Protein AF-A0A958FZ72-F1 (afdb_monomer)

Secondary structure (DSSP, 8-state):
-HHHHHHHHHHHHHHHHHHHHHHHHHHHHHHHHHHHHHHHHHHHHTT-B-TTSPBPPHHHHHHHHHHHHHHHHHHTT--GGGEEEEEEEEEE---S-TTSPPPEEEEEEEEE----SSGGG-TTTGGG--EEEEEEEE---EEEEEEEE-SGGGG-EEEETTEEEEEEHHHHHHHHHHHHHHTTTT-TT-EEEEEEESSSEEEEEEEEES---STTSHHHHHHHTTTSS-SS----HHHHHHHHHHHHHSGGGTT--TTSEEEEEEEESS-----SS--S-SPPPPP--HHHHHHHHHHS---S--SHHHHHHHHHHHHHHHHHHHHHHHHHHHHTT-EEEEEEES------TTSSSS----S------TT-TTSSSS-HHHHHHHHHHHHHT--GGGG--TTSSSPPPP-----TTTS--TTT--S----EEEESSGGGHHHHHHHHHHHHHHHH--

Structure (mmCIF, N/CA/C/O backbone):
data_AF-A0A958FZ72-F1
#
_entry.id   AF-A0A958FZ72-F1
#
loop_
_atom_site.group_PDB
_atom_site.id
_atom_site.type_symbol
_atom_site.label_atom_id
_atom_site.label_alt_id
_atom_site.label_comp_id
_atom_site.label_asym_id
_atom_site.label_entity_id
_atom_site.label_seq_id
_atom_site.pdbx_PDB_ins_code
_atom_site.Cartn_x
_atom_site.Cartn_y
_atom_site.Cartn_z
_atom_site.occupancy
_atom_site.B_iso_or_equiv
_atom_site.auth_seq_id
_atom_site.auth_comp_id
_atom_site.auth_asym_id
_atom_site.auth_atom_id
_atom_site.pdbx_PDB_model_num
ATOM 1 N N . ILE A 1 1 ? -59.248 5.460 35.371 1.00 89.31 1 ILE A N 1
ATOM 2 C CA . ILE A 1 1 ? -58.103 6.367 35.644 1.00 89.31 1 ILE A CA 1
ATOM 3 C C . ILE A 1 1 ? -56.872 5.575 36.084 1.00 89.31 1 ILE A C 1
ATOM 5 O O . ILE A 1 1 ? -55.907 5.580 35.339 1.00 89.31 1 ILE A O 1
ATOM 9 N N . VAL A 1 2 ? -56.911 4.820 37.192 1.00 94.31 2 VAL A N 1
ATOM 10 C CA . VAL A 1 2 ? -55.750 4.036 37.682 1.00 94.31 2 VAL A CA 1
ATOM 11 C C . VAL A 1 2 ? -55.180 3.069 36.633 1.00 94.31 2 VAL A C 1
ATOM 13 O O . VAL A 1 2 ? -53.989 3.116 36.361 1.00 94.31 2 VAL A O 1
ATOM 16 N N . ILE A 1 3 ? -56.026 2.265 35.976 1.00 93.19 3 ILE A N 1
ATOM 17 C CA . ILE A 1 3 ? -55.587 1.314 34.931 1.00 93.19 3 ILE A CA 1
ATOM 18 C C . ILE A 1 3 ? -54.878 2.033 33.771 1.00 93.19 3 ILE A C 1
ATOM 20 O O . ILE A 1 3 ? -53.845 1.575 33.299 1.00 93.19 3 ILE A O 1
ATOM 24 N N . VAL A 1 4 ? -55.399 3.191 33.350 1.00 93.56 4 VAL A N 1
ATOM 25 C CA . VAL A 1 4 ? -54.804 4.004 32.276 1.00 93.56 4 VAL A CA 1
ATOM 26 C C . VAL A 1 4 ? -53.460 4.590 32.715 1.00 93.56 4 VAL A C 1
ATOM 28 O O . VAL A 1 4 ? -52.513 4.576 31.938 1.00 93.56 4 VAL A O 1
ATOM 31 N N . GLY A 1 5 ? -53.351 5.045 33.967 1.00 95.69 5 GLY A N 1
ATOM 32 C CA . GLY A 1 5 ? -52.092 5.537 34.532 1.00 95.69 5 GLY A CA 1
ATOM 33 C C . GLY A 1 5 ? -51.010 4.456 34.594 1.00 95.69 5 GLY A C 1
ATOM 34 O O . GLY A 1 5 ? -49.879 4.702 34.188 1.00 95.69 5 GLY A O 1
ATOM 35 N N . VAL A 1 6 ? -51.367 3.241 35.023 1.00 93.38 6 VAL A N 1
ATOM 36 C CA . VAL A 1 6 ? -50.442 2.094 35.056 1.00 93.38 6 VAL A CA 1
ATOM 37 C C . VAL A 1 6 ? -50.021 1.680 33.645 1.00 93.38 6 VAL A C 1
ATOM 39 O O . VAL A 1 6 ? -48.839 1.445 33.410 1.00 93.38 6 VAL A O 1
ATOM 42 N N . ALA A 1 7 ? -50.956 1.638 32.691 1.00 93.31 7 ALA A N 1
ATOM 43 C CA . ALA A 1 7 ? -50.647 1.304 31.302 1.00 93.31 7 ALA A CA 1
ATOM 44 C C . ALA A 1 7 ? -49.704 2.334 30.655 1.00 93.31 7 ALA A C 1
ATOM 46 O O . ALA A 1 7 ? -48.728 1.950 30.015 1.00 93.31 7 ALA A O 1
ATOM 47 N N . LEU A 1 8 ? -49.944 3.634 30.866 1.00 94.62 8 LEU A N 1
ATOM 48 C CA . LEU A 1 8 ? -49.058 4.700 30.384 1.00 94.62 8 LEU A CA 1
ATOM 49 C C . LEU A 1 8 ? -47.663 4.610 31.006 1.00 94.62 8 LEU A C 1
ATOM 51 O O . LEU A 1 8 ? -46.671 4.725 30.291 1.00 94.62 8 LEU A O 1
ATOM 55 N N . PHE A 1 9 ? -47.580 4.361 32.314 1.00 93.12 9 PHE A N 1
ATOM 56 C CA . PHE A 1 9 ? -46.303 4.164 32.993 1.00 93.12 9 PHE A CA 1
ATOM 57 C C . PHE A 1 9 ? -45.538 2.958 32.432 1.00 93.12 9 PHE A C 1
ATOM 59 O O . PHE A 1 9 ? -44.346 3.068 32.160 1.00 93.12 9 PHE A O 1
ATOM 66 N N . ALA A 1 10 ? -46.218 1.832 32.193 1.00 92.19 10 ALA A N 1
ATOM 67 C CA . ALA A 1 10 ? -45.604 0.644 31.605 1.00 92.19 10 ALA A CA 1
ATOM 68 C C . ALA A 1 10 ? -45.082 0.902 30.181 1.00 92.19 10 ALA A C 1
ATOM 70 O O . ALA A 1 10 ? -43.965 0.505 29.862 1.00 92.19 10 ALA A O 1
ATOM 71 N N . ILE A 1 11 ? -45.847 1.609 29.341 1.00 93.50 11 ILE A N 1
ATOM 72 C CA . ILE A 1 11 ? -45.415 1.981 27.984 1.00 93.50 11 ILE A CA 1
ATOM 73 C C . ILE A 1 11 ? -44.185 2.894 28.037 1.00 93.50 11 ILE A C 1
ATOM 75 O O . ILE A 1 11 ? -43.225 2.659 27.305 1.00 93.50 11 ILE A O 1
ATOM 79 N N . LEU A 1 12 ? -44.180 3.898 28.920 1.00 91.69 12 LEU A N 1
ATOM 80 C CA . LEU A 1 12 ? -43.021 4.774 29.113 1.00 91.69 12 LEU A CA 1
ATOM 81 C C . LEU A 1 12 ? -41.800 3.987 29.596 1.00 91.69 12 LEU A C 1
ATOM 83 O O . LEU A 1 12 ? -40.717 4.161 29.046 1.00 91.69 12 LEU A O 1
ATOM 87 N N . ALA A 1 13 ? -41.969 3.083 30.562 1.00 87.31 13 ALA A N 1
ATOM 88 C CA . ALA A 1 13 ? -40.888 2.235 31.056 1.00 87.31 13 ALA A CA 1
ATOM 89 C C . ALA A 1 13 ? -40.298 1.347 29.946 1.00 87.31 13 ALA A C 1
ATOM 91 O O . ALA A 1 13 ? -39.079 1.262 29.820 1.00 87.31 13 ALA A O 1
ATOM 92 N N . ILE A 1 14 ? -41.142 0.743 29.099 1.00 89.75 14 ILE A N 1
ATOM 93 C CA . ILE A 1 14 ? -40.699 -0.044 27.935 1.00 89.75 14 ILE A CA 1
ATOM 94 C C . ILE A 1 14 ? -39.951 0.840 26.931 1.00 89.75 14 ILE A C 1
ATOM 96 O O . ILE A 1 14 ? -38.905 0.438 26.426 1.00 89.75 14 ILE A O 1
ATOM 100 N N . PHE A 1 15 ? -40.458 2.043 26.651 1.00 90.81 15 PHE A N 1
ATOM 101 C CA . PHE A 1 15 ? -39.816 2.977 25.728 1.00 90.81 15 PHE A CA 1
ATOM 102 C C . PHE A 1 15 ? -38.427 3.396 26.221 1.00 90.81 15 PHE A C 1
ATOM 104 O O . PHE A 1 15 ? -37.454 3.296 25.477 1.00 90.81 15 PHE A O 1
ATOM 111 N N . PHE A 1 16 ? -38.308 3.799 27.487 1.00 86.44 16 PHE A N 1
ATOM 112 C CA . PHE A 1 16 ? -37.022 4.147 28.088 1.00 86.44 16 PHE A CA 1
ATOM 113 C C . PHE A 1 16 ? -36.061 2.955 28.130 1.00 86.44 16 PHE A C 1
ATOM 115 O O . PHE A 1 16 ? -34.887 3.117 27.815 1.00 86.44 16 PHE A O 1
ATOM 122 N N . PHE A 1 17 ? -36.551 1.749 28.434 1.00 85.62 17 PHE A N 1
ATOM 123 C CA . PHE A 1 17 ? -35.738 0.536 28.368 1.00 85.62 17 PHE A CA 1
ATOM 124 C C . PHE A 1 17 ? -35.210 0.276 26.949 1.00 85.62 17 PHE A C 1
ATOM 126 O O . PHE A 1 17 ? -34.031 -0.022 26.774 1.00 85.62 17 PHE A O 1
ATOM 133 N N . ALA A 1 18 ? -36.046 0.442 25.919 1.00 86.19 18 ALA A N 1
ATOM 134 C CA . ALA A 1 18 ? -35.627 0.294 24.526 1.00 86.19 18 ALA A CA 1
ATOM 135 C C . ALA A 1 18 ? -34.566 1.335 24.121 1.00 86.19 18 ALA A C 1
ATOM 137 O O . ALA A 1 18 ? -33.599 0.994 23.435 1.00 86.19 18 ALA A O 1
ATOM 138 N N . VAL A 1 19 ? -34.712 2.586 24.574 1.00 87.69 19 VAL A N 1
ATOM 139 C CA . VAL A 1 19 ? -33.715 3.650 24.369 1.00 87.69 19 VAL A CA 1
ATOM 140 C C . VAL A 1 19 ? -32.395 3.308 25.062 1.00 87.69 19 VAL A C 1
ATOM 142 O O . VAL A 1 19 ? -31.335 3.451 24.448 1.00 87.69 19 VAL A O 1
ATOM 145 N N . ASP A 1 20 ? -32.439 2.804 26.294 1.00 84.00 20 ASP A N 1
ATOM 146 C CA . ASP A 1 20 ? -31.242 2.412 27.038 1.00 84.00 20 ASP A CA 1
ATOM 147 C C . ASP A 1 20 ? -30.523 1.233 26.366 1.00 84.00 20 ASP A C 1
ATOM 149 O O . ASP A 1 20 ? -29.315 1.304 26.147 1.00 84.00 20 ASP A O 1
ATOM 153 N N . VAL A 1 21 ? -31.246 0.192 25.931 1.00 84.56 21 VAL A N 1
ATOM 154 C CA . VAL A 1 21 ? -30.666 -0.946 25.190 1.00 84.56 21 VAL A CA 1
ATOM 155 C C . VAL A 1 21 ? -30.012 -0.488 23.884 1.00 84.56 21 VAL A C 1
ATOM 157 O O . VAL A 1 21 ? -28.890 -0.895 23.577 1.00 84.56 21 VAL A O 1
ATOM 160 N N . ALA A 1 22 ? -30.672 0.389 23.121 1.00 83.69 22 ALA A N 1
ATOM 161 C CA . ALA A 1 22 ? -30.102 0.940 21.893 1.00 83.69 22 ALA A CA 1
ATOM 162 C C . ALA A 1 22 ? -28.842 1.778 22.170 1.00 83.69 22 ALA A C 1
ATOM 164 O O . ALA A 1 22 ? -27.877 1.728 21.402 1.00 83.69 22 ALA A O 1
ATOM 165 N N . THR A 1 23 ? -28.828 2.524 23.276 1.00 84.88 23 THR A N 1
ATOM 166 C CA . THR A 1 23 ? -27.684 3.344 23.693 1.00 84.88 23 THR A CA 1
ATOM 167 C C . THR A 1 23 ? -26.508 2.475 24.136 1.00 84.88 23 THR A C 1
ATOM 169 O O . THR A 1 23 ? -25.391 2.699 23.674 1.00 84.88 23 THR A O 1
ATOM 172 N N . ILE A 1 24 ? -26.758 1.423 24.923 1.00 83.25 24 ILE A N 1
ATOM 173 C CA . ILE A 1 24 ? -25.757 0.421 25.322 1.00 83.25 24 ILE A CA 1
ATOM 174 C C . ILE A 1 24 ? -25.176 -0.282 24.093 1.00 83.25 24 ILE A C 1
ATOM 176 O O . ILE A 1 24 ? -23.960 -0.412 23.970 1.00 83.25 24 ILE A O 1
ATOM 180 N N . HIS A 1 25 ? -26.019 -0.692 23.142 1.00 85.06 25 HIS A N 1
ATOM 181 C CA . HIS A 1 25 ? -25.553 -1.345 21.920 1.00 85.06 25 HIS A CA 1
ATOM 182 C C . HIS A 1 25 ? -24.643 -0.429 21.085 1.00 85.06 25 HIS A C 1
ATOM 184 O O . HIS A 1 25 ? -23.575 -0.847 20.638 1.00 85.06 25 HIS A O 1
ATOM 190 N N . ARG A 1 26 ? -25.019 0.847 20.925 1.00 84.75 26 ARG A N 1
ATOM 191 C CA . ARG A 1 26 ? -24.173 1.849 20.254 1.00 84.75 26 ARG A CA 1
ATOM 192 C C . ARG A 1 26 ? -22.868 2.096 21.006 1.00 84.75 26 ARG A C 1
ATOM 194 O O . ARG A 1 26 ? -21.829 2.210 20.363 1.00 84.75 26 ARG A O 1
ATOM 201 N N . ALA A 1 27 ? -22.912 2.163 22.335 1.00 82.19 27 ALA A N 1
ATOM 202 C CA . ALA A 1 27 ? -21.725 2.322 23.166 1.00 82.19 27 ALA A CA 1
ATOM 203 C C . ALA A 1 27 ? -20.768 1.131 23.006 1.00 82.19 27 ALA A C 1
ATOM 205 O O . ALA A 1 27 ? -19.579 1.348 22.803 1.00 82.19 27 ALA A O 1
ATOM 206 N N . LYS A 1 28 ? -21.282 -0.107 22.960 1.00 83.88 28 LYS A N 1
ATOM 207 C CA . LYS A 1 28 ? -20.478 -1.309 22.687 1.00 83.88 28 LYS A CA 1
ATOM 208 C C . LYS A 1 28 ? -19.803 -1.273 21.315 1.00 83.88 28 LYS A C 1
ATOM 210 O O . LYS A 1 28 ? -18.622 -1.580 21.212 1.00 83.88 28 LYS A O 1
ATOM 215 N N . LEU A 1 29 ? -20.523 -0.867 20.266 1.00 83.38 29 LEU A N 1
ATOM 216 C CA . LEU A 1 29 ? -19.938 -0.733 18.925 1.00 83.38 29 LEU A CA 1
ATOM 217 C C . LEU A 1 29 ? -18.851 0.348 18.868 1.00 83.38 29 LEU A C 1
ATOM 219 O O . LEU A 1 29 ? -17.846 0.164 18.188 1.00 83.38 29 LEU A O 1
ATOM 223 N N . ARG A 1 30 ? -19.042 1.473 19.567 1.00 83.44 30 ARG A N 1
ATOM 224 C CA . ARG A 1 30 ? -18.034 2.542 19.659 1.00 83.44 30 ARG A CA 1
ATOM 225 C C . ARG A 1 30 ? -16.804 2.090 20.434 1.00 83.44 30 ARG A C 1
ATOM 227 O O . ARG A 1 30 ? -15.703 2.302 19.947 1.00 83.44 30 ARG A O 1
ATOM 234 N N . LEU A 1 31 ? -17.008 1.431 21.574 1.00 84.81 31 LEU A N 1
ATOM 235 C CA . LEU A 1 31 ? -15.944 0.848 22.386 1.00 84.81 31 LEU A CA 1
ATOM 236 C C . LEU A 1 31 ? -15.105 -0.128 21.563 1.00 84.81 31 LEU A C 1
ATOM 238 O O . LEU A 1 31 ? -13.891 0.016 21.528 1.00 84.81 31 LEU A O 1
ATOM 242 N N . GLN A 1 32 ? -15.742 -1.064 20.850 1.00 84.00 32 GLN A N 1
ATOM 243 C CA . GLN A 1 32 ? -15.013 -2.024 20.020 1.00 84.00 32 GLN A CA 1
ATOM 244 C C . GLN A 1 32 ? -14.211 -1.322 18.921 1.00 84.00 32 GLN A C 1
ATOM 246 O O . GLN A 1 32 ? -13.031 -1.592 18.776 1.00 84.00 32 GLN A O 1
ATOM 251 N N . ARG A 1 33 ? -14.805 -0.360 18.202 1.00 81.06 33 ARG A N 1
ATOM 252 C CA . ARG A 1 33 ? -14.087 0.398 17.160 1.00 81.06 33 ARG A CA 1
ATOM 253 C C . ARG A 1 33 ? -12.918 1.206 17.714 1.00 81.06 33 ARG A C 1
ATOM 255 O O . ARG A 1 33 ? -11.884 1.288 17.061 1.00 81.06 33 ARG A O 1
ATOM 262 N N . ALA A 1 34 ? -13.093 1.820 18.885 1.00 82.38 34 ALA A N 1
ATOM 263 C CA . ALA A 1 34 ? -12.030 2.552 19.560 1.00 82.38 34 ALA A CA 1
ATOM 264 C C . ALA A 1 34 ? -10.896 1.604 19.963 1.00 82.38 34 ALA A C 1
ATOM 266 O O . ALA A 1 34 ? -9.744 1.913 19.696 1.00 82.38 34 ALA A O 1
ATOM 267 N N . LEU A 1 35 ? -11.222 0.435 20.525 1.00 82.94 35 LEU A N 1
ATOM 268 C CA . LEU A 1 35 ? -10.239 -0.588 20.881 1.00 82.94 35 LEU A CA 1
ATOM 269 C C . LEU A 1 35 ? -9.518 -1.149 19.654 1.00 82.94 35 LEU A C 1
ATOM 271 O O . LEU A 1 35 ? -8.299 -1.211 19.679 1.00 82.94 35 LEU A O 1
ATOM 275 N N . ASP A 1 36 ? -10.226 -1.473 18.571 1.00 77.75 36 ASP A N 1
ATOM 276 C CA . ASP A 1 36 ? -9.615 -1.959 17.327 1.00 77.75 36 ASP A CA 1
ATOM 277 C C . ASP A 1 36 ? -8.645 -0.911 16.746 1.00 77.75 36 ASP A C 1
ATOM 279 O O . ASP A 1 36 ? -7.504 -1.227 16.404 1.00 77.75 36 ASP A O 1
ATOM 283 N N . ALA A 1 37 ? -9.063 0.360 16.687 1.00 77.44 37 ALA A N 1
ATOM 284 C CA . ALA A 1 37 ? -8.215 1.460 16.227 1.00 77.44 37 ALA A CA 1
ATOM 285 C C . ALA A 1 37 ? -6.999 1.671 17.143 1.00 77.44 37 ALA A C 1
ATOM 287 O O . ALA A 1 37 ? -5.886 1.882 16.659 1.00 77.44 37 ALA A O 1
ATOM 288 N N . SER A 1 38 ? -7.196 1.578 18.459 1.00 81.12 38 SER A N 1
ATOM 289 C CA . SER A 1 38 ? -6.118 1.667 19.440 1.00 81.12 38 SER A CA 1
ATOM 290 C C . SER A 1 38 ? -5.169 0.485 19.372 1.00 81.12 38 SER A C 1
ATOM 292 O O . SER A 1 38 ? -3.981 0.685 19.568 1.00 81.12 38 SER A O 1
ATOM 294 N N . THR A 1 39 ? -5.643 -0.720 19.062 1.00 81.31 39 THR A N 1
ATOM 295 C CA . THR A 1 39 ? -4.791 -1.897 18.875 1.00 81.31 39 THR A CA 1
ATOM 296 C C . THR A 1 39 ? -3.900 -1.703 17.664 1.00 81.31 39 THR A C 1
ATOM 298 O O . THR A 1 39 ? -2.693 -1.882 17.774 1.00 81.31 39 THR A O 1
ATOM 301 N N . VAL A 1 40 ? -4.456 -1.241 16.541 1.00 76.88 40 VAL A N 1
ATOM 302 C CA . VAL A 1 40 ? -3.658 -0.892 15.360 1.00 76.88 40 VAL A CA 1
ATOM 303 C C . VAL A 1 40 ? -2.629 0.185 15.716 1.00 76.88 40 VAL A C 1
ATOM 305 O O . VAL A 1 40 ? -1.439 -0.011 15.497 1.00 76.88 40 VAL A O 1
ATOM 308 N N . ALA A 1 41 ? -3.038 1.283 16.350 1.00 77.94 41 ALA A N 1
ATOM 309 C CA . ALA A 1 41 ? -2.117 2.336 16.776 1.00 77.94 41 ALA A CA 1
ATOM 310 C C . ALA A 1 41 ? -1.039 1.835 17.763 1.00 77.94 41 ALA A C 1
ATOM 312 O O . ALA A 1 41 ? 0.128 2.179 17.619 1.00 77.94 41 ALA A O 1
ATOM 313 N N . ALA A 1 42 ? -1.396 0.972 18.713 1.00 78.19 42 ALA A N 1
ATOM 314 C CA . ALA A 1 42 ? -0.471 0.387 19.677 1.00 78.19 42 ALA A CA 1
ATOM 315 C C . ALA A 1 42 ? 0.513 -0.589 19.019 1.00 78.19 42 ALA A C 1
ATOM 317 O O . ALA A 1 42 ? 1.675 -0.629 19.411 1.00 78.19 42 ALA A O 1
ATOM 318 N N . THR A 1 43 ? 0.100 -1.333 17.986 1.00 75.62 43 THR A N 1
ATOM 319 C CA . THR A 1 43 ? 1.043 -2.165 17.222 1.00 75.62 43 THR A CA 1
ATOM 320 C C . THR A 1 43 ? 2.091 -1.329 16.487 1.00 75.62 43 THR A C 1
ATOM 322 O O . THR A 1 43 ? 3.232 -1.764 16.400 1.00 75.62 43 THR A O 1
ATOM 325 N N . TYR A 1 44 ? 1.769 -0.108 16.040 1.00 72.38 44 TYR A N 1
ATOM 326 C CA . TYR A 1 44 ? 2.779 0.802 15.481 1.00 72.38 44 TYR A CA 1
ATOM 327 C C . TYR A 1 44 ? 3.811 1.254 16.512 1.00 72.38 44 TYR A C 1
ATOM 329 O O . TYR A 1 44 ? 4.952 1.550 16.160 1.00 72.38 44 TYR A O 1
ATOM 337 N N . LEU A 1 45 ? 3.437 1.299 17.792 1.00 76.19 45 LEU A N 1
ATOM 338 C CA . LEU A 1 45 ? 4.374 1.661 18.849 1.00 76.19 45 LEU A CA 1
ATOM 339 C C . LEU A 1 45 ? 5.436 0.584 19.077 1.00 76.19 45 LEU A C 1
ATOM 341 O O . LEU A 1 45 ? 6.489 0.910 19.618 1.00 76.19 45 LEU A O 1
ATOM 345 N N . PHE A 1 46 ? 5.228 -0.661 18.630 1.00 70.38 46 PHE A N 1
ATOM 346 C CA . PHE A 1 46 ? 6.236 -1.721 18.747 1.00 70.38 46 PHE A CA 1
ATOM 347 C C . PHE A 1 46 ? 7.590 -1.360 18.150 1.00 70.38 46 PHE A C 1
ATOM 349 O O . PHE A 1 46 ? 8.618 -1.859 18.605 1.00 70.38 46 PHE A O 1
ATOM 356 N N . GLU A 1 47 ? 7.577 -0.505 17.138 1.00 66.19 47 GLU A N 1
ATOM 357 C CA . GLU A 1 47 ? 8.761 -0.094 16.392 1.00 66.19 47 GLU A CA 1
ATOM 358 C C . GLU A 1 47 ? 9.228 1.308 16.784 1.00 66.19 47 GLU A C 1
ATOM 360 O O . GLU A 1 47 ? 10.253 1.783 16.293 1.00 66.19 47 GLU A O 1
ATOM 365 N N . SER A 1 48 ? 8.499 1.973 17.686 1.00 69.62 48 SER A N 1
ATOM 366 C CA . SER A 1 48 ? 8.878 3.293 18.161 1.00 69.62 48 SER A CA 1
ATOM 367 C C . SER A 1 48 ? 10.155 3.214 18.996 1.00 69.62 48 SER A C 1
ATOM 369 O O . SER A 1 48 ? 10.329 2.354 19.869 1.00 69.62 48 SER A O 1
ATOM 371 N N . LYS A 1 49 ? 11.076 4.118 18.671 1.00 72.12 49 LYS A N 1
ATOM 372 C CA . LYS A 1 49 ? 12.321 4.322 19.396 1.00 72.12 49 LYS A CA 1
ATOM 373 C C . LYS A 1 49 ? 12.244 5.642 20.147 1.00 72.12 49 LYS A C 1
ATOM 375 O O . LYS A 1 49 ? 11.638 6.595 19.656 1.00 72.12 49 LYS A O 1
ATOM 380 N N . ASP A 1 50 ? 12.854 5.685 21.321 1.00 75.75 50 ASP A N 1
ATOM 381 C CA . ASP A 1 50 ? 13.075 6.916 22.064 1.00 75.75 50 ASP A CA 1
ATOM 382 C C . ASP A 1 50 ? 14.026 7.857 21.295 1.00 75.75 50 ASP A C 1
ATOM 384 O O . ASP A 1 50 ? 14.605 7.512 20.259 1.00 75.75 50 ASP A O 1
ATOM 388 N N . GLU A 1 51 ? 14.224 9.062 21.827 1.00 77.69 51 GLU A N 1
ATOM 389 C CA . GLU A 1 51 ? 15.147 10.058 21.262 1.00 77.69 51 GLU A CA 1
ATOM 390 C C . GLU A 1 51 ? 16.601 9.554 21.169 1.00 77.69 51 GLU A C 1
ATOM 392 O O . GLU A 1 51 ? 17.407 10.102 20.418 1.00 77.69 51 GLU A O 1
ATOM 397 N N . ASN A 1 52 ? 16.937 8.491 21.906 1.00 78.12 52 ASN A N 1
ATOM 398 C CA . ASN A 1 52 ? 18.254 7.866 21.929 1.00 78.12 52 ASN A CA 1
ATOM 399 C C . ASN A 1 52 ? 18.358 6.658 20.977 1.00 78.12 52 ASN A C 1
ATOM 401 O O . ASN A 1 52 ? 19.415 6.029 20.907 1.00 78.12 52 ASN A O 1
ATOM 405 N N . GLY A 1 53 ? 17.292 6.320 20.243 1.00 72.06 53 GLY A N 1
ATOM 406 C CA . GLY A 1 53 ? 17.250 5.184 19.323 1.00 72.06 53 GLY A CA 1
ATOM 407 C C . GLY A 1 53 ? 16.999 3.819 19.982 1.00 72.06 53 GLY A C 1
ATOM 408 O O . GLY A 1 53 ? 17.120 2.795 19.302 1.00 72.06 53 GLY A O 1
ATOM 409 N N . ASN A 1 54 ? 16.652 3.778 21.269 1.00 73.69 54 ASN A N 1
ATOM 410 C CA . ASN A 1 54 ? 16.279 2.563 21.991 1.00 73.69 54 ASN A CA 1
ATOM 411 C C . ASN A 1 54 ? 14.789 2.275 21.818 1.00 73.69 54 ASN A C 1
ATOM 413 O O . ASN A 1 54 ? 13.979 3.192 21.809 1.00 73.69 54 ASN A O 1
ATOM 417 N N . PHE A 1 55 ? 14.405 1.004 21.729 1.00 73.31 55 PHE A N 1
ATOM 418 C CA . PHE A 1 55 ? 12.989 0.631 21.757 1.00 73.31 55 PHE A CA 1
ATOM 419 C C . PHE A 1 55 ? 12.353 1.010 23.098 1.00 73.31 55 PHE A C 1
ATOM 421 O O . PHE A 1 55 ? 12.984 0.828 24.142 1.00 73.31 55 PHE A O 1
ATOM 428 N N . LEU A 1 56 ? 11.106 1.489 23.056 1.00 76.00 56 LEU A N 1
ATOM 429 C CA . LEU A 1 56 ? 10.341 1.787 24.266 1.00 76.00 56 LEU A CA 1
ATOM 430 C C . LEU A 1 56 ? 10.212 0.548 25.161 1.00 76.00 56 LEU A C 1
ATOM 432 O O . LEU A 1 56 ? 10.044 -0.583 24.685 1.00 76.00 56 LEU A O 1
ATOM 436 N N . LEU A 1 57 ? 10.279 0.772 26.473 1.00 81.12 57 LEU A N 1
ATOM 437 C CA . LEU A 1 57 ? 10.045 -0.275 27.465 1.00 81.12 57 LEU A CA 1
ATOM 438 C C . LEU A 1 57 ? 8.559 -0.659 27.488 1.00 81.12 57 LEU A C 1
ATOM 440 O O . LEU A 1 57 ? 7.690 0.151 27.173 1.00 81.12 57 LEU A O 1
ATOM 444 N N . ASP A 1 58 ? 8.248 -1.889 27.903 1.00 78.88 58 ASP A N 1
ATOM 445 C CA . ASP A 1 58 ? 6.863 -2.388 27.909 1.00 78.88 58 ASP A CA 1
ATOM 446 C 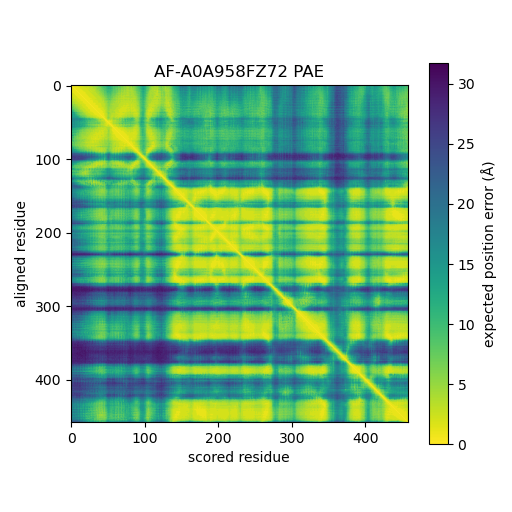C . ASP A 1 58 ? 5.927 -1.525 28.778 1.00 78.88 58 ASP A C 1
ATOM 448 O O . ASP A 1 58 ? 4.769 -1.323 28.419 1.00 78.88 58 ASP A O 1
ATOM 452 N N . ASP A 1 59 ? 6.434 -0.946 29.872 1.00 82.38 59 ASP A N 1
ATOM 453 C CA . ASP A 1 59 ? 5.676 -0.014 30.719 1.00 82.38 59 ASP A CA 1
ATOM 454 C C . ASP A 1 59 ? 5.357 1.308 30.002 1.00 82.38 59 ASP A C 1
ATOM 456 O O . ASP A 1 59 ? 4.252 1.834 30.139 1.00 82.38 59 ASP A O 1
ATOM 460 N N . GLU A 1 60 ? 6.292 1.833 29.207 1.00 83.62 60 GLU A N 1
ATOM 461 C CA . GLU A 1 60 ? 6.081 3.045 28.406 1.00 83.62 60 GLU A CA 1
ATOM 462 C C . GLU A 1 60 ? 5.086 2.769 27.278 1.00 83.62 60 GLU A C 1
ATOM 464 O O . GLU A 1 60 ? 4.156 3.544 27.064 1.00 83.62 60 GLU A O 1
ATOM 469 N N . LEU A 1 61 ? 5.220 1.620 26.611 1.00 79.88 61 LEU A N 1
ATOM 470 C CA . LEU A 1 61 ? 4.266 1.171 25.603 1.00 79.88 61 LEU A CA 1
ATOM 471 C C . LEU A 1 61 ? 2.859 1.032 26.190 1.00 79.88 61 LEU A C 1
ATOM 473 O O . LEU A 1 61 ? 1.902 1.475 25.555 1.00 79.88 61 LEU A O 1
ATOM 477 N N . ASN A 1 62 ? 2.719 0.452 27.389 1.00 82.94 62 ASN A N 1
ATOM 478 C CA . ASN A 1 62 ? 1.426 0.320 28.071 1.00 82.94 62 ASN A CA 1
ATOM 479 C C . ASN A 1 62 ? 0.804 1.694 28.335 1.00 82.94 62 ASN A C 1
ATOM 481 O O . ASN A 1 62 ? -0.359 1.900 27.998 1.00 82.94 62 ASN A O 1
ATOM 485 N N . GLN A 1 63 ? 1.580 2.654 28.848 1.00 86.00 63 GLN A N 1
ATOM 486 C CA . GLN A 1 63 ? 1.091 4.012 29.103 1.00 86.00 63 GLN A CA 1
ATOM 487 C C . GLN A 1 63 ? 0.651 4.725 27.820 1.00 86.00 63 GLN A C 1
ATOM 489 O O . GLN A 1 63 ? -0.417 5.336 27.784 1.00 86.00 63 GLN A O 1
ATOM 494 N N . VAL A 1 64 ? 1.441 4.634 26.746 1.00 84.12 64 VAL A N 1
ATOM 495 C CA . VAL A 1 64 ? 1.082 5.262 25.467 1.00 84.12 64 VAL A CA 1
ATOM 496 C C . VAL A 1 64 ? -0.144 4.573 24.854 1.00 84.12 64 VAL A C 1
ATOM 498 O O . VAL A 1 64 ? -1.038 5.253 24.353 1.00 84.12 64 VAL A O 1
ATOM 501 N N . ALA A 1 65 ? -0.250 3.245 24.937 1.00 82.75 65 ALA A N 1
ATOM 502 C CA . ALA A 1 65 ? -1.426 2.513 24.472 1.00 82.75 65 ALA A CA 1
ATOM 503 C C . ALA A 1 65 ? -2.692 2.891 25.261 1.00 82.75 65 ALA A C 1
ATOM 505 O O . ALA A 1 65 ? -3.736 3.138 24.657 1.00 82.75 65 ALA A O 1
ATOM 506 N N . GLU A 1 66 ? -2.604 3.001 26.588 1.00 86.75 66 GLU A N 1
ATOM 507 C CA . GLU A 1 66 ? -3.700 3.472 27.445 1.00 86.75 66 GLU A CA 1
ATOM 508 C C . GLU A 1 66 ? -4.136 4.896 27.087 1.00 86.75 66 GLU A C 1
ATOM 510 O O . GLU A 1 66 ? -5.338 5.173 26.991 1.00 86.75 66 GLU A O 1
ATOM 515 N N . GLN A 1 67 ? -3.176 5.783 26.812 1.00 88.81 67 GLN A N 1
ATOM 516 C CA . GLN A 1 67 ? -3.455 7.143 26.362 1.00 88.81 67 GLN A CA 1
ATOM 517 C C . GLN A 1 67 ? -4.192 7.145 25.015 1.00 88.81 67 GLN A C 1
ATOM 519 O O . GLN A 1 67 ? -5.224 7.799 24.882 1.00 88.81 67 GLN A O 1
ATOM 524 N N . ILE A 1 68 ? -3.744 6.344 24.043 1.00 84.88 68 ILE A N 1
ATOM 525 C CA . ILE A 1 68 ? -4.398 6.231 22.730 1.00 84.88 68 ILE A CA 1
ATOM 526 C C . ILE A 1 68 ? -5.826 5.683 22.857 1.00 84.88 68 ILE A C 1
ATOM 528 O O . ILE A 1 68 ? -6.736 6.168 22.184 1.00 84.88 68 ILE A O 1
ATOM 532 N N . ILE A 1 69 ? -6.058 4.671 23.703 1.00 85.62 69 ILE A N 1
ATOM 533 C CA . ILE A 1 69 ? -7.415 4.171 23.998 1.00 85.62 69 ILE A CA 1
ATOM 534 C C . ILE A 1 69 ? -8.277 5.281 24.578 1.00 85.62 69 ILE A C 1
ATOM 536 O O . ILE A 1 69 ? -9.401 5.476 24.117 1.00 85.62 69 ILE A O 1
ATOM 540 N N . THR A 1 70 ? -7.753 6.018 25.554 1.00 87.94 70 THR A N 1
ATOM 541 C CA . THR A 1 70 ? -8.473 7.125 26.186 1.00 87.94 70 THR A CA 1
ATOM 542 C C . THR A 1 70 ? -8.865 8.177 25.152 1.00 87.94 70 THR A C 1
ATOM 544 O O . THR A 1 70 ? -10.038 8.542 25.065 1.00 87.94 70 THR A O 1
ATOM 547 N N . ASP A 1 71 ? -7.925 8.596 24.308 1.00 88.56 71 ASP A N 1
ATOM 548 C CA . ASP A 1 71 ? -8.158 9.616 23.286 1.00 88.56 71 ASP A CA 1
ATOM 549 C C . ASP A 1 71 ? -9.163 9.144 22.222 1.00 88.56 71 ASP A C 1
ATOM 551 O O . ASP A 1 71 ? -10.082 9.887 21.866 1.00 88.56 71 ASP A O 1
ATOM 555 N N . ASN A 1 72 ? -9.081 7.884 21.776 1.00 85.12 72 ASN A N 1
ATOM 556 C CA . ASN A 1 72 ? -10.049 7.300 20.840 1.00 85.12 72 ASN A CA 1
ATOM 557 C C . ASN A 1 72 ? -11.451 7.160 21.458 1.00 85.12 72 ASN A C 1
ATOM 559 O O . ASN A 1 72 ? -12.463 7.421 20.798 1.00 85.12 72 ASN A O 1
ATOM 563 N N . LEU A 1 73 ? -11.549 6.779 22.733 1.00 84.75 73 LEU A N 1
ATOM 564 C CA . LEU A 1 73 ? -12.826 6.720 23.445 1.00 84.75 73 LEU A CA 1
ATOM 565 C C . LEU A 1 73 ? -13.452 8.113 23.565 1.00 84.75 73 LEU A C 1
ATOM 567 O O . LEU A 1 73 ? -14.631 8.285 23.240 1.00 84.75 73 LEU A O 1
ATOM 571 N N . VAL A 1 74 ? -12.660 9.123 23.926 1.00 88.31 74 VAL A N 1
ATOM 572 C CA . VAL A 1 74 ? -13.117 10.517 23.990 1.00 88.31 74 VAL A CA 1
ATOM 573 C C . VAL A 1 74 ? -13.561 11.020 22.617 1.00 88.31 74 VAL A C 1
ATOM 575 O O . VAL A 1 74 ? -14.655 11.576 22.493 1.00 88.31 74 VAL A O 1
ATOM 578 N N . ALA A 1 75 ? -12.791 10.746 21.561 1.00 83.56 75 ALA A N 1
ATOM 579 C CA . ALA A 1 75 ? -13.134 11.122 20.190 1.00 83.56 75 ALA A CA 1
ATOM 580 C C . ALA A 1 75 ? -14.429 10.452 19.685 1.00 83.56 75 ALA A C 1
ATOM 582 O O . ALA A 1 75 ? -15.180 11.046 18.911 1.00 83.56 75 ALA A O 1
ATOM 583 N N . THR A 1 76 ? -14.745 9.240 20.156 1.00 81.56 76 THR A N 1
ATOM 584 C CA . THR A 1 76 ? -16.013 8.549 19.841 1.00 81.56 76 THR A CA 1
ATOM 585 C C . THR A 1 76 ? -17.194 8.990 20.722 1.00 81.56 76 THR A C 1
ATOM 587 O O . THR A 1 76 ? -18.321 8.497 20.562 1.00 81.56 76 THR A O 1
ATOM 590 N N . GLY A 1 77 ? -16.972 9.960 21.614 1.00 83.81 77 GLY A N 1
ATOM 591 C CA . GLY A 1 77 ? -17.986 10.574 22.468 1.00 83.81 77 GLY A CA 1
ATOM 592 C C . GLY A 1 77 ? -18.221 9.852 23.796 1.00 83.81 77 GLY A C 1
ATOM 593 O O . GLY A 1 77 ? -19.268 10.064 24.410 1.00 83.81 77 GLY A O 1
ATOM 594 N N . VAL A 1 78 ? -17.300 8.988 24.233 1.00 84.62 78 VAL A N 1
ATOM 595 C CA . VAL A 1 78 ? -17.282 8.450 25.602 1.00 84.62 78 VAL A CA 1
ATOM 596 C C . VAL A 1 78 ? -16.649 9.497 26.513 1.00 84.62 78 VAL A C 1
ATOM 598 O O . VAL A 1 78 ? -15.561 9.988 26.237 1.00 84.62 78 VAL A O 1
ATOM 601 N N . ARG A 1 79 ? -17.320 9.874 27.602 1.00 87.38 79 ARG A N 1
ATOM 602 C CA . ARG A 1 79 ? -16.762 10.872 28.524 1.00 87.38 79 ARG A CA 1
ATOM 603 C C . ARG A 1 79 ? -15.708 10.233 29.440 1.00 87.38 79 ARG A C 1
ATOM 605 O O . ARG A 1 79 ? -15.902 9.073 29.810 1.00 87.38 79 ARG A O 1
ATOM 612 N N . PRO A 1 80 ? -14.652 10.956 29.856 1.00 86.81 80 PRO A N 1
ATOM 613 C CA . PRO A 1 80 ? -13.602 10.403 30.717 1.00 86.81 80 PRO A CA 1
ATOM 614 C C . PRO A 1 80 ? -14.136 9.761 32.002 1.00 86.81 80 PRO A C 1
ATOM 616 O O . PRO A 1 80 ? -13.685 8.692 32.390 1.00 86.81 80 PRO A O 1
ATOM 619 N N . GLU A 1 81 ? -15.166 10.344 32.623 1.00 86.44 81 GLU A N 1
ATOM 620 C CA . GLU A 1 81 ? -15.795 9.801 33.833 1.00 86.44 81 GLU A CA 1
ATOM 621 C C . GLU A 1 81 ? -16.549 8.478 33.625 1.00 86.44 81 GLU A C 1
ATOM 623 O O . GLU A 1 81 ? -16.928 7.824 34.595 1.00 86.44 81 GLU A O 1
ATOM 628 N N . GLN A 1 82 ? -16.815 8.094 32.374 1.00 83.44 82 GLN A N 1
ATOM 629 C CA . GLN A 1 82 ? -17.444 6.816 32.046 1.00 83.44 82 GLN A CA 1
ATOM 630 C C . GLN A 1 82 ? -16.420 5.699 31.875 1.00 83.44 82 GLN A C 1
ATOM 632 O O . GLN A 1 82 ? -16.825 4.545 31.802 1.00 83.44 82 GLN A O 1
ATOM 637 N N . ILE A 1 83 ? -15.131 6.014 31.782 1.00 85.69 83 ILE A N 1
ATOM 638 C CA . ILE A 1 83 ? -14.067 5.029 31.628 1.00 85.69 83 ILE A CA 1
ATOM 639 C C . ILE A 1 83 ? -13.740 4.488 33.021 1.00 85.69 83 ILE A C 1
ATOM 641 O O . ILE A 1 83 ? -13.227 5.210 33.871 1.00 85.69 83 ILE A O 1
ATOM 645 N N . LEU A 1 84 ? -14.089 3.228 33.273 1.00 85.88 84 LEU A N 1
ATOM 646 C CA . LEU A 1 84 ? -13.886 2.588 34.574 1.00 85.88 84 LEU A CA 1
ATOM 647 C C . LEU A 1 84 ? -12.492 1.979 34.676 1.00 85.88 84 LEU A C 1
ATOM 649 O O . LEU A 1 84 ? -11.841 2.056 35.714 1.00 85.88 84 LEU A O 1
ATOM 653 N N . GLU A 1 85 ? -12.060 1.348 33.592 1.00 87.81 85 GLU A N 1
ATOM 654 C CA . GLU A 1 85 ? -10.801 0.632 33.524 1.00 87.81 85 GLU A CA 1
ATOM 655 C C . GLU A 1 85 ? -10.335 0.583 32.073 1.00 87.81 85 GLU A C 1
ATOM 657 O O . GLU A 1 85 ? -11.136 0.337 31.168 1.00 87.81 85 GLU A O 1
ATOM 662 N N . ILE A 1 86 ? -9.038 0.791 31.870 1.00 85.44 86 ILE A N 1
ATOM 663 C CA . ILE A 1 86 ? -8.327 0.476 30.637 1.00 85.44 86 ILE A CA 1
ATOM 664 C C . ILE A 1 86 ? -7.170 -0.425 31.047 1.00 85.44 86 ILE A C 1
ATOM 666 O O . ILE A 1 86 ? -6.500 -0.163 32.042 1.00 85.44 86 ILE A O 1
ATOM 670 N N . LYS A 1 87 ? -6.965 -1.501 30.299 1.00 85.69 87 LYS A N 1
ATOM 671 C CA . LYS A 1 87 ? -5.796 -2.363 30.427 1.00 85.69 87 LYS A CA 1
ATOM 672 C C . LYS A 1 87 ? -5.187 -2.535 29.051 1.00 85.69 87 LYS A C 1
ATOM 674 O O . LYS A 1 87 ? -5.851 -3.054 28.151 1.00 85.69 87 LYS A O 1
ATOM 679 N N . ALA A 1 88 ? -3.933 -2.134 28.918 1.00 82.69 88 ALA A N 1
ATOM 680 C CA . ALA A 1 88 ? -3.071 -2.563 27.834 1.00 82.69 88 ALA A CA 1
ATOM 681 C C . ALA A 1 88 ? -2.120 -3.635 28.370 1.00 82.69 88 ALA A C 1
ATOM 683 O O . ALA A 1 88 ? -1.617 -3.533 29.489 1.00 82.69 88 ALA A O 1
ATOM 684 N N . SER A 1 89 ? -1.902 -4.691 27.595 1.00 79.44 89 SER A N 1
ATOM 685 C CA . SER A 1 89 ? -0.832 -5.634 27.884 1.00 79.44 89 SER A CA 1
ATOM 686 C C . SER A 1 89 ? -0.102 -6.012 26.610 1.00 79.44 89 SER A C 1
ATOM 688 O O . SER A 1 89 ? -0.711 -6.379 25.603 1.00 79.44 89 SER A O 1
ATOM 690 N N . PHE A 1 90 ? 1.221 -5.914 26.672 1.00 74.56 90 PHE A N 1
ATOM 691 C CA . PHE A 1 90 ? 2.116 -6.395 25.637 1.00 74.56 90 PHE A CA 1
ATOM 692 C C . PHE A 1 90 ? 2.675 -7.742 26.064 1.00 74.56 90 PHE A C 1
ATOM 694 O O . PHE A 1 90 ? 3.479 -7.845 26.989 1.00 74.56 90 PHE A O 1
ATOM 701 N N . LEU A 1 91 ? 2.209 -8.796 25.405 1.00 72.56 91 LEU A N 1
ATOM 702 C CA . LEU A 1 91 ? 2.630 -10.154 25.696 1.00 72.56 91 LEU A CA 1
ATOM 703 C C . LEU A 1 91 ? 3.714 -10.573 24.696 1.00 72.56 91 LEU A C 1
ATOM 705 O O . LEU A 1 91 ? 3.489 -10.498 23.480 1.00 72.56 91 LEU A O 1
ATOM 709 N N . PRO A 1 92 ? 4.881 -11.053 25.161 1.00 64.69 92 PRO A N 1
ATOM 710 C CA . PRO A 1 92 ? 5.824 -11.707 24.272 1.00 64.69 92 PRO A CA 1
ATOM 711 C C . PRO A 1 92 ? 5.198 -13.018 23.785 1.00 64.69 92 PRO A C 1
ATOM 713 O O . PRO A 1 92 ? 4.843 -13.889 24.584 1.00 64.69 92 PRO A O 1
ATOM 716 N N . VAL A 1 93 ? 5.081 -13.206 22.470 1.00 63.78 93 VAL A N 1
ATOM 717 C CA . VAL A 1 93 ? 4.686 -14.506 21.921 1.00 63.78 93 VAL A CA 1
ATOM 718 C C . VAL A 1 93 ? 5.883 -15.429 22.079 1.00 63.78 93 VAL A C 1
ATOM 720 O O . VAL A 1 93 ? 6.866 -15.356 21.341 1.00 63.78 93 VAL A O 1
ATOM 723 N N . ASN A 1 94 ? 5.801 -16.303 23.077 1.00 51.88 94 ASN A N 1
ATOM 724 C CA . ASN A 1 94 ? 6.863 -17.228 23.438 1.00 51.88 94 ASN A CA 1
ATOM 725 C C . ASN A 1 94 ? 6.984 -18.342 22.375 1.00 51.88 94 ASN A C 1
ATOM 727 O O . ASN A 1 94 ? 6.530 -19.468 22.567 1.00 51.88 94 ASN A O 1
ATOM 731 N N . ARG A 1 95 ? 7.563 -18.028 21.207 1.00 50.25 95 ARG A N 1
ATOM 732 C CA . ARG A 1 95 ? 7.811 -18.981 20.108 1.00 50.25 95 ARG A CA 1
ATOM 733 C C . ARG A 1 95 ? 9.139 -19.721 20.279 1.00 50.25 95 ARG A C 1
ATOM 735 O O . ARG A 1 95 ? 9.897 -19.820 19.328 1.00 50.25 95 ARG A O 1
ATOM 742 N N . GLY A 1 96 ? 9.460 -20.208 21.479 1.00 47.12 96 GLY A N 1
ATOM 743 C CA . GLY A 1 96 ? 10.536 -21.189 21.720 1.00 47.12 96 GLY A CA 1
ATOM 744 C C . GLY A 1 96 ? 11.962 -20.866 21.225 1.00 47.12 96 GLY A C 1
ATOM 745 O O . GLY A 1 96 ? 12.833 -21.720 21.362 1.00 47.12 96 GLY A O 1
ATOM 746 N N . ASN A 1 97 ? 12.229 -19.683 20.664 1.00 46.59 97 ASN A N 1
ATOM 747 C CA . ASN A 1 97 ? 13.521 -19.294 20.113 1.00 46.59 97 ASN A CA 1
ATOM 748 C C . ASN A 1 97 ? 13.843 -17.834 20.502 1.00 46.59 97 ASN A C 1
ATOM 750 O O . ASN A 1 97 ? 13.268 -16.914 19.922 1.00 46.59 97 ASN A O 1
ATOM 754 N N . PRO A 1 98 ? 14.746 -17.605 21.472 1.00 43.88 98 PRO A N 1
ATOM 755 C CA . PRO A 1 98 ? 15.054 -16.277 22.013 1.00 43.88 98 PRO A CA 1
ATOM 756 C C . PRO A 1 98 ? 15.871 -15.372 21.071 1.00 43.88 98 PRO A C 1
ATOM 758 O O . PRO A 1 98 ? 16.157 -14.236 21.431 1.00 43.88 98 PRO A O 1
ATOM 761 N N . ALA A 1 99 ? 16.269 -15.857 19.889 1.00 43.22 99 ALA A N 1
ATOM 762 C CA . ALA A 1 99 ? 17.064 -15.093 18.921 1.00 43.22 99 ALA A CA 1
ATOM 763 C C . ALA A 1 99 ? 16.227 -14.331 17.873 1.00 43.22 99 ALA A C 1
ATOM 765 O O . ALA A 1 99 ? 16.780 -13.570 17.083 1.00 43.22 99 ALA A O 1
ATOM 766 N N . LEU A 1 100 ? 14.910 -14.545 17.835 1.00 47.81 100 LEU A N 1
ATOM 767 C CA . LEU A 1 100 ? 13.985 -13.805 16.977 1.00 47.81 100 LEU A CA 1
ATOM 768 C C . LEU A 1 100 ? 13.300 -12.743 17.833 1.00 47.81 100 LEU A C 1
ATOM 770 O O . LEU A 1 100 ? 12.896 -13.051 18.955 1.00 47.81 100 LEU A O 1
ATOM 774 N N . ILE A 1 101 ? 13.171 -11.514 17.319 1.00 48.91 101 ILE A N 1
ATOM 775 C CA . ILE A 1 101 ? 12.373 -10.466 17.971 1.00 48.91 101 ILE A CA 1
ATOM 776 C C . ILE A 1 101 ? 11.017 -11.105 18.295 1.00 48.91 101 ILE A C 1
ATOM 778 O O . ILE A 1 101 ? 10.362 -11.604 17.373 1.00 48.91 101 ILE A O 1
ATOM 782 N N . PRO A 1 102 ? 10.631 -11.214 19.580 1.00 51.12 102 PRO A N 1
ATOM 783 C CA . PRO A 1 102 ? 9.419 -11.921 19.938 1.00 51.12 102 PRO A CA 1
ATOM 784 C C . PRO A 1 102 ? 8.284 -11.199 19.235 1.00 51.12 102 PRO A C 1
ATOM 786 O O . PRO A 1 102 ? 8.117 -9.995 19.429 1.00 51.12 102 PRO A O 1
ATOM 789 N N . ALA A 1 103 ? 7.526 -11.913 18.399 1.00 56.28 103 ALA A N 1
ATOM 790 C CA . ALA A 1 103 ? 6.263 -11.381 17.920 1.00 56.28 103 ALA A CA 1
ATOM 791 C C . ALA A 1 103 ? 5.514 -10.894 19.164 1.00 56.28 103 ALA A C 1
ATOM 793 O O . ALA A 1 103 ? 5.402 -11.634 20.142 1.00 56.28 103 ALA A O 1
ATOM 794 N N . ARG A 1 104 ? 5.122 -9.625 19.185 1.00 64.62 104 ARG A N 1
ATOM 795 C CA . ARG A 1 104 ? 4.424 -9.045 20.325 1.00 64.62 104 ARG A CA 1
ATOM 796 C C . ARG A 1 104 ? 2.940 -9.075 20.025 1.00 64.62 104 ARG A C 1
ATOM 798 O O . ARG A 1 104 ? 2.518 -8.808 18.900 1.00 64.62 104 ARG A O 1
ATOM 805 N N . VAL A 1 105 ? 2.172 -9.444 21.033 1.00 68.31 105 VAL A N 1
ATOM 806 C CA . VAL A 1 105 ? 0.722 -9.352 21.009 1.00 68.31 105 VAL A CA 1
ATOM 807 C C . VAL A 1 105 ? 0.331 -8.166 21.872 1.00 68.31 105 VAL A C 1
ATOM 809 O O . VAL A 1 105 ? 0.767 -8.080 23.017 1.00 68.31 105 VAL A O 1
ATOM 812 N N . VAL A 1 106 ? -0.480 -7.266 21.325 1.00 75.12 106 VAL A N 1
ATOM 813 C CA . VAL A 1 106 ? -1.176 -6.244 22.111 1.00 75.12 106 VAL A CA 1
ATOM 814 C C . VAL A 1 106 ? -2.533 -6.803 22.474 1.00 75.12 106 VAL A C 1
ATOM 816 O O . VAL A 1 106 ? -3.292 -7.115 21.564 1.00 75.12 106 VAL A O 1
ATOM 819 N N . GLU A 1 107 ? -2.858 -6.897 23.756 1.00 79.38 107 GLU A N 1
ATOM 820 C CA . GLU A 1 107 ? -4.232 -7.098 24.212 1.00 79.38 107 GLU A CA 1
ATOM 821 C C . GLU A 1 107 ? -4.702 -5.820 24.890 1.00 79.38 107 GLU A C 1
ATOM 823 O O . GLU A 1 107 ? -4.142 -5.397 25.904 1.00 79.38 107 GLU A O 1
ATOM 828 N N . LEU A 1 108 ? -5.723 -5.197 24.311 1.00 77.62 108 LEU A N 1
ATOM 829 C CA . LEU A 1 108 ? -6.373 -4.027 24.883 1.00 77.62 108 LEU A CA 1
ATOM 830 C C . LEU A 1 108 ? -7.731 -4.439 25.417 1.00 77.62 108 LEU A C 1
ATOM 832 O O . LEU A 1 108 ? -8.461 -5.165 24.745 1.00 77.62 108 LEU A O 1
ATOM 836 N N . SER A 1 109 ? -8.091 -3.950 26.596 1.00 80.44 109 SER A N 1
ATOM 837 C CA . SER A 1 109 ? -9.451 -4.044 27.112 1.00 80.44 109 SER A CA 1
ATOM 838 C C . SER A 1 109 ? -9.850 -2.756 27.808 1.00 80.44 109 SER A C 1
ATOM 840 O O . SER A 1 109 ? -9.022 -2.078 28.415 1.00 80.44 109 SER A O 1
ATOM 842 N N . ALA A 1 110 ? -11.125 -2.404 27.699 1.00 77.88 110 ALA A N 1
ATOM 843 C CA . ALA A 1 110 ? -11.680 -1.258 28.396 1.00 77.88 110 ALA A CA 1
ATOM 844 C C . ALA A 1 110 ? -13.090 -1.571 28.885 1.00 77.88 110 ALA A C 1
ATOM 846 O O . ALA A 1 110 ? -13.853 -2.249 28.193 1.00 77.88 110 ALA A O 1
ATOM 847 N N . ASN A 1 111 ? -13.414 -1.052 30.066 1.00 80.81 111 ASN A N 1
ATOM 848 C CA . ASN A 1 111 ? -14.732 -1.130 30.679 1.00 80.81 111 ASN A CA 1
ATOM 849 C C . ASN A 1 111 ? -15.314 0.276 30.783 1.00 80.81 111 ASN A C 1
ATOM 851 O O . ASN A 1 111 ? -14.677 1.175 31.340 1.00 80.81 111 ASN A O 1
ATOM 855 N N . ILE A 1 112 ? -16.528 0.467 30.260 1.00 76.69 112 ILE A N 1
ATOM 856 C CA . ILE A 1 112 ? -17.230 1.753 30.343 1.00 76.69 112 ILE A CA 1
ATOM 857 C C . ILE A 1 112 ? -18.572 1.636 31.063 1.00 76.69 112 ILE A C 1
ATOM 859 O O . ILE A 1 112 ? -19.322 0.676 30.874 1.00 76.69 112 ILE A O 1
ATOM 863 N N . ALA A 1 113 ? -18.899 2.669 31.838 1.00 77.12 113 ALA A N 1
ATOM 864 C CA . ALA A 1 113 ? -20.199 2.838 32.461 1.00 77.12 113 ALA A CA 1
ATOM 865 C C . ALA A 1 113 ? -21.237 3.310 31.420 1.00 77.12 113 ALA A C 1
ATOM 867 O O . ALA A 1 113 ? -21.019 4.318 30.725 1.00 77.12 113 ALA A O 1
ATOM 868 N N . PRO A 1 114 ? -22.393 2.636 31.305 1.00 70.75 114 PRO A N 1
ATOM 869 C CA . PRO A 1 114 ? -23.412 2.997 30.331 1.00 70.75 114 PRO A CA 1
ATOM 870 C C . PRO A 1 114 ? -24.040 4.359 30.655 1.00 70.75 114 PRO A C 1
ATOM 872 O O . PRO A 1 114 ? -24.409 4.645 31.794 1.00 70.75 114 PRO A O 1
ATOM 875 N N . ALA A 1 115 ? -24.220 5.192 29.628 1.00 67.88 115 ALA A N 1
ATOM 876 C CA . ALA A 1 115 ? -25.104 6.351 29.706 1.00 67.88 115 ALA A CA 1
ATOM 877 C C . ALA A 1 115 ? -26.525 5.891 29.357 1.00 67.88 115 ALA A C 1
ATOM 879 O O . ALA A 1 115 ? -26.789 5.513 28.220 1.00 67.88 115 ALA A O 1
ATOM 880 N N . GLY A 1 116 ? -27.426 5.899 30.333 1.00 68.25 116 GLY A N 1
ATOM 881 C CA . GLY A 1 116 ? -28.837 5.549 30.163 1.00 68.25 116 GLY A CA 1
ATOM 882 C C . GLY A 1 116 ? -29.739 6.496 30.950 1.00 68.25 116 GLY A C 1
ATOM 883 O O . GLY A 1 116 ? -29.286 7.194 31.855 1.00 68.25 116 GLY A O 1
ATOM 884 N N . LEU A 1 117 ? -31.014 6.535 30.588 1.00 71.94 117 LEU A N 1
ATOM 885 C CA . LEU A 1 117 ? -32.040 7.359 31.223 1.00 71.94 117 LEU A CA 1
ATOM 886 C C . LEU A 1 117 ? -32.666 6.674 32.443 1.00 71.94 117 LEU A C 1
ATOM 888 O O . LEU A 1 117 ? -33.049 7.362 33.385 1.00 71.94 117 LEU A O 1
ATOM 892 N N . LEU A 1 118 ? -32.793 5.341 32.438 1.00 72.75 118 LEU A N 1
ATOM 893 C CA . LEU A 1 118 ? -33.410 4.583 33.534 1.00 72.75 118 LEU A CA 1
ATOM 894 C C . LEU A 1 118 ? -32.454 3.596 34.193 1.00 72.75 118 LEU A C 1
ATOM 896 O O . LEU A 1 118 ? -32.391 3.536 35.421 1.00 72.75 118 LEU A O 1
ATOM 900 N N . LEU A 1 119 ? -31.728 2.806 33.400 1.00 69.31 119 LEU A N 1
ATOM 901 C CA . LEU A 1 119 ? -30.854 1.751 33.920 1.00 69.31 119 LEU A CA 1
ATOM 902 C C . LEU A 1 119 ? -29.792 2.269 34.913 1.00 69.31 119 LEU A C 1
ATOM 904 O O . LEU A 1 119 ? -29.593 1.601 35.929 1.00 69.31 119 LEU A O 1
ATOM 908 N N . PRO A 1 120 ? -29.190 3.467 34.735 1.00 65.94 120 PRO A N 1
ATOM 909 C CA . PRO A 1 120 ? -28.240 4.031 35.693 1.00 65.94 120 PRO A CA 1
ATOM 910 C C . PRO A 1 120 ? -28.893 4.697 36.914 1.00 65.94 120 PRO A C 1
ATOM 912 O O . PRO A 1 120 ? -28.265 5.506 37.594 1.00 65.94 120 PRO A O 1
ATOM 915 N N . HIS A 1 121 ? -30.158 4.420 37.202 1.00 75.00 121 HIS A N 1
ATOM 916 C CA . HIS A 1 121 ? -30.788 4.830 38.458 1.00 75.00 121 HIS A CA 1
ATOM 917 C C . HIS A 1 121 ? -31.327 3.639 39.246 1.00 75.00 121 HIS A C 1
ATOM 919 O O . HIS A 1 121 ? -31.975 3.825 40.276 1.00 75.00 121 HIS A O 1
ATOM 925 N N . ILE A 1 122 ? -31.064 2.415 38.780 1.00 74.44 122 ILE A N 1
ATOM 926 C CA . ILE A 1 122 ? -31.519 1.186 39.415 1.00 74.44 122 ILE A CA 1
ATOM 927 C C . ILE A 1 122 ? -30.298 0.524 40.086 1.00 74.44 122 ILE A C 1
ATOM 929 O O . ILE A 1 122 ? -29.526 -0.150 39.405 1.00 74.44 122 ILE A O 1
ATOM 933 N N . PRO A 1 123 ? -30.101 0.683 41.417 1.00 66.56 123 PRO A N 1
ATOM 934 C CA . PRO A 1 123 ? -28.870 0.323 42.148 1.00 66.56 123 PRO A CA 1
ATOM 935 C C . PRO A 1 123 ? -28.352 -1.096 41.893 1.00 66.56 123 PRO A C 1
ATOM 937 O O . PRO A 1 123 ? -27.151 -1.320 41.815 1.00 66.56 123 PRO A O 1
ATOM 940 N N . TRP A 1 124 ? -29.269 -2.052 41.744 1.00 67.31 124 TRP A N 1
ATOM 941 C CA . TRP A 1 124 ? -28.967 -3.472 41.549 1.00 67.31 124 TRP A CA 1
ATOM 942 C C . TRP A 1 124 ? -28.665 -3.845 40.090 1.00 67.31 124 TRP A C 1
ATOM 944 O O . TRP A 1 124 ? -28.162 -4.932 39.832 1.00 67.31 124 TRP A O 1
ATOM 954 N N . ILE A 1 125 ? -28.958 -2.952 39.145 1.00 61.97 125 ILE A N 1
ATOM 955 C CA . ILE A 1 125 ? -28.681 -3.114 37.714 1.00 61.97 125 ILE A CA 1
ATOM 956 C C . ILE A 1 125 ? -27.298 -2.541 37.382 1.00 61.97 125 ILE A C 1
ATOM 958 O O . ILE A 1 125 ? -26.601 -3.120 36.563 1.00 61.97 125 ILE A O 1
ATOM 962 N N . HIS A 1 126 ? -26.838 -1.485 38.061 1.00 52.31 126 HIS A N 1
ATOM 963 C CA . HIS A 1 126 ? -25.554 -0.824 37.775 1.00 52.31 126 HIS A CA 1
ATOM 964 C C . HIS A 1 126 ? -24.327 -1.734 37.694 1.00 52.31 126 HIS A C 1
ATOM 966 O O . HIS A 1 126 ? -23.460 -1.486 36.869 1.00 52.31 126 HIS A O 1
ATOM 972 N N . GLN A 1 127 ? -24.250 -2.770 38.531 1.00 52.53 127 GLN A N 1
ATOM 973 C CA . GLN A 1 127 ? -23.105 -3.688 38.560 1.00 52.53 127 GLN A CA 1
ATOM 974 C C . GLN A 1 127 ? -23.140 -4.741 37.436 1.00 52.53 127 GLN A C 1
ATOM 976 O O . GLN A 1 127 ? -22.206 -5.521 37.304 1.00 52.53 127 GLN A O 1
ATOM 981 N N . ALA A 1 128 ? -24.220 -4.804 36.649 1.00 52.56 128 ALA A N 1
ATOM 982 C CA . ALA A 1 128 ? -24.446 -5.851 35.652 1.00 52.56 128 ALA A CA 1
ATOM 983 C C . ALA A 1 128 ? -24.216 -5.404 34.194 1.00 52.56 128 ALA A C 1
ATOM 985 O O . ALA A 1 128 ? -24.375 -6.225 33.292 1.00 52.56 128 ALA A O 1
ATOM 986 N N . PHE A 1 129 ? -23.868 -4.134 33.939 1.00 58.44 129 PHE A N 1
ATOM 987 C CA . PHE A 1 129 ? -23.748 -3.585 32.575 1.00 58.44 129 PHE A CA 1
ATOM 988 C C . PHE A 1 129 ? -22.413 -2.889 32.313 1.00 58.44 129 PHE A C 1
ATOM 990 O O . PHE A 1 129 ? -22.376 -1.897 31.582 1.00 58.44 129 PHE A O 1
ATOM 997 N N . ASP A 1 130 ? -21.322 -3.417 32.862 1.00 63.56 130 ASP A N 1
ATOM 998 C CA . ASP A 1 130 ? -19.997 -3.043 32.377 1.00 63.56 130 ASP A CA 1
ATOM 999 C C . ASP A 1 130 ? -19.899 -3.465 30.908 1.00 63.56 130 ASP A C 1
ATOM 1001 O O . ASP A 1 130 ? -20.044 -4.640 30.554 1.00 63.56 130 ASP A O 1
ATOM 1005 N N . ILE A 1 131 ? -19.731 -2.482 30.024 1.00 64.06 131 ILE A N 1
ATOM 1006 C CA . ILE A 1 131 ? -19.500 -2.761 28.613 1.00 64.06 131 ILE A CA 1
ATOM 1007 C C . ILE A 1 131 ? -18.006 -2.996 28.474 1.00 64.06 131 ILE A C 1
ATOM 1009 O O . ILE A 1 131 ? -17.230 -2.044 28.550 1.00 64.06 131 ILE A O 1
ATOM 1013 N N . SER A 1 132 ? -17.636 -4.256 28.271 1.00 74.81 132 SER A N 1
ATOM 1014 C CA . SER A 1 132 ? -16.271 -4.652 27.961 1.00 74.81 132 SER A CA 1
ATOM 1015 C C . SER A 1 132 ? -16.083 -4.843 26.458 1.00 74.81 132 SER A C 1
ATOM 1017 O O . SER A 1 132 ? -16.989 -5.270 25.727 1.00 74.81 132 SER A O 1
ATOM 1019 N N . GLY A 1 133 ? -14.885 -4.520 25.995 1.00 67.44 133 GLY A N 1
ATOM 1020 C CA . GLY A 1 133 ? -14.379 -4.911 24.689 1.00 67.44 133 GLY A CA 1
ATOM 1021 C C . GLY A 1 133 ? -12.945 -5.388 24.837 1.00 67.44 133 GLY A C 1
ATOM 1022 O O . GLY A 1 133 ? -12.263 -5.013 25.794 1.00 67.44 133 GLY A O 1
ATOM 1023 N N . SER A 1 134 ? -12.500 -6.212 23.896 1.00 76.25 134 SER A N 1
ATOM 1024 C CA . SER A 1 134 ? -11.094 -6.569 23.781 1.00 76.25 134 SER A CA 1
ATOM 1025 C C . SER A 1 134 ? -10.662 -6.579 22.325 1.00 76.25 134 SER A C 1
ATOM 1027 O O . SER A 1 134 ? -11.449 -6.942 21.447 1.00 76.25 134 SER A O 1
ATOM 1029 N N . ALA A 1 135 ? -9.416 -6.200 22.075 1.00 69.69 135 ALA A N 1
ATOM 1030 C CA . ALA A 1 135 ? -8.818 -6.233 20.750 1.00 69.69 135 ALA A CA 1
ATOM 1031 C C . ALA A 1 135 ? -7.384 -6.757 20.849 1.00 69.69 135 ALA A C 1
ATOM 1033 O O . ALA A 1 135 ? -6.638 -6.381 21.757 1.00 69.69 135 ALA A O 1
ATOM 1034 N N . GLN A 1 136 ? -7.036 -7.658 19.929 1.00 71.50 136 GLN A N 1
ATOM 1035 C CA . GLN A 1 136 ? -5.726 -8.290 19.860 1.00 71.50 136 GLN A CA 1
ATOM 1036 C C . GLN A 1 136 ? -5.034 -7.896 18.557 1.00 71.50 136 GLN A C 1
ATOM 1038 O O . GLN A 1 136 ? -5.631 -8.030 17.495 1.00 71.50 136 GLN A O 1
ATOM 1043 N N . GLY A 1 137 ? -3.794 -7.418 18.640 1.00 62.88 137 GLY A N 1
ATOM 1044 C CA . GLY A 1 137 ? -2.972 -7.079 17.476 1.00 62.88 137 GLY A CA 1
ATOM 1045 C C . GLY A 1 137 ? -1.664 -7.848 17.518 1.00 62.88 137 GLY A C 1
ATOM 1046 O O . GLY A 1 137 ? -1.062 -7.976 18.583 1.00 62.88 137 GLY A O 1
ATOM 1047 N N . GLN A 1 138 ? -1.220 -8.369 16.380 1.00 69.81 138 GLN A N 1
ATOM 1048 C CA . GLN A 1 138 ? 0.077 -9.025 16.247 1.00 69.81 138 GLN A CA 1
ATOM 1049 C C . GLN A 1 138 ? 0.786 -8.445 15.031 1.00 69.81 138 GLN A C 1
ATOM 1051 O O . GLN A 1 138 ? 0.175 -8.369 13.975 1.00 69.81 138 GLN A O 1
ATOM 1056 N N . ASN A 1 139 ? 2.073 -8.107 15.153 1.00 70.56 139 ASN A N 1
ATOM 1057 C CA . ASN A 1 139 ? 2.856 -7.711 13.983 1.00 70.56 139 ASN A CA 1
ATOM 1058 C C . ASN A 1 139 ? 3.115 -8.948 13.103 1.00 70.56 139 ASN A C 1
ATOM 1060 O O . ASN A 1 139 ? 3.819 -9.882 13.516 1.00 70.56 139 ASN A O 1
ATOM 1064 N N . ARG A 1 140 ? 2.458 -9.012 11.942 1.00 82.19 140 ARG A N 1
ATOM 1065 C CA . ARG A 1 140 ? 2.591 -10.117 10.981 1.00 82.19 140 ARG A CA 1
ATOM 1066 C C . ARG A 1 140 ? 3.732 -9.861 10.005 1.00 82.19 140 ARG A C 1
ATOM 1068 O O . ARG A 1 140 ? 4.207 -8.742 9.849 1.00 82.19 140 ARG A O 1
ATOM 1075 N N . LYS A 1 141 ? 4.197 -10.914 9.333 1.00 88.44 141 LYS A N 1
ATOM 1076 C CA . LYS A 1 141 ? 5.276 -10.772 8.352 1.00 88.44 141 LYS A CA 1
ATOM 1077 C C . LYS A 1 141 ? 4.715 -10.173 7.065 1.00 88.44 141 LYS A C 1
ATOM 1079 O O . LYS A 1 141 ? 3.568 -10.431 6.694 1.00 88.44 141 LYS A O 1
ATOM 1084 N N . VAL A 1 142 ? 5.550 -9.424 6.352 1.00 92.94 142 VAL A N 1
ATOM 1085 C CA . VAL A 1 142 ? 5.232 -8.936 5.010 1.00 92.94 142 VAL A CA 1
ATOM 1086 C C . VAL A 1 142 ? 6.349 -9.275 4.033 1.00 92.94 142 VAL A C 1
ATOM 1088 O O . VAL A 1 142 ? 7.531 -9.185 4.370 1.00 92.94 142 VAL A O 1
ATOM 1091 N N . ALA A 1 143 ? 5.968 -9.661 2.819 1.00 96.44 143 ALA A N 1
ATOM 1092 C CA . ALA A 1 143 ? 6.851 -9.650 1.662 1.00 96.44 143 ALA A CA 1
ATOM 1093 C C . ALA A 1 143 ? 6.375 -8.605 0.658 1.00 96.44 143 ALA A C 1
ATOM 1095 O O . ALA A 1 143 ? 5.208 -8.601 0.264 1.00 96.44 143 ALA A O 1
ATOM 1096 N N . ILE A 1 144 ? 7.283 -7.721 0.259 1.00 97.75 144 ILE A N 1
ATOM 1097 C CA . ILE A 1 144 ? 7.003 -6.580 -0.604 1.00 97.75 144 ILE A CA 1
ATOM 1098 C C . ILE A 1 144 ? 7.856 -6.696 -1.860 1.00 97.75 144 ILE A C 1
ATOM 1100 O O . ILE A 1 144 ? 9.071 -6.847 -1.779 1.00 97.75 144 ILE A O 1
ATOM 1104 N N . SER A 1 145 ? 7.229 -6.587 -3.022 1.00 98.12 145 SER A N 1
ATOM 1105 C CA . SER A 1 145 ? 7.929 -6.331 -4.273 1.00 98.12 145 SER A CA 1
ATOM 1106 C C . SER A 1 145 ? 7.705 -4.878 -4.672 1.00 98.12 145 SER A C 1
ATOM 1108 O O . SER A 1 145 ? 6.605 -4.514 -5.092 1.00 98.12 145 SER A O 1
ATOM 1110 N N . LEU A 1 146 ? 8.729 -4.044 -4.492 1.00 98.19 146 LEU A N 1
ATOM 1111 C CA . LEU A 1 146 ? 8.704 -2.632 -4.864 1.00 98.19 146 LEU A CA 1
ATOM 1112 C C . LEU A 1 146 ? 9.219 -2.478 -6.295 1.00 98.19 146 LEU A C 1
ATOM 1114 O O . LEU A 1 146 ? 10.363 -2.822 -6.577 1.00 98.19 146 LEU A O 1
ATOM 1118 N N . ILE A 1 147 ? 8.371 -1.959 -7.175 1.00 97.31 147 ILE A N 1
ATOM 1119 C CA . ILE A 1 147 ? 8.635 -1.743 -8.592 1.00 97.31 147 ILE A CA 1
ATOM 1120 C C . ILE A 1 147 ? 8.732 -0.236 -8.848 1.00 97.31 147 ILE A C 1
ATOM 1122 O O . ILE A 1 147 ? 7.764 0.496 -8.633 1.00 97.31 147 ILE A O 1
ATOM 1126 N N . ALA A 1 148 ? 9.885 0.212 -9.332 1.00 96.00 148 ALA A N 1
ATOM 1127 C CA . ALA A 1 148 ? 10.166 1.601 -9.673 1.00 96.00 148 ALA A CA 1
ATOM 1128 C C . ALA A 1 148 ? 10.376 1.761 -11.185 1.00 96.00 148 ALA A C 1
ATOM 1130 O O . ALA A 1 148 ? 11.240 1.113 -11.776 1.00 96.00 148 ALA A O 1
ATOM 1131 N N . ASP A 1 149 ? 9.589 2.632 -11.803 1.00 93.50 149 ASP A N 1
ATOM 1132 C CA . ASP A 1 149 ? 9.767 3.028 -13.197 1.00 93.50 149 ASP A CA 1
ATOM 1133 C C . ASP A 1 149 ? 11.014 3.906 -13.358 1.00 93.50 149 ASP A C 1
ATOM 1135 O O . ASP A 1 149 ? 11.201 4.890 -12.640 1.00 93.50 149 ASP A O 1
ATOM 1139 N N . THR A 1 150 ? 11.870 3.534 -14.303 1.00 92.81 150 THR A N 1
ATOM 1140 C CA . THR A 1 150 ? 13.076 4.264 -14.708 1.00 92.81 150 THR A CA 1
ATOM 1141 C C . THR A 1 150 ? 13.077 4.527 -16.219 1.00 92.81 150 THR A C 1
ATOM 1143 O O . THR A 1 150 ? 14.139 4.603 -16.840 1.00 92.81 150 THR A O 1
ATOM 1146 N N . SER A 1 151 ? 11.896 4.572 -16.841 1.00 88.19 151 SER A N 1
ATOM 1147 C CA . SER A 1 151 ? 11.705 4.910 -18.254 1.00 88.19 151 SER A CA 1
ATOM 1148 C C . SER A 1 151 ? 12.105 6.357 -18.556 1.00 88.19 151 SER A C 1
ATOM 1150 O O . SER A 1 151 ? 12.287 7.175 -17.658 1.00 88.19 151 SER A O 1
ATOM 1152 N N . GLY A 1 152 ? 12.256 6.689 -19.840 1.00 84.12 152 GLY A N 1
ATOM 1153 C CA . GLY A 1 152 ? 12.739 8.006 -20.261 1.00 84.12 152 GLY A CA 1
ATOM 1154 C C . GLY A 1 152 ? 11.857 9.173 -19.804 1.00 84.12 152 GLY A C 1
ATOM 1155 O O . GLY A 1 152 ? 12.382 10.251 -19.557 1.00 84.12 152 GLY A O 1
ATOM 1156 N N . SER A 1 153 ? 10.545 8.972 -19.624 1.00 84.19 153 SER A N 1
ATOM 1157 C CA . SER A 1 153 ? 9.642 10.010 -19.099 1.00 84.19 153 SER A CA 1
ATOM 1158 C C . SER A 1 153 ? 9.918 10.358 -17.634 1.00 84.19 153 SER A C 1
ATOM 1160 O O . SER A 1 153 ? 9.627 11.471 -17.193 1.00 84.19 153 SER A O 1
ATOM 1162 N N . MET A 1 154 ? 10.554 9.461 -16.878 1.00 88.12 154 MET A N 1
ATOM 1163 C CA . MET A 1 154 ? 10.954 9.720 -15.494 1.00 88.12 154 MET A CA 1
ATOM 1164 C C . MET A 1 154 ? 12.112 10.727 -15.378 1.00 88.12 154 MET A C 1
ATOM 1166 O O . MET A 1 154 ? 12.343 11.250 -14.287 1.00 88.12 154 MET A O 1
ATOM 1170 N N . ASP A 1 155 ? 12.805 11.033 -16.478 1.00 86.25 155 ASP A N 1
ATOM 1171 C CA . ASP A 1 155 ? 13.848 12.069 -16.543 1.00 86.25 155 ASP A CA 1
ATOM 1172 C C . ASP A 1 155 ? 13.285 13.472 -16.847 1.00 86.25 155 ASP A C 1
ATOM 1174 O O . ASP A 1 155 ? 14.015 14.460 -16.901 1.00 86.25 155 ASP A O 1
ATOM 1178 N N . ASP A 1 156 ? 11.966 13.597 -17.027 1.00 82.31 156 ASP A N 1
ATOM 1179 C CA . ASP A 1 156 ? 11.357 14.903 -17.254 1.00 82.31 156 ASP A CA 1
ATOM 1180 C C . ASP A 1 156 ? 11.523 15.812 -16.029 1.00 82.31 156 ASP A C 1
ATOM 1182 O O . ASP A 1 156 ? 11.251 15.443 -14.877 1.00 82.31 156 ASP A O 1
ATOM 1186 N N . VAL A 1 157 ? 11.885 17.060 -16.310 1.00 82.62 157 VAL A N 1
ATOM 1187 C CA . VAL A 1 157 ? 11.856 18.152 -15.342 1.00 82.62 157 VAL A CA 1
ATOM 1188 C C . VAL A 1 157 ? 10.405 18.599 -15.150 1.00 82.62 157 VAL A C 1
ATOM 1190 O O . VAL A 1 157 ? 9.711 18.920 -16.116 1.00 82.62 157 VAL A O 1
ATOM 1193 N N . MET A 1 158 ? 9.946 18.637 -13.900 1.00 80.94 158 MET A N 1
ATOM 1194 C CA . MET A 1 158 ? 8.585 19.033 -13.535 1.00 80.94 158 MET A CA 1
ATOM 1195 C C . MET A 1 158 ? 8.568 20.143 -12.485 1.00 80.94 158 MET A C 1
ATOM 1197 O O . MET A 1 158 ? 9.571 20.480 -11.849 1.00 80.94 158 MET A O 1
ATOM 1201 N N . ASP A 1 159 ? 7.380 20.705 -12.302 1.00 79.00 159 ASP A N 1
ATOM 1202 C CA . ASP A 1 159 ? 7.098 21.691 -11.275 1.00 79.00 159 ASP A CA 1
ATOM 1203 C C . ASP A 1 159 ? 6.921 20.976 -9.925 1.00 79.00 159 ASP A C 1
ATOM 1205 O O . ASP A 1 159 ? 5.947 20.248 -9.738 1.00 79.00 159 ASP A O 1
ATOM 1209 N N . CYS A 1 160 ? 7.835 21.198 -8.978 1.00 77.88 160 CYS A N 1
ATOM 1210 C CA . CYS A 1 160 ? 7.677 20.782 -7.583 1.00 77.88 160 CYS A CA 1
ATOM 1211 C C . CYS A 1 160 ? 7.278 21.967 -6.705 1.00 77.88 160 CYS A C 1
ATOM 1213 O O . CYS A 1 160 ? 7.800 23.072 -6.863 1.00 77.88 160 CYS A O 1
ATOM 1215 N N . HIS A 1 161 ? 6.372 21.755 -5.747 1.00 80.19 161 HIS A N 1
ATOM 1216 C CA . HIS A 1 161 ? 5.949 22.780 -4.783 1.00 80.19 161 HIS A CA 1
ATOM 1217 C C . HIS A 1 161 ? 5.455 24.084 -5.441 1.00 80.19 161 HIS A C 1
ATOM 1219 O O . HIS A 1 161 ? 5.636 25.183 -4.907 1.00 80.19 161 HIS A O 1
ATOM 1225 N N . GLY A 1 162 ? 4.865 23.974 -6.634 1.00 75.38 162 GLY A N 1
ATOM 1226 C CA . GLY A 1 162 ? 4.429 25.118 -7.438 1.00 75.38 162 GLY A CA 1
ATOM 1227 C C . GLY A 1 162 ? 5.566 25.977 -8.012 1.00 75.38 162 GLY A C 1
ATOM 1228 O O . GLY A 1 162 ? 5.301 27.084 -8.478 1.00 75.38 162 GLY A O 1
ATOM 1229 N N . GLN A 1 163 ? 6.818 25.506 -7.971 1.00 75.56 163 GLN A N 1
ATOM 1230 C CA . GLN A 1 163 ? 7.968 26.156 -8.596 1.00 75.56 163 GLN A CA 1
ATOM 1231 C C . GLN A 1 163 ? 8.287 25.497 -9.941 1.00 75.56 163 GLN A C 1
ATOM 1233 O O . GLN A 1 163 ? 8.654 24.318 -9.947 1.00 75.56 163 GLN A O 1
ATOM 1238 N N . PRO A 1 164 ? 8.201 26.237 -11.062 1.00 73.00 164 PRO A N 1
ATOM 1239 C CA . PRO A 1 164 ? 8.376 25.641 -12.371 1.00 73.00 164 PRO A CA 1
ATOM 1240 C C . PRO A 1 164 ? 9.752 25.031 -12.615 1.00 73.00 164 PRO A C 1
ATOM 1242 O O . PRO A 1 164 ? 10.767 25.679 -12.357 1.00 73.00 164 PRO A O 1
ATOM 1245 N N . GLY A 1 165 ? 9.767 23.799 -13.124 1.00 74.50 165 GLY A N 1
ATOM 1246 C CA . GLY A 1 165 ? 10.976 23.056 -13.486 1.00 74.50 165 GLY A CA 1
ATOM 1247 C C . GLY A 1 165 ? 12.023 22.921 -12.375 1.00 74.50 165 GLY A C 1
ATOM 1248 O O . GLY A 1 165 ? 13.223 23.034 -12.624 1.00 74.50 165 GLY A O 1
ATOM 1249 N N . SER A 1 166 ? 11.568 22.739 -11.137 1.00 82.12 166 SER A N 1
ATOM 1250 C CA . SER A 1 166 ? 12.417 22.757 -9.941 1.00 82.12 166 SER A CA 1
ATOM 1251 C C . SER A 1 166 ? 12.962 21.387 -9.528 1.00 82.12 166 SER A C 1
ATOM 1253 O O . SER A 1 166 ? 13.848 21.330 -8.674 1.00 82.12 166 SER A O 1
ATOM 1255 N N . CYS A 1 167 ? 12.470 20.291 -10.114 1.00 85.62 167 CYS A N 1
ATOM 1256 C CA . CYS A 1 167 ? 12.862 18.930 -9.745 1.00 85.62 167 CYS A CA 1
ATOM 1257 C C . CYS A 1 167 ? 12.764 17.945 -10.923 1.00 85.62 167 CYS A C 1
ATOM 1259 O O . CYS A 1 167 ? 11.981 18.140 -11.854 1.00 85.62 167 CYS A O 1
ATOM 1261 N N . LEU A 1 168 ? 13.538 16.860 -10.85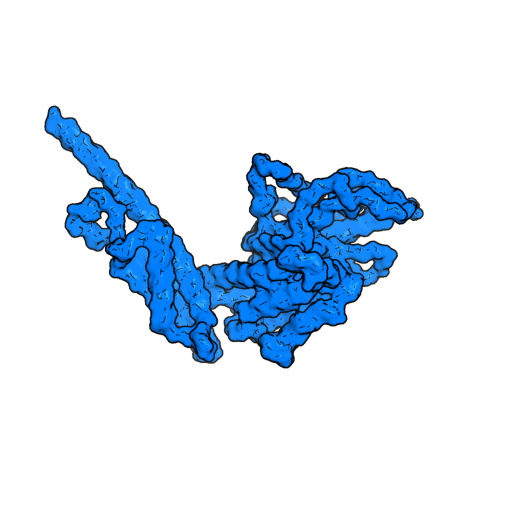2 1.00 88.75 168 LEU A N 1
ATOM 1262 C CA . LEU A 1 168 ? 13.441 15.700 -11.744 1.00 88.75 168 LEU A CA 1
ATOM 1263 C C . LEU A 1 168 ? 12.548 14.632 -11.098 1.00 88.75 168 LEU A C 1
ATOM 1265 O O . LEU A 1 168 ? 12.726 14.332 -9.911 1.00 88.75 168 LEU A O 1
ATOM 1269 N N . LYS A 1 169 ? 11.621 14.016 -11.854 1.00 90.06 169 LYS A N 1
ATOM 1270 C CA . LYS A 1 169 ? 10.726 12.978 -11.290 1.00 90.06 169 LYS A CA 1
ATOM 1271 C C . LYS A 1 169 ? 11.524 11.822 -10.678 1.00 90.06 169 LYS A C 1
ATOM 1273 O O . LYS A 1 169 ? 11.181 11.345 -9.597 1.00 90.06 169 LYS A O 1
ATOM 1278 N N . ILE A 1 170 ? 12.598 11.389 -11.344 1.00 91.88 170 ILE A N 1
ATOM 1279 C CA . ILE A 1 170 ? 13.449 10.279 -10.894 1.00 91.88 170 ILE A CA 1
ATOM 1280 C C . ILE A 1 170 ? 14.163 10.565 -9.563 1.00 91.88 170 ILE A C 1
ATOM 1282 O O . ILE A 1 170 ? 14.345 9.653 -8.754 1.00 91.88 170 ILE A O 1
ATOM 1286 N N . ASP A 1 171 ? 14.524 11.821 -9.288 1.00 92.00 171 ASP A N 1
ATOM 1287 C CA . ASP A 1 171 ? 15.156 12.203 -8.021 1.00 92.00 171 ASP A CA 1
ATOM 1288 C C . ASP A 1 171 ? 14.154 12.171 -6.865 1.00 92.00 171 ASP A C 1
ATOM 1290 O O . ASP A 1 171 ? 14.471 11.691 -5.772 1.00 92.00 171 ASP A O 1
ATOM 1294 N N . GLU A 1 172 ? 12.923 12.626 -7.100 1.00 93.69 172 GLU A N 1
ATOM 1295 C CA . GLU A 1 172 ? 11.854 12.509 -6.107 1.00 93.69 172 GLU A CA 1
ATOM 1296 C C . GLU A 1 172 ? 11.434 11.049 -5.895 1.00 93.69 172 GLU A C 1
ATOM 1298 O O . GLU A 1 172 ? 11.233 10.629 -4.752 1.00 93.69 172 GLU A O 1
ATOM 1303 N N . LEU A 1 173 ? 11.413 10.232 -6.956 1.00 94.94 173 LEU A N 1
ATOM 1304 C CA . LEU A 1 173 ? 11.212 8.788 -6.836 1.00 94.94 173 LEU A CA 1
ATOM 1305 C C . LEU A 1 173 ? 12.308 8.144 -5.978 1.00 94.94 173 LEU A C 1
ATOM 1307 O O . LEU A 1 173 ? 11.997 7.344 -5.096 1.00 94.94 173 LEU A O 1
ATOM 1311 N N . ARG A 1 174 ? 13.579 8.519 -6.169 1.00 95.06 174 ARG A N 1
ATOM 1312 C CA . ARG A 1 174 ? 14.703 8.026 -5.357 1.00 95.06 174 ARG A CA 1
ATOM 1313 C C . ARG A 1 174 ? 14.515 8.329 -3.872 1.00 95.06 174 ARG A C 1
ATOM 1315 O O . ARG A 1 174 ? 14.699 7.437 -3.039 1.00 95.06 174 ARG A O 1
ATOM 1322 N N . LYS A 1 175 ? 14.135 9.565 -3.532 1.00 95.00 175 LYS A N 1
ATOM 1323 C CA . LYS A 1 175 ? 13.846 9.974 -2.144 1.00 95.00 175 LYS A CA 1
ATOM 1324 C C . LYS A 1 175 ? 12.677 9.179 -1.565 1.00 95.00 175 LYS A C 1
ATOM 1326 O O . LYS A 1 175 ? 12.782 8.653 -0.458 1.00 95.00 175 LYS A O 1
ATOM 1331 N N . ALA A 1 176 ? 11.603 9.040 -2.335 1.00 96.75 176 ALA A N 1
ATOM 1332 C CA . ALA A 1 176 ? 10.392 8.358 -1.909 1.00 96.75 176 ALA A CA 1
ATOM 1333 C C . ALA A 1 176 ? 10.613 6.851 -1.696 1.00 96.75 176 ALA A C 1
ATOM 1335 O O . ALA A 1 176 ? 10.179 6.302 -0.684 1.00 96.75 176 ALA A O 1
ATOM 1336 N N . VAL A 1 177 ? 11.336 6.187 -2.606 1.00 96.62 177 VAL A N 1
ATOM 1337 C CA . VAL A 1 177 ? 11.728 4.774 -2.486 1.00 96.62 177 VAL A CA 1
ATOM 1338 C C . VAL A 1 177 ? 12.586 4.560 -1.245 1.00 96.62 177 VAL A C 1
ATOM 1340 O O . VAL A 1 177 ? 12.312 3.643 -0.475 1.00 96.62 177 VAL A O 1
ATOM 1343 N N . ARG A 1 178 ? 13.588 5.416 -1.005 1.00 96.06 178 ARG A N 1
ATOM 1344 C CA . ARG A 1 178 ? 14.409 5.342 0.211 1.00 96.06 178 ARG A CA 1
ATOM 1345 C C . ARG A 1 178 ? 13.542 5.434 1.467 1.00 96.06 178 ARG A C 1
ATOM 1347 O O . ARG A 1 178 ? 13.598 4.533 2.296 1.00 96.06 178 ARG A O 1
ATOM 1354 N N . ALA A 1 179 ? 12.701 6.464 1.562 1.00 95.00 179 ALA A N 1
ATOM 1355 C CA . ALA A 1 179 ? 11.820 6.675 2.710 1.00 95.00 179 ALA A CA 1
ATOM 1356 C C . ALA A 1 179 ? 10.834 5.512 2.923 1.00 95.00 179 ALA A C 1
ATOM 1358 O O . ALA A 1 179 ? 10.536 5.156 4.061 1.00 95.00 179 ALA A O 1
ATOM 1359 N N . PHE A 1 180 ? 10.342 4.898 1.841 1.00 96.56 180 PHE A N 1
ATOM 1360 C CA . PHE A 1 180 ? 9.501 3.703 1.893 1.00 96.56 180 PHE A CA 1
ATOM 1361 C C . PHE A 1 180 ? 10.257 2.492 2.437 1.00 96.56 180 PHE A C 1
ATOM 1363 O O . PHE A 1 180 ? 9.774 1.824 3.347 1.00 96.56 180 PHE A O 1
ATOM 1370 N N . VAL A 1 181 ? 11.439 2.201 1.889 1.00 95.06 181 VAL A N 1
ATOM 1371 C CA . VAL A 1 181 ? 12.250 1.052 2.304 1.00 95.06 181 VAL A CA 1
ATOM 1372 C C . VAL A 1 181 ? 12.682 1.204 3.760 1.00 95.06 181 VAL A C 1
ATOM 1374 O O . VAL A 1 181 ? 12.662 0.220 4.490 1.00 95.06 181 VAL A O 1
ATOM 1377 N N . GLU A 1 182 ? 12.977 2.422 4.220 1.00 93.12 182 GLU A N 1
ATOM 1378 C CA . GLU A 1 182 ? 13.267 2.720 5.630 1.00 93.12 182 GLU A CA 1
ATOM 1379 C C . GLU A 1 182 ? 12.139 2.297 6.579 1.00 93.12 182 GLU A C 1
ATOM 1381 O O . GLU A 1 182 ? 12.423 1.975 7.728 1.00 93.12 182 GLU A O 1
ATOM 1386 N N . GLN A 1 183 ? 10.885 2.230 6.109 1.00 91.31 183 GLN A N 1
ATOM 1387 C CA . GLN A 1 183 ? 9.768 1.734 6.919 1.00 91.31 183 GLN A CA 1
ATOM 1388 C C . GLN A 1 183 ? 9.795 0.221 7.138 1.00 91.31 183 GLN A C 1
ATOM 1390 O O . GLN A 1 183 ? 9.063 -0.243 7.992 1.00 91.31 183 GLN A O 1
ATOM 1395 N N . PHE A 1 184 ? 10.553 -0.554 6.364 1.00 90.75 184 PHE A N 1
ATOM 1396 C CA . PHE A 1 184 ? 10.597 -2.021 6.481 1.00 90.75 184 PHE A CA 1
ATOM 1397 C C . PHE A 1 184 ? 12.024 -2.554 6.668 1.00 90.75 184 PHE A C 1
ATOM 1399 O O . PHE A 1 184 ? 12.231 -3.739 6.937 1.00 90.75 184 PHE A O 1
ATOM 1406 N N . ALA A 1 185 ? 13.024 -1.693 6.483 1.00 85.69 185 ALA A N 1
ATOM 1407 C CA . ALA A 1 185 ? 14.426 -2.009 6.667 1.00 85.69 185 ALA A CA 1
ATOM 1408 C C . ALA A 1 185 ? 14.745 -2.243 8.137 1.00 85.69 185 ALA A C 1
ATOM 1410 O O . ALA A 1 185 ? 14.229 -1.566 9.024 1.00 85.69 185 ALA A O 1
ATOM 1411 N N . ASN A 1 186 ? 15.656 -3.180 8.392 1.00 73.06 186 ASN A N 1
ATOM 1412 C CA . ASN A 1 186 ? 16.079 -3.579 9.738 1.00 73.06 186 ASN A CA 1
ATOM 1413 C C . ASN A 1 186 ? 14.966 -4.164 10.631 1.00 73.06 186 ASN A C 1
ATOM 1415 O O . ASN A 1 186 ? 15.243 -4.534 11.774 1.00 73.06 186 ASN A O 1
ATOM 1419 N N . GLU A 1 187 ? 13.736 -4.293 10.130 1.00 75.00 187 GLU A N 1
ATOM 1420 C CA . GLU A 1 187 ? 12.659 -5.005 10.808 1.00 75.00 187 GLU A CA 1
ATOM 1421 C C . GLU A 1 187 ? 12.833 -6.506 10.571 1.00 75.00 187 GLU A C 1
ATOM 1423 O O . GLU A 1 187 ? 13.022 -6.979 9.443 1.00 75.00 187 GLU A O 1
ATOM 1428 N N . ALA A 1 188 ? 12.835 -7.270 11.664 1.00 68.81 188 ALA A N 1
ATOM 1429 C CA . ALA A 1 188 ? 12.988 -8.710 11.570 1.00 68.81 188 ALA A CA 1
ATOM 1430 C C . ALA A 1 188 ? 11.786 -9.321 10.840 1.00 68.81 188 ALA A C 1
ATOM 1432 O O . ALA A 1 188 ? 10.642 -8.953 11.076 1.00 68.81 188 ALA A O 1
ATOM 1433 N N . ASP A 1 189 ? 12.063 -10.307 9.990 1.00 81.12 189 ASP A N 1
ATOM 1434 C CA . ASP A 1 189 ? 11.103 -11.113 9.239 1.00 81.12 189 ASP A CA 1
ATOM 1435 C C . ASP A 1 189 ? 10.380 -10.430 8.066 1.00 81.12 189 ASP A C 1
ATOM 1437 O O . ASP A 1 189 ? 9.715 -11.134 7.293 1.00 81.12 189 ASP A O 1
ATOM 1441 N N . HIS A 1 190 ? 10.541 -9.119 7.875 1.00 90.31 190 HIS A N 1
ATOM 1442 C CA . HIS A 1 190 ? 10.079 -8.426 6.673 1.00 90.31 190 HIS A CA 1
ATOM 1443 C C . HIS A 1 190 ? 10.969 -8.725 5.476 1.00 90.31 190 HIS A C 1
ATOM 1445 O O . HIS A 1 190 ? 12.152 -9.055 5.610 1.00 90.31 190 HIS A O 1
ATOM 1451 N N . ARG A 1 191 ? 10.371 -8.684 4.286 1.00 94.25 191 ARG A N 1
ATOM 1452 C CA . ARG A 1 191 ? 11.043 -9.075 3.050 1.00 94.25 191 ARG A CA 1
ATOM 1453 C C . ARG A 1 191 ? 10.771 -8.069 1.975 1.00 94.25 191 ARG A C 1
ATOM 1455 O O . ARG A 1 191 ? 9.639 -7.612 1.828 1.00 94.25 191 ARG A O 1
ATOM 1462 N N . LEU A 1 192 ? 11.813 -7.760 1.225 1.00 96.62 192 LEU A N 1
ATOM 1463 C CA . LEU A 1 192 ? 11.725 -6.783 0.165 1.00 96.62 192 LEU A CA 1
ATOM 1464 C C . LEU A 1 192 ? 12.531 -7.249 -1.040 1.00 96.62 192 LEU A C 1
ATOM 1466 O O . LEU A 1 192 ? 13.695 -7.631 -0.912 1.00 96.62 192 LEU A O 1
ATOM 1470 N N . ALA A 1 193 ? 11.887 -7.215 -2.200 1.00 97.31 193 ALA A N 1
ATOM 1471 C CA . ALA A 1 193 ? 12.542 -7.156 -3.493 1.00 97.31 193 ALA A CA 1
ATOM 1472 C C . ALA A 1 193 ? 12.427 -5.727 -4.023 1.00 97.31 193 ALA A C 1
ATOM 1474 O O . ALA A 1 193 ? 11.396 -5.071 -3.843 1.00 97.31 193 ALA A O 1
ATOM 1475 N N . PHE A 1 194 ? 13.481 -5.263 -4.682 1.00 97.38 194 PHE A N 1
ATOM 1476 C CA . PHE A 1 194 ? 13.487 -4.005 -5.407 1.00 97.38 194 PHE A CA 1
ATOM 1477 C C . PHE A 1 194 ? 13.713 -4.295 -6.884 1.00 97.38 194 PHE A C 1
ATOM 1479 O O . PHE A 1 194 ? 14.717 -4.903 -7.263 1.00 97.38 194 PHE A O 1
ATOM 1486 N N . ILE A 1 195 ? 12.746 -3.870 -7.685 1.00 96.25 195 ILE A N 1
ATOM 1487 C CA . ILE A 1 195 ? 12.674 -4.062 -9.124 1.00 96.25 195 ILE A CA 1
ATOM 1488 C C . ILE A 1 195 ? 12.658 -2.678 -9.753 1.00 96.25 195 ILE A C 1
ATOM 1490 O O . ILE A 1 195 ? 11.905 -1.801 -9.330 1.00 96.25 195 ILE A O 1
ATOM 1494 N N . THR A 1 196 ? 13.467 -2.490 -10.782 1.00 94.69 196 THR A N 1
ATOM 1495 C CA . THR A 1 196 ? 13.432 -1.296 -11.623 1.00 94.69 196 THR A CA 1
ATOM 1496 C C . THR A 1 196 ? 13.090 -1.713 -13.038 1.00 94.69 196 THR A C 1
ATOM 1498 O O . THR A 1 196 ? 13.492 -2.796 -13.468 1.00 94.69 196 THR A O 1
ATOM 1501 N N . PHE A 1 197 ? 12.363 -0.884 -13.775 1.00 92.06 197 PHE A N 1
ATOM 1502 C CA . PHE A 1 197 ? 12.020 -1.226 -15.149 1.00 92.06 197 PHE A CA 1
ATOM 1503 C C . PHE A 1 197 ? 12.042 -0.024 -16.080 1.00 92.06 197 PHE A C 1
ATOM 1505 O O . PHE A 1 197 ? 11.662 1.084 -15.713 1.00 92.06 197 PHE A O 1
ATOM 1512 N N . ASN A 1 198 ? 12.463 -0.287 -17.309 1.00 89.00 198 ASN A N 1
ATOM 1513 C CA . ASN A 1 198 ? 12.291 0.581 -18.459 1.00 89.00 198 ASN A CA 1
ATOM 1514 C C . ASN A 1 198 ? 11.885 -0.304 -19.657 1.00 89.00 198 ASN A C 1
ATOM 1516 O O . ASN A 1 198 ? 10.821 -0.925 -19.610 1.00 89.00 198 ASN A O 1
ATOM 1520 N N . ASP A 1 199 ? 12.724 -0.418 -20.688 1.00 80.94 199 ASP A N 1
ATOM 1521 C CA . ASP A 1 199 ? 12.622 -1.459 -21.717 1.00 80.94 199 ASP A CA 1
ATOM 1522 C C . ASP A 1 199 ? 12.776 -2.850 -21.110 1.00 80.94 199 ASP A C 1
ATOM 1524 O O . ASP A 1 199 ? 11.968 -3.753 -21.363 1.00 80.94 199 ASP A O 1
ATOM 1528 N N . ASP A 1 200 ? 13.804 -2.973 -20.275 1.00 84.00 200 ASP A N 1
ATOM 1529 C CA . ASP A 1 200 ? 14.179 -4.186 -19.583 1.00 84.00 200 ASP A CA 1
ATOM 1530 C C . ASP A 1 200 ? 13.790 -4.087 -18.110 1.00 84.00 200 ASP A C 1
ATOM 1532 O O . ASP A 1 200 ? 13.662 -3.006 -17.525 1.00 84.00 200 ASP A O 1
ATOM 1536 N N . VAL A 1 201 ? 13.607 -5.251 -17.497 1.00 90.06 201 VAL A N 1
ATOM 1537 C CA . VAL A 1 201 ? 13.411 -5.362 -16.055 1.00 90.06 201 VAL A CA 1
ATOM 1538 C C . VAL A 1 201 ? 14.735 -5.734 -15.424 1.00 90.06 201 VAL A C 1
ATOM 1540 O O . VAL A 1 201 ? 15.376 -6.711 -15.810 1.00 90.06 201 VAL A O 1
ATOM 1543 N N . ALA A 1 202 ? 15.128 -4.962 -14.422 1.00 92.62 202 ALA A N 1
ATOM 1544 C CA . ALA A 1 202 ? 16.229 -5.301 -13.549 1.00 92.62 202 ALA A CA 1
ATOM 1545 C C . ALA A 1 202 ? 15.686 -5.594 -12.152 1.00 92.62 202 ALA A C 1
ATOM 1547 O O . ALA A 1 202 ? 14.754 -4.949 -11.671 1.00 92.62 202 ALA A O 1
ATOM 1548 N N . VAL A 1 203 ? 16.341 -6.524 -11.461 1.00 94.81 203 VAL A N 1
ATOM 1549 C CA . VAL A 1 203 ? 16.088 -6.816 -10.047 1.00 94.81 203 VAL A CA 1
ATOM 1550 C C . VAL A 1 203 ? 17.341 -6.460 -9.251 1.00 94.81 203 VAL A C 1
ATOM 1552 O O . VAL A 1 203 ? 18.109 -7.355 -8.888 1.00 94.81 203 VAL A O 1
ATOM 1555 N N . PRO A 1 204 ? 17.615 -5.159 -9.012 1.00 92.12 204 PRO A N 1
ATOM 1556 C CA . PRO A 1 204 ? 18.805 -4.752 -8.272 1.00 92.12 204 PRO A CA 1
ATOM 1557 C C . PRO A 1 204 ? 18.912 -5.392 -6.885 1.00 92.12 204 PRO A C 1
ATOM 1559 O O . PRO A 1 204 ? 20.015 -5.666 -6.417 1.00 92.12 204 PRO A O 1
ATOM 1562 N N . GLN A 1 205 ? 17.769 -5.653 -6.244 1.00 94.12 205 GLN A N 1
ATOM 1563 C CA . GLN A 1 205 ? 17.696 -6.387 -4.989 1.00 94.12 205 GLN A CA 1
ATOM 1564 C C . GLN A 1 205 ? 16.676 -7.522 -5.135 1.00 94.12 205 GLN A C 1
ATOM 1566 O O . GLN A 1 205 ? 15.473 -7.254 -5.079 1.00 94.12 205 GLN A O 1
ATOM 1571 N N . PRO A 1 206 ? 17.104 -8.790 -5.293 1.00 95.81 206 PRO A N 1
ATOM 1572 C CA . PRO A 1 206 ? 16.172 -9.910 -5.220 1.00 95.81 206 PRO A CA 1
ATOM 1573 C C . PRO A 1 206 ? 15.545 -9.971 -3.828 1.00 95.81 206 PRO A C 1
ATOM 1575 O O . PRO A 1 206 ? 16.093 -9.411 -2.872 1.00 95.81 206 PRO A O 1
ATOM 1578 N N . MET A 1 207 ? 14.417 -10.675 -3.711 1.00 96.06 207 MET A N 1
ATOM 1579 C CA . MET A 1 207 ? 13.693 -10.821 -2.449 1.00 96.06 207 MET A CA 1
ATOM 1580 C C . MET A 1 207 ? 14.629 -11.303 -1.334 1.00 96.06 207 MET A C 1
ATOM 1582 O O . MET A 1 207 ? 15.118 -12.434 -1.356 1.00 96.06 207 MET A O 1
ATOM 1586 N N . VAL A 1 208 ? 14.850 -10.446 -0.339 1.00 93.56 208 VAL A N 1
ATOM 1587 C CA . VAL A 1 208 ? 15.686 -10.735 0.832 1.00 93.56 208 VAL A CA 1
ATOM 1588 C C . VAL A 1 208 ? 14.901 -10.555 2.115 1.00 93.56 208 VAL A C 1
ATOM 1590 O O . VAL A 1 208 ? 13.975 -9.754 2.181 1.00 93.56 208 VAL A O 1
ATOM 1593 N N . ARG A 1 209 ? 15.284 -11.309 3.147 1.00 91.50 209 ARG A N 1
ATOM 1594 C CA . ARG A 1 209 ? 14.811 -11.101 4.521 1.00 91.50 209 ARG A CA 1
ATOM 1595 C C . ARG A 1 209 ? 15.615 -9.990 5.172 1.00 91.50 209 ARG A C 1
ATOM 1597 O O . ARG A 1 209 ? 16.824 -9.948 4.970 1.00 91.50 209 ARG A O 1
ATOM 1604 N N . ASN A 1 210 ? 14.954 -9.197 6.009 1.00 88.12 210 ASN A N 1
ATOM 1605 C CA . ASN A 1 210 ? 15.549 -8.114 6.785 1.00 88.12 210 ASN A CA 1
ATOM 1606 C C . ASN A 1 210 ? 16.337 -7.170 5.863 1.00 88.12 210 ASN A C 1
ATOM 1608 O O . ASN A 1 210 ? 17.569 -7.167 5.920 1.00 88.12 210 ASN A O 1
ATOM 1612 N N . PRO A 1 211 ? 15.654 -6.443 4.958 1.00 88.81 211 PRO A N 1
ATOM 1613 C CA . PRO A 1 211 ? 16.335 -5.566 4.017 1.00 88.81 211 PRO A CA 1
ATOM 1614 C C . PRO A 1 211 ? 17.260 -4.604 4.770 1.00 88.81 211 PRO A C 1
ATOM 1616 O O . PRO A 1 211 ? 16.860 -3.977 5.753 1.00 88.81 211 PRO A O 1
ATOM 1619 N N . ASP A 1 212 ? 18.510 -4.544 4.319 1.00 87.50 212 ASP A N 1
ATOM 1620 C CA . ASP A 1 212 ? 19.558 -3.716 4.907 1.00 87.50 212 ASP A CA 1
ATOM 1621 C C . ASP A 1 212 ? 19.667 -2.403 4.127 1.00 87.50 212 ASP A C 1
ATOM 1623 O O . ASP A 1 212 ? 19.664 -2.403 2.897 1.00 87.50 212 ASP A O 1
ATOM 1627 N N . LEU A 1 213 ? 19.759 -1.296 4.860 1.00 88.81 213 LEU A N 1
ATOM 1628 C CA . LEU A 1 213 ? 19.985 0.048 4.327 1.00 88.81 213 LEU A CA 1
ATOM 1629 C C . LEU A 1 213 ? 21.334 0.631 4.764 1.00 88.81 213 LEU A C 1
ATOM 1631 O O . LEU A 1 213 ? 21.561 1.840 4.661 1.00 88.81 213 LEU A O 1
ATOM 1635 N N . SER A 1 214 ? 22.264 -0.205 5.228 1.00 89.00 214 SER A N 1
ATOM 1636 C CA . SER A 1 214 ? 23.639 0.213 5.477 1.00 89.00 214 SER A CA 1
ATOM 1637 C C . SER A 1 214 ? 24.254 0.852 4.216 1.00 89.00 214 SER A C 1
ATOM 1639 O O . SER A 1 214 ? 23.846 0.519 3.093 1.00 89.00 214 SER A O 1
ATOM 1641 N N . PRO A 1 215 ? 25.216 1.787 4.361 1.00 88.25 215 PRO A N 1
ATOM 1642 C CA . PRO A 1 215 ? 25.825 2.483 3.224 1.00 88.25 215 PRO A CA 1
ATOM 1643 C C . PRO A 1 215 ? 26.404 1.552 2.149 1.00 88.25 215 PRO A C 1
ATOM 1645 O O . PRO A 1 215 ? 26.383 1.904 0.973 1.00 88.25 215 PRO A O 1
ATOM 1648 N N . ASP A 1 216 ? 26.857 0.361 2.550 1.00 87.19 216 ASP A N 1
ATOM 1649 C CA . ASP A 1 216 ? 27.501 -0.626 1.679 1.00 87.19 216 ASP A CA 1
ATOM 1650 C C . ASP A 1 216 ? 26.533 -1.711 1.161 1.00 87.19 216 ASP A C 1
ATOM 1652 O O . ASP A 1 216 ? 26.945 -2.630 0.449 1.00 87.19 216 ASP A O 1
ATOM 1656 N N . SER A 1 217 ? 25.246 -1.643 1.519 1.00 91.50 217 SER A N 1
ATOM 1657 C CA . SER A 1 217 ? 24.253 -2.635 1.097 1.00 91.50 217 SER A CA 1
ATOM 1658 C C . SER A 1 217 ? 23.905 -2.513 -0.391 1.00 91.50 217 SER A C 1
ATOM 1660 O O . SER A 1 217 ? 23.851 -1.421 -0.965 1.00 91.50 217 SER A O 1
ATOM 1662 N N . ALA A 1 218 ? 23.597 -3.654 -1.019 1.00 89.56 218 ALA A N 1
ATOM 1663 C CA . ALA A 1 218 ? 23.160 -3.706 -2.415 1.00 89.56 218 ALA A CA 1
ATOM 1664 C C . ALA A 1 218 ? 21.885 -2.880 -2.653 1.00 89.56 218 ALA A C 1
ATOM 1666 O O . ALA A 1 218 ? 21.766 -2.222 -3.683 1.00 89.56 218 ALA A O 1
ATOM 1667 N N . LEU A 1 219 ? 20.973 -2.849 -1.677 1.00 92.38 219 LEU A N 1
ATOM 1668 C CA . LEU A 1 219 ? 19.746 -2.062 -1.731 1.00 92.38 219 LEU A CA 1
ATOM 1669 C C . LEU A 1 219 ? 20.022 -0.553 -1.676 1.00 92.38 219 LEU A C 1
ATOM 1671 O O . LEU A 1 219 ? 19.510 0.181 -2.518 1.00 92.38 219 LEU A O 1
ATOM 1675 N N . THR A 1 220 ? 20.873 -0.079 -0.757 1.00 93.50 220 THR A N 1
ATOM 1676 C CA . THR A 1 220 ? 21.278 1.339 -0.717 1.00 93.50 220 THR A CA 1
ATOM 1677 C C . THR A 1 220 ? 21.959 1.764 -2.015 1.00 93.50 220 THR A C 1
ATOM 1679 O O . THR A 1 220 ? 21.649 2.835 -2.544 1.00 93.50 220 THR A O 1
ATOM 1682 N N . TYR A 1 221 ? 22.849 0.922 -2.547 1.00 92.06 221 TYR A N 1
ATOM 1683 C CA . TYR A 1 221 ? 23.513 1.162 -3.826 1.00 92.06 221 TYR A CA 1
ATOM 1684 C C . TYR A 1 221 ? 22.510 1.212 -4.986 1.00 92.06 221 TYR A C 1
ATOM 1686 O O . TYR A 1 221 ? 22.540 2.148 -5.779 1.00 92.06 221 TYR A O 1
ATOM 1694 N N . ALA A 1 222 ? 21.581 0.257 -5.054 1.00 91.81 222 ALA A N 1
ATOM 1695 C CA . ALA A 1 222 ? 20.550 0.198 -6.084 1.00 91.81 222 ALA A CA 1
ATOM 1696 C C . ALA A 1 222 ? 19.641 1.431 -6.086 1.00 91.81 222 ALA A C 1
ATOM 1698 O O . ALA A 1 222 ? 19.403 2.019 -7.137 1.00 91.81 222 ALA A O 1
ATOM 1699 N N . ILE A 1 223 ? 19.166 1.854 -4.910 1.00 93.12 223 ILE A N 1
ATOM 1700 C CA . ILE A 1 223 ? 18.348 3.065 -4.768 1.00 93.12 223 ILE A CA 1
ATOM 1701 C C . ILE A 1 223 ? 19.157 4.293 -5.195 1.00 93.12 223 ILE A C 1
ATOM 1703 O O . ILE A 1 223 ? 18.656 5.146 -5.924 1.00 93.12 223 ILE A O 1
ATOM 1707 N N . GLY A 1 224 ? 20.422 4.375 -4.770 1.00 90.75 224 GLY A N 1
ATOM 1708 C CA . GLY A 1 224 ? 21.322 5.473 -5.118 1.00 90.75 224 GLY A CA 1
ATOM 1709 C C . GLY A 1 224 ? 21.603 5.614 -6.614 1.00 90.75 224 GLY A C 1
ATOM 1710 O O . GLY A 1 224 ? 21.968 6.703 -7.027 1.00 90.75 224 GLY A O 1
ATOM 1711 N N . ARG A 1 225 ? 21.407 4.546 -7.398 1.00 88.94 225 ARG A N 1
ATOM 1712 C CA . ARG A 1 225 ? 21.672 4.478 -8.845 1.00 88.94 225 ARG A CA 1
ATOM 1713 C C . ARG A 1 225 ? 20.412 4.4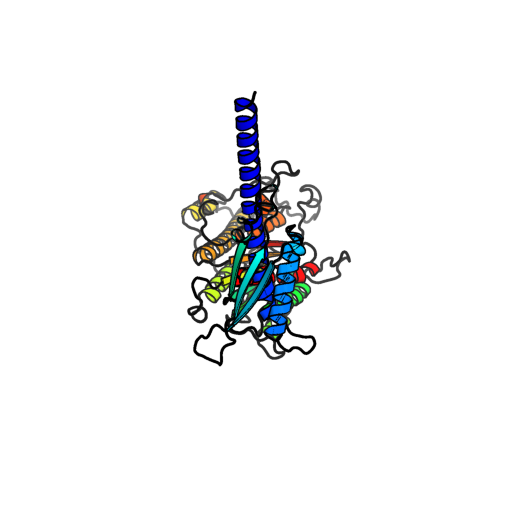03 -9.699 1.00 88.94 225 ARG A C 1
ATOM 1715 O O . ARG A 1 225 ? 20.472 3.976 -10.851 1.00 88.94 225 ARG A O 1
ATOM 1722 N N . LEU A 1 226 ? 19.262 4.792 -9.151 1.00 86.69 226 LEU A N 1
ATOM 1723 C CA . LEU A 1 226 ? 18.021 4.901 -9.925 1.00 86.69 226 LEU A CA 1
ATOM 1724 C C . LEU A 1 226 ? 18.172 5.817 -11.157 1.00 86.69 226 LEU A C 1
ATOM 1726 O O . LEU A 1 226 ? 17.475 5.631 -12.147 1.00 86.69 226 LEU A O 1
ATOM 1730 N N . ASP A 1 227 ? 19.104 6.768 -11.111 1.00 78.88 227 ASP A N 1
ATOM 1731 C CA . ASP A 1 227 ? 19.518 7.635 -12.215 1.00 78.88 227 ASP A CA 1
ATOM 1732 C C . ASP A 1 227 ? 20.625 7.061 -13.116 1.00 78.88 227 ASP A C 1
ATOM 1734 O O . ASP A 1 227 ? 20.954 7.680 -14.112 1.00 78.88 227 ASP A O 1
ATOM 1738 N N . ASP A 1 228 ? 21.221 5.898 -12.890 1.00 72.19 228 ASP A N 1
ATOM 1739 C CA . ASP A 1 228 ? 22.354 5.519 -13.752 1.00 72.19 228 ASP A CA 1
ATOM 1740 C C . ASP A 1 228 ? 21.931 4.925 -15.112 1.00 72.19 228 ASP A C 1
ATOM 1742 O O . ASP A 1 228 ? 22.753 4.843 -16.022 1.00 72.19 228 ASP A O 1
ATOM 1746 N N . ASN A 1 229 ? 20.651 4.559 -15.281 1.00 60.50 229 ASN A N 1
ATOM 1747 C CA . ASN A 1 229 ? 20.124 3.869 -16.472 1.00 60.50 229 ASN A CA 1
ATOM 1748 C C . ASN A 1 229 ? 18.822 4.481 -17.053 1.00 60.50 229 ASN A C 1
ATOM 1750 O O . ASN A 1 229 ? 18.128 3.815 -17.821 1.00 60.50 229 ASN A O 1
ATOM 1754 N N . HIS A 1 230 ? 18.475 5.737 -16.740 1.00 63.97 230 HIS A N 1
ATOM 1755 C CA . HIS A 1 230 ? 17.218 6.381 -17.193 1.00 63.97 230 HIS A CA 1
ATOM 1756 C C . HIS A 1 230 ? 17.222 6.830 -18.670 1.00 63.97 230 HIS A C 1
ATOM 1758 O O . HIS A 1 230 ? 16.357 7.584 -19.114 1.00 63.97 230 HIS A O 1
ATOM 1764 N N . THR A 1 231 ? 18.194 6.386 -19.471 1.00 53.12 231 THR A N 1
ATOM 1765 C CA . THR A 1 231 ? 18.357 6.876 -20.842 1.00 53.12 231 THR A CA 1
ATOM 1766 C C . THR A 1 231 ? 17.455 6.114 -21.823 1.00 53.12 231 THR A C 1
ATOM 1768 O O . THR A 1 231 ? 17.722 4.980 -22.202 1.00 53.12 231 THR A O 1
ATOM 1771 N N . GLN A 1 232 ? 16.389 6.786 -22.273 1.00 65.19 232 GLN A N 1
ATOM 1772 C CA . GLN A 1 232 ? 15.596 6.470 -23.479 1.00 65.19 232 GLN A CA 1
ATOM 1773 C C . GLN A 1 232 ? 14.786 5.152 -23.501 1.00 65.19 232 GLN A C 1
ATOM 1775 O O . GLN A 1 232 ? 14.474 4.661 -24.587 1.00 65.19 232 GLN A O 1
ATOM 1780 N N . GLY A 1 233 ? 14.398 4.604 -22.345 1.00 69.31 233 GLY A N 1
ATOM 1781 C CA . GLY A 1 233 ? 13.554 3.398 -22.281 1.00 69.31 233 GLY A CA 1
ATOM 1782 C C . GLY A 1 233 ? 12.040 3.671 -22.224 1.00 69.31 233 GLY A C 1
ATOM 1783 O O . GLY A 1 233 ? 11.602 4.747 -21.823 1.00 69.31 233 GLY A O 1
ATOM 1784 N N . TYR A 1 234 ? 11.237 2.685 -22.613 1.00 77.44 234 TYR A N 1
ATOM 1785 C CA . TYR A 1 234 ? 9.774 2.637 -22.554 1.00 77.44 234 TYR A CA 1
ATOM 1786 C C . TYR A 1 234 ? 9.281 2.143 -21.188 1.00 77.44 234 TYR A C 1
ATOM 1788 O O . TYR A 1 234 ? 10.053 1.755 -20.323 1.00 77.44 234 TYR A O 1
ATOM 1796 N N . THR A 1 235 ? 7.965 2.137 -20.996 1.00 84.50 235 THR A N 1
ATOM 1797 C CA . THR A 1 235 ? 7.319 1.685 -19.760 1.00 84.50 235 THR A CA 1
ATOM 1798 C C . THR A 1 235 ? 6.893 0.215 -19.906 1.00 84.50 235 THR A C 1
ATOM 1800 O O . THR A 1 235 ? 5.764 -0.072 -20.313 1.00 84.50 235 THR A O 1
ATOM 1803 N N . ASN A 1 236 ? 7.778 -0.751 -19.624 1.00 86.56 236 ASN A N 1
ATOM 1804 C CA . ASN A 1 236 ? 7.458 -2.188 -19.690 1.00 86.56 236 ASN A CA 1
ATOM 1805 C C . ASN A 1 236 ? 6.865 -2.737 -18.374 1.00 86.56 236 ASN A C 1
ATOM 1807 O O . ASN A 1 236 ? 7.422 -3.622 -17.720 1.00 86.56 236 ASN A O 1
ATOM 1811 N N . THR A 1 237 ? 5.698 -2.222 -17.980 1.00 89.19 237 THR A N 1
ATOM 1812 C CA . THR A 1 237 ? 5.047 -2.611 -16.715 1.00 89.19 237 THR A CA 1
ATOM 1813 C C . THR A 1 237 ? 4.682 -4.095 -16.656 1.00 89.19 237 THR A C 1
ATOM 1815 O O . THR A 1 237 ? 4.662 -4.672 -15.573 1.00 89.19 237 THR A O 1
ATOM 1818 N N . TRP A 1 238 ? 4.390 -4.736 -17.793 1.00 88.12 238 TRP A N 1
ATOM 1819 C CA . TRP A 1 238 ? 4.000 -6.148 -17.815 1.00 88.12 238 TRP A CA 1
ATOM 1820 C C . TRP A 1 238 ? 5.119 -7.061 -17.306 1.00 88.12 238 TRP A C 1
ATOM 1822 O O . TRP A 1 238 ? 4.891 -7.807 -16.352 1.00 88.12 238 TRP A O 1
ATOM 1832 N N . THR A 1 239 ? 6.321 -6.977 -17.883 1.00 88.50 239 THR A N 1
ATOM 1833 C CA . THR A 1 239 ? 7.458 -7.787 -17.421 1.00 88.50 239 THR A CA 1
ATOM 1834 C C . THR A 1 239 ? 7.800 -7.454 -15.966 1.00 88.50 239 THR A C 1
ATOM 1836 O O . THR A 1 239 ? 8.110 -8.352 -15.190 1.00 88.50 239 THR A O 1
ATOM 1839 N N . ALA A 1 240 ? 7.673 -6.187 -15.555 1.00 93.19 240 ALA A N 1
ATOM 1840 C CA . ALA A 1 240 ? 7.956 -5.782 -14.178 1.00 93.19 240 ALA A CA 1
ATOM 1841 C C . ALA A 1 240 ? 6.966 -6.395 -13.170 1.00 93.19 240 ALA A C 1
ATOM 1843 O O . ALA A 1 240 ? 7.361 -6.854 -12.099 1.00 93.19 240 ALA A O 1
ATOM 1844 N N . MET A 1 241 ? 5.678 -6.449 -13.527 1.00 94.81 241 MET A N 1
ATOM 1845 C CA . MET A 1 241 ? 4.642 -7.111 -12.730 1.00 94.81 241 MET A CA 1
ATOM 1846 C C . MET A 1 241 ? 4.842 -8.626 -12.676 1.00 94.81 241 MET A C 1
ATOM 1848 O O . MET A 1 241 ? 4.657 -9.218 -11.614 1.00 94.81 241 MET A O 1
ATOM 1852 N N . GLN A 1 242 ? 5.237 -9.249 -13.791 1.00 94.00 242 GLN A N 1
ATOM 1853 C CA . GLN A 1 242 ? 5.582 -10.670 -13.817 1.00 94.00 242 GLN A CA 1
ATOM 1854 C C . GLN A 1 242 ? 6.729 -10.966 -12.844 1.00 94.00 242 GLN A C 1
ATOM 1856 O O . GLN A 1 242 ? 6.593 -11.827 -11.977 1.00 94.00 242 GLN A O 1
ATOM 1861 N N . GLU A 1 243 ? 7.822 -10.208 -12.936 1.00 96.25 243 GLU A N 1
ATOM 1862 C CA . GLU A 1 243 ? 8.974 -10.367 -12.051 1.00 96.25 243 GLU A CA 1
ATOM 1863 C C . GLU A 1 243 ? 8.576 -10.172 -10.581 1.00 96.25 243 GLU A C 1
ATOM 1865 O O . GLU A 1 243 ? 8.959 -10.954 -9.716 1.00 96.25 243 GLU A O 1
ATOM 1870 N N . ALA A 1 244 ? 7.721 -9.193 -10.278 1.00 97.19 244 ALA A N 1
ATOM 1871 C CA . ALA A 1 244 ? 7.225 -8.984 -8.921 1.00 97.19 244 ALA A CA 1
ATOM 1872 C C . ALA A 1 244 ? 6.440 -10.183 -8.370 1.00 97.19 244 ALA A C 1
ATOM 1874 O O . ALA A 1 244 ? 6.606 -10.560 -7.205 1.00 97.19 244 ALA A O 1
ATOM 1875 N N . VAL A 1 245 ? 5.604 -10.808 -9.202 1.00 95.94 245 VAL A N 1
ATOM 1876 C CA . VAL A 1 245 ? 4.893 -12.041 -8.847 1.00 95.94 245 VAL A CA 1
ATOM 1877 C C . VAL A 1 245 ? 5.883 -13.182 -8.603 1.00 95.94 245 VAL A C 1
ATOM 1879 O O . VAL A 1 245 ? 5.742 -13.910 -7.619 1.00 95.94 245 VAL A O 1
ATOM 1882 N N . GLU A 1 246 ? 6.909 -13.323 -9.441 1.00 96.19 246 GLU A N 1
ATOM 1883 C CA . GLU A 1 246 ? 7.953 -14.343 -9.285 1.00 96.19 246 GLU A CA 1
ATOM 1884 C C . GLU A 1 246 ? 8.761 -14.147 -7.991 1.00 96.19 246 GLU A C 1
ATOM 1886 O O . GLU A 1 246 ? 8.936 -15.098 -7.219 1.00 96.19 246 GLU A O 1
ATOM 1891 N N . GLN A 1 247 ? 9.151 -12.911 -7.667 1.00 96.69 247 GLN A N 1
ATOM 1892 C CA . GLN A 1 247 ? 9.832 -12.579 -6.412 1.00 96.69 247 GLN A CA 1
ATOM 1893 C C . GLN A 1 247 ? 8.966 -12.895 -5.182 1.00 96.69 247 GLN A C 1
ATOM 1895 O O . GLN A 1 247 ? 9.471 -13.399 -4.175 1.00 96.69 247 GLN A O 1
ATOM 1900 N N . LEU A 1 248 ? 7.651 -12.660 -5.249 1.00 95.69 248 LEU A N 1
ATOM 1901 C CA . LEU A 1 248 ? 6.723 -12.987 -4.161 1.00 95.69 248 LEU A CA 1
ATOM 1902 C C . LEU A 1 248 ? 6.451 -14.493 -4.031 1.00 95.69 248 LEU A C 1
ATOM 1904 O O . LEU A 1 248 ? 6.264 -14.974 -2.911 1.00 95.69 248 LEU A O 1
ATOM 1908 N N . ARG A 1 249 ? 6.506 -15.251 -5.131 1.00 94.69 249 ARG A N 1
ATOM 1909 C CA . ARG A 1 249 ? 6.417 -16.725 -5.148 1.00 94.69 249 ARG A CA 1
ATOM 1910 C C . ARG A 1 249 ? 7.721 -17.433 -4.773 1.00 94.69 249 ARG A C 1
ATOM 1912 O O . ARG A 1 249 ? 7.719 -18.650 -4.597 1.00 94.69 249 ARG A O 1
ATOM 1919 N N . SER A 1 250 ? 8.826 -16.697 -4.656 1.00 91.25 250 SER A N 1
ATOM 1920 C CA . SER A 1 250 ? 10.142 -17.248 -4.328 1.00 91.25 250 SER A CA 1
ATOM 1921 C C . SER A 1 250 ? 10.103 -18.142 -3.076 1.00 91.25 250 SER A C 1
ATOM 1923 O O . SER A 1 250 ? 9.436 -17.793 -2.100 1.00 91.25 250 SER A O 1
ATOM 1925 N N . PRO A 1 251 ? 10.873 -19.251 -3.023 1.00 90.81 251 PRO A N 1
ATOM 1926 C CA . PRO A 1 251 ? 10.916 -20.143 -1.863 1.00 90.81 251 PRO A CA 1
ATOM 1927 C C . PRO A 1 251 ? 11.286 -19.456 -0.550 1.00 90.81 251 PRO A C 1
ATOM 1929 O O . PRO A 1 251 ? 10.938 -19.953 0.523 1.00 90.81 251 PRO A O 1
ATOM 1932 N N . ILE A 1 252 ? 11.965 -18.302 -0.619 1.00 86.81 252 ILE A N 1
ATOM 1933 C CA . ILE A 1 252 ? 12.239 -17.488 0.564 1.00 86.81 252 ILE A CA 1
ATOM 1934 C C . ILE A 1 252 ? 10.948 -17.148 1.311 1.00 86.81 252 ILE A C 1
ATOM 1936 O O . ILE A 1 252 ? 11.033 -17.026 2.526 1.00 86.81 252 ILE A O 1
ATOM 1940 N N . ASN A 1 253 ? 9.800 -17.093 0.612 1.00 88.12 253 ASN A N 1
ATOM 1941 C CA . ASN A 1 253 ? 8.432 -16.790 1.051 1.00 88.12 253 ASN A CA 1
ATOM 1942 C C . ASN A 1 253 ? 7.586 -17.980 1.525 1.00 88.12 253 ASN A C 1
ATOM 1944 O O . ASN A 1 253 ? 6.445 -17.775 1.941 1.00 88.12 253 ASN A O 1
ATOM 1948 N N . ASN A 1 254 ? 8.136 -19.197 1.547 1.00 85.56 254 ASN A N 1
ATOM 1949 C CA . ASN A 1 254 ? 7.382 -20.409 1.898 1.00 85.56 254 ASN A CA 1
ATOM 1950 C C . ASN A 1 254 ? 6.998 -20.528 3.381 1.00 85.56 254 ASN A C 1
ATOM 1952 O O . ASN A 1 254 ? 6.097 -21.286 3.719 1.00 85.56 254 ASN A O 1
ATOM 1956 N N . ASP A 1 255 ? 7.681 -19.814 4.272 1.00 83.12 255 ASP A N 1
ATOM 1957 C CA . ASP A 1 255 ? 7.360 -19.751 5.704 1.00 83.12 255 ASP A CA 1
ATOM 1958 C C . ASP A 1 255 ? 6.420 -18.589 6.064 1.00 83.12 255 ASP A C 1
ATOM 1960 O O . ASP A 1 255 ? 6.148 -18.389 7.249 1.00 83.12 255 ASP A O 1
ATOM 1964 N N . LEU A 1 256 ? 5.946 -17.818 5.075 1.00 84.62 256 LEU A N 1
ATOM 1965 C CA . LEU A 1 256 ? 4.840 -16.888 5.287 1.00 84.62 256 LEU A CA 1
ATOM 1966 C C . LEU A 1 256 ? 3.554 -17.688 5.504 1.00 84.62 256 LEU A C 1
ATOM 1968 O O . LEU A 1 256 ? 3.211 -18.574 4.719 1.00 84.62 256 LEU A O 1
ATOM 1972 N N . MET A 1 257 ? 2.841 -17.364 6.573 1.00 81.31 257 MET A N 1
ATOM 1973 C CA . MET A 1 257 ? 1.552 -17.954 6.908 1.00 81.31 257 MET A CA 1
ATOM 1974 C C . MET A 1 257 ? 0.450 -17.389 5.997 1.00 81.31 257 MET A C 1
ATOM 1976 O O . MET A 1 257 ? 0.601 -16.288 5.472 1.00 81.31 257 MET A O 1
ATOM 1980 N N . PRO A 1 258 ? -0.709 -18.061 5.859 1.00 78.00 258 PRO A N 1
ATOM 1981 C CA . PRO A 1 258 ? -1.841 -17.537 5.080 1.00 78.00 258 PRO A CA 1
ATOM 1982 C C . PRO A 1 258 ? -2.339 -16.149 5.519 1.00 78.00 258 PRO A C 1
ATOM 1984 O O . PRO A 1 258 ? -3.024 -15.466 4.767 1.00 78.00 258 PRO A O 1
ATOM 1987 N N . HIS A 1 259 ? -2.028 -15.743 6.751 1.00 74.56 259 HIS A N 1
ATOM 1988 C CA . HIS A 1 259 ? -2.413 -14.453 7.321 1.00 74.56 259 HIS A CA 1
ATOM 1989 C C . HIS A 1 259 ? -1.331 -13.367 7.186 1.00 74.56 259 HIS A C 1
ATOM 1991 O O . HIS A 1 259 ? -1.616 -12.211 7.499 1.00 74.56 259 HIS A O 1
ATOM 1997 N N . ASP A 1 260 ? -0.121 -13.727 6.741 1.00 86.44 260 ASP A N 1
ATOM 1998 C CA . ASP A 1 260 ? 0.948 -12.780 6.414 1.00 86.44 260 ASP A CA 1
ATOM 1999 C C . ASP A 1 260 ? 0.641 -12.089 5.076 1.00 86.44 260 ASP A C 1
ATOM 2001 O O . ASP A 1 260 ? -0.072 -12.620 4.220 1.00 86.44 260 ASP A O 1
ATOM 2005 N N . MET A 1 261 ? 1.162 -10.878 4.885 1.00 90.50 261 MET A N 1
ATOM 2006 C CA . MET A 1 261 ? 0.832 -10.073 3.711 1.00 90.50 261 MET A CA 1
ATOM 2007 C C . MET A 1 261 ? 1.880 -10.225 2.609 1.00 90.50 261 MET A C 1
ATOM 2009 O O . MET A 1 261 ? 3.086 -10.223 2.851 1.00 90.50 261 MET A O 1
ATOM 2013 N N . ARG A 1 262 ? 1.406 -10.300 1.366 1.00 94.94 262 ARG A N 1
ATOM 2014 C CA . ARG A 1 262 ? 2.228 -10.180 0.161 1.00 94.94 262 ARG A CA 1
ATOM 2015 C C . ARG A 1 262 ? 1.756 -8.958 -0.606 1.00 94.94 262 ARG A C 1
ATOM 2017 O O . ARG A 1 262 ? 0.561 -8.834 -0.873 1.00 94.94 262 ARG A O 1
ATOM 2024 N N . ALA A 1 263 ? 2.669 -8.044 -0.899 1.00 97.00 263 ALA A N 1
ATOM 2025 C CA . ALA A 1 263 ? 2.349 -6.763 -1.506 1.00 97.00 263 ALA A CA 1
ATOM 2026 C C . ALA A 1 263 ? 3.203 -6.512 -2.748 1.00 97.00 263 ALA A C 1
ATOM 2028 O O . ALA A 1 263 ? 4.412 -6.730 -2.731 1.00 97.00 263 ALA A O 1
ATOM 2029 N N . ILE A 1 264 ? 2.578 -5.999 -3.801 1.00 98.06 264 ILE A N 1
ATOM 2030 C CA . ILE A 1 264 ? 3.255 -5.378 -4.938 1.00 98.06 264 ILE A CA 1
ATOM 2031 C C . ILE A 1 264 ? 3.030 -3.876 -4.812 1.00 98.06 264 ILE A C 1
ATOM 2033 O O . ILE A 1 264 ? 1.896 -3.447 -4.613 1.00 98.06 264 ILE A O 1
ATOM 2037 N N . VAL A 1 265 ? 4.088 -3.081 -4.918 1.00 98.25 265 VAL A N 1
ATOM 2038 C CA . VAL A 1 265 ? 4.003 -1.617 -4.941 1.00 98.25 265 VAL A CA 1
ATOM 2039 C C . VAL A 1 265 ? 4.596 -1.144 -6.256 1.00 98.25 265 VAL A C 1
ATOM 2041 O O . VAL A 1 265 ? 5.800 -1.252 -6.447 1.00 98.25 265 VAL A O 1
ATOM 2044 N N . LEU A 1 266 ? 3.758 -0.653 -7.164 1.00 97.50 266 LEU A N 1
ATOM 2045 C CA . LEU A 1 266 ? 4.167 -0.119 -8.461 1.00 97.50 266 LEU A CA 1
ATOM 2046 C C . LEU A 1 266 ? 4.183 1.407 -8.423 1.00 97.50 266 LEU A C 1
ATOM 2048 O O . LEU A 1 266 ? 3.171 2.016 -8.079 1.00 97.50 266 LEU A O 1
ATOM 2052 N N . VAL A 1 267 ? 5.292 2.012 -8.842 1.00 96.62 267 VAL A N 1
ATOM 2053 C CA . VAL A 1 267 ? 5.411 3.460 -9.049 1.00 96.62 267 VAL A CA 1
ATOM 2054 C C . VAL A 1 267 ? 5.807 3.733 -10.492 1.00 96.62 267 VAL A C 1
ATOM 2056 O O . VAL A 1 267 ? 6.816 3.201 -10.947 1.00 96.62 267 VAL A O 1
ATOM 2059 N N . THR A 1 268 ? 5.015 4.528 -11.210 1.00 93.12 268 THR A N 1
ATOM 2060 C CA . THR A 1 268 ? 5.227 4.820 -12.639 1.00 93.12 268 THR A CA 1
ATOM 2061 C C . THR A 1 268 ? 4.590 6.144 -13.044 1.00 93.12 268 THR A C 1
ATOM 2063 O O . THR A 1 268 ? 3.607 6.579 -12.440 1.00 93.12 268 THR A O 1
ATOM 2066 N N . ASP A 1 269 ? 5.133 6.804 -14.065 1.00 87.06 269 ASP A N 1
ATOM 2067 C CA . ASP A 1 269 ? 4.538 8.011 -14.645 1.00 87.06 269 ASP A CA 1
ATOM 2068 C C . ASP A 1 269 ? 3.806 7.768 -15.977 1.00 87.06 269 ASP A C 1
ATOM 2070 O O . ASP A 1 269 ? 3.063 8.642 -16.445 1.00 87.06 269 ASP A O 1
ATOM 2074 N N . GLY A 1 270 ? 3.942 6.562 -16.536 1.00 76.75 270 GLY A N 1
ATOM 2075 C CA . GLY A 1 270 ? 3.455 6.183 -17.857 1.00 76.75 270 GLY A CA 1
ATOM 2076 C C . GLY A 1 270 ? 2.452 5.028 -17.855 1.00 76.75 270 GLY A C 1
ATOM 2077 O O . GLY A 1 270 ? 2.356 4.230 -16.924 1.00 76.75 270 GLY A O 1
ATOM 2078 N N . SER A 1 271 ? 1.676 4.934 -18.935 1.00 69.88 271 SER A N 1
ATOM 2079 C CA . SER A 1 271 ? 0.974 3.699 -19.294 1.00 69.88 271 SER A CA 1
ATOM 2080 C C . SER A 1 271 ? 1.956 2.711 -19.941 1.00 69.88 271 SER A C 1
ATOM 2082 O O . SER A 1 271 ? 2.984 3.141 -20.471 1.00 69.88 271 SER A O 1
ATOM 2084 N N . PRO A 1 272 ? 1.670 1.394 -19.948 1.00 70.38 272 PRO A N 1
ATOM 2085 C CA . PRO A 1 272 ? 2.534 0.423 -20.608 1.00 70.38 272 PRO A CA 1
ATOM 2086 C C . PRO A 1 272 ? 2.707 0.767 -22.093 1.00 70.38 272 PRO A C 1
ATOM 2088 O O . PRO A 1 272 ? 1.748 0.714 -22.864 1.00 70.38 272 PRO A O 1
ATOM 2091 N N . ARG A 1 273 ? 3.928 1.121 -22.512 1.00 65.50 273 ARG A N 1
ATOM 2092 C CA . ARG A 1 273 ? 4.241 1.525 -23.894 1.00 65.50 273 ARG A CA 1
ATOM 2093 C C . ARG A 1 273 ? 5.293 0.617 -24.510 1.00 65.50 273 ARG A C 1
ATOM 2095 O O . ARG A 1 273 ? 6.116 0.012 -23.825 1.00 65.50 273 ARG A O 1
ATOM 2102 N N . GLY A 1 274 ? 5.243 0.488 -25.832 1.00 50.16 274 GLY A N 1
ATOM 2103 C CA . GLY A 1 274 ? 6.277 -0.169 -26.625 1.00 50.16 274 GLY A CA 1
ATOM 2104 C C . GLY A 1 274 ? 6.933 0.790 -27.603 1.00 50.16 274 GLY A C 1
ATOM 2105 O O . GLY A 1 274 ? 6.373 1.830 -27.934 1.00 50.16 274 GLY A O 1
ATOM 2106 N N . ARG A 1 275 ? 8.129 0.420 -28.065 1.00 40.81 275 ARG A N 1
ATOM 2107 C CA . ARG A 1 275 ? 8.910 1.170 -29.048 1.00 40.81 275 ARG A CA 1
ATOM 2108 C C . ARG A 1 275 ? 8.104 1.463 -30.308 1.00 40.81 275 ARG A C 1
ATOM 2110 O O . ARG A 1 275 ? 7.808 0.546 -31.076 1.00 40.81 275 ARG A O 1
ATOM 2117 N N . ASN A 1 276 ? 7.869 2.743 -30.582 1.00 38.25 276 ASN A N 1
ATOM 2118 C CA . ASN A 1 276 ? 7.607 3.198 -31.940 1.00 38.25 276 ASN A CA 1
ATOM 2119 C C . ASN A 1 276 ? 8.903 3.004 -32.748 1.00 38.25 276 ASN A C 1
ATOM 2121 O O . ASN A 1 276 ? 9.914 3.651 -32.487 1.00 38.25 276 ASN A O 1
ATOM 2125 N N . GLY A 1 277 ? 8.895 2.085 -33.714 1.00 38.00 277 GLY A N 1
ATOM 2126 C CA . GLY A 1 277 ? 9.753 2.210 -34.898 1.00 38.00 277 GLY A CA 1
ATOM 2127 C C . GLY A 1 277 ? 10.790 1.124 -35.196 1.00 38.00 277 GLY A C 1
ATOM 2128 O O . GLY A 1 277 ? 11.088 0.955 -36.372 1.00 38.00 277 GLY A O 1
ATOM 2129 N N . PHE A 1 278 ? 11.308 0.337 -34.244 1.00 34.03 278 PHE A N 1
ATOM 2130 C CA . PHE A 1 278 ? 12.275 -0.727 -34.585 1.00 34.03 278 PHE A CA 1
ATOM 2131 C C . PHE A 1 278 ? 12.041 -2.034 -33.821 1.00 34.03 278 PHE A C 1
ATOM 2133 O O . PHE A 1 278 ? 12.048 -2.089 -32.594 1.00 34.03 278 PHE A O 1
ATOM 2140 N N . TYR A 1 279 ? 11.808 -3.070 -34.624 1.00 41.56 279 TYR A N 1
ATOM 2141 C CA . TYR A 1 279 ? 11.473 -4.450 -34.301 1.00 41.56 279 TYR A CA 1
ATOM 2142 C C . TYR A 1 279 ? 12.532 -5.165 -33.423 1.00 41.56 279 TYR A C 1
ATOM 2144 O O . TYR A 1 279 ? 13.727 -4.958 -33.620 1.00 41.56 279 TYR A O 1
ATOM 2152 N N . ASN A 1 280 ? 12.053 -6.080 -32.557 1.00 38.94 280 ASN A N 1
ATOM 2153 C CA . ASN A 1 280 ? 12.691 -7.352 -32.130 1.00 38.94 280 ASN A CA 1
ATOM 2154 C C . ASN A 1 280 ? 13.290 -7.561 -30.721 1.00 38.94 280 ASN A C 1
ATOM 2156 O O . ASN A 1 280 ? 13.865 -8.629 -30.532 1.00 38.94 280 ASN A O 1
ATOM 2160 N N . PHE A 1 281 ? 13.151 -6.684 -29.717 1.00 40.59 281 PHE A N 1
ATOM 2161 C CA . PHE A 1 281 ? 13.876 -6.933 -28.443 1.00 40.59 281 PHE A CA 1
ATOM 2162 C C . PHE A 1 281 ? 13.060 -7.091 -27.157 1.00 40.59 281 PHE A C 1
ATOM 2164 O O . PHE A 1 281 ? 13.604 -7.609 -26.191 1.00 40.59 281 PHE A O 1
ATOM 2171 N N . ALA A 1 282 ? 11.767 -6.768 -27.138 1.00 43.16 282 ALA A N 1
ATOM 2172 C CA . ALA A 1 282 ? 10.928 -7.139 -25.996 1.00 43.16 282 ALA A CA 1
ATOM 2173 C C . ALA A 1 282 ? 10.266 -8.501 -26.269 1.00 43.16 282 ALA A C 1
ATOM 2175 O O . ALA A 1 282 ? 9.737 -8.670 -27.374 1.00 43.16 282 ALA A O 1
ATOM 2176 N N . PRO A 1 283 ? 10.253 -9.441 -25.304 1.00 52.12 283 PRO A N 1
ATOM 2177 C CA . PRO A 1 283 ? 9.436 -10.648 -25.397 1.00 52.12 283 PRO A CA 1
ATOM 2178 C C . PRO A 1 283 ? 7.999 -10.261 -25.753 1.00 52.12 283 PRO A C 1
ATOM 2180 O O . PRO A 1 283 ? 7.485 -9.259 -25.246 1.00 52.12 283 PRO A O 1
ATOM 2183 N N . GLU A 1 284 ? 7.351 -11.007 -26.645 1.00 56.59 284 GLU A N 1
ATOM 2184 C CA . GLU A 1 284 ? 5.919 -10.804 -26.837 1.00 56.59 284 GLU A CA 1
ATOM 2185 C C . GLU A 1 284 ? 5.190 -11.198 -25.541 1.00 56.59 284 GLU A C 1
ATOM 2187 O O . GLU A 1 284 ? 5.557 -12.203 -24.921 1.00 56.59 284 GLU A O 1
ATOM 2192 N N . PRO A 1 285 ? 4.203 -10.402 -25.085 1.00 57.44 285 PRO A N 1
ATOM 2193 C CA . PRO A 1 285 ? 3.307 -10.822 -24.013 1.00 57.44 285 PRO A CA 1
ATOM 2194 C C . PRO A 1 285 ? 2.691 -12.184 -24.342 1.00 57.44 285 PRO A C 1
ATOM 2196 O O . PRO A 1 285 ? 2.409 -12.428 -25.517 1.00 57.44 285 PRO A O 1
ATOM 2199 N N . PRO A 1 286 ? 2.498 -13.070 -23.343 1.00 57.59 286 PRO A N 1
ATOM 2200 C CA . PRO A 1 286 ? 1.833 -14.347 -23.557 1.00 57.59 286 PRO A CA 1
ATOM 2201 C C . PRO A 1 286 ? 0.468 -14.108 -24.199 1.00 57.59 286 PRO A C 1
ATOM 2203 O O . PRO A 1 286 ? -0.156 -13.072 -23.945 1.00 57.59 286 PRO A O 1
ATOM 2206 N N . ASP A 1 287 ? 0.015 -15.064 -25.013 1.00 58.94 287 ASP A N 1
ATOM 2207 C CA . ASP A 1 287 ? -1.291 -14.994 -25.666 1.00 58.94 287 ASP A CA 1
ATOM 2208 C C . ASP A 1 287 ? -2.356 -14.633 -24.627 1.00 58.94 287 ASP A C 1
ATOM 2210 O O . ASP A 1 287 ? -2.548 -15.327 -23.624 1.00 58.94 287 ASP A O 1
ATOM 2214 N N . VAL A 1 288 ? -3.059 -13.527 -24.871 1.00 59.00 288 VAL A N 1
ATOM 2215 C CA . VAL A 1 288 ? -4.117 -12.974 -24.006 1.00 59.00 288 VAL A CA 1
ATOM 2216 C C . VAL A 1 288 ? -5.404 -13.821 -24.040 1.00 59.00 288 VAL A C 1
ATOM 2218 O O . VAL A 1 288 ? -6.479 -13.356 -23.680 1.00 59.00 288 VAL A O 1
ATOM 2221 N N . GLY A 1 289 ? -5.285 -15.090 -24.441 1.00 60.50 289 GLY A N 1
ATOM 2222 C CA . GLY A 1 289 ? -6.376 -16.002 -24.759 1.00 60.50 289 GLY A CA 1
ATOM 2223 C C . GLY A 1 289 ? -6.824 -15.876 -26.222 1.00 60.50 289 GLY A C 1
ATOM 2224 O O . GLY A 1 289 ? -6.776 -14.778 -26.779 1.00 60.50 289 GLY A O 1
ATOM 2225 N N . PRO A 1 290 ? -7.281 -16.980 -26.845 1.00 59.44 290 PRO A N 1
ATOM 2226 C CA . PRO A 1 290 ? -7.651 -17.006 -28.262 1.00 59.44 290 PRO A CA 1
ATOM 2227 C C . PRO A 1 290 ? -8.769 -16.009 -28.590 1.00 59.44 290 PRO A C 1
ATOM 2229 O O . PRO A 1 290 ? -8.686 -15.320 -29.596 1.00 59.44 290 PRO A O 1
ATOM 2232 N N . ASP A 1 291 ? -9.750 -15.841 -27.698 1.00 64.69 291 ASP A N 1
ATOM 2233 C CA . ASP A 1 291 ? -10.873 -14.918 -27.914 1.00 64.69 291 ASP A CA 1
ATOM 2234 C C . ASP A 1 291 ? -10.420 -13.445 -27.960 1.00 64.69 291 ASP A C 1
ATOM 2236 O O . ASP A 1 291 ? -10.938 -12.641 -28.737 1.00 64.69 291 ASP A O 1
ATOM 2240 N N . CYS A 1 292 ? -9.414 -13.083 -27.157 1.00 65.94 292 CYS A N 1
ATOM 2241 C CA . CYS A 1 292 ? -8.863 -11.733 -27.162 1.00 65.94 292 CYS A CA 1
ATOM 2242 C C . CYS A 1 292 ? -7.908 -11.507 -28.342 1.00 65.94 292 CYS A C 1
ATOM 2244 O O . CYS A 1 292 ? -7.877 -10.417 -28.916 1.00 65.94 292 CYS A O 1
ATOM 2246 N N . GLU A 1 293 ? -7.146 -12.530 -28.737 1.00 66.75 293 GLU A N 1
ATOM 2247 C CA . GLU A 1 293 ? -6.335 -12.466 -29.953 1.00 66.75 293 GLU A CA 1
ATOM 2248 C C . GLU A 1 293 ? -7.202 -12.300 -31.196 1.00 66.75 293 GLU A C 1
ATOM 2250 O O . GLU A 1 293 ? -6.956 -11.372 -31.961 1.00 66.75 293 GLU A O 1
ATOM 2255 N N . ASP A 1 294 ? -8.262 -13.096 -31.335 1.00 63.31 294 ASP A N 1
ATOM 2256 C CA . ASP A 1 294 ? -9.228 -12.999 -32.430 1.00 63.31 294 ASP A CA 1
ATOM 2257 C C . ASP A 1 294 ? -9.890 -11.613 -32.473 1.00 63.31 294 ASP A C 1
ATOM 2259 O O . ASP A 1 294 ? -10.056 -11.033 -33.549 1.00 63.31 294 ASP A O 1
ATOM 2263 N N . PHE A 1 295 ? -10.212 -11.022 -31.315 1.00 62.28 295 PHE A N 1
ATOM 2264 C CA . PHE A 1 295 ? -10.721 -9.651 -31.246 1.00 62.28 295 PHE A CA 1
ATOM 2265 C C . PHE A 1 295 ? -9.686 -8.623 -31.716 1.00 62.28 295 PHE A C 1
ATOM 2267 O O . PHE A 1 295 ? -9.995 -7.751 -32.534 1.00 62.28 295 PHE A O 1
ATOM 2274 N N . LEU A 1 296 ? -8.455 -8.684 -31.198 1.00 64.56 296 LEU A N 1
ATOM 2275 C CA . LEU A 1 296 ? -7.378 -7.780 -31.611 1.00 64.56 296 LEU A CA 1
ATOM 2276 C C . LEU A 1 296 ? -7.098 -7.943 -33.110 1.00 64.56 296 LEU A C 1
ATOM 2278 O O . LEU A 1 296 ? -6.830 -6.959 -33.814 1.00 64.56 296 LEU A O 1
ATOM 2282 N N . GLU A 1 297 ? -7.208 -9.177 -33.601 1.00 65.38 297 GLU A N 1
ATOM 2283 C CA . GLU A 1 297 ? -7.078 -9.536 -34.999 1.00 65.38 297 GLU A CA 1
ATOM 2284 C C . GLU A 1 297 ? -8.188 -8.948 -35.878 1.00 65.38 297 GLU A C 1
ATOM 2286 O O . GLU A 1 297 ? -7.893 -8.317 -36.897 1.00 65.38 297 GLU A O 1
ATOM 2291 N N . ALA A 1 298 ? -9.440 -9.056 -35.444 1.00 61.00 298 ALA A N 1
ATOM 2292 C CA . ALA A 1 298 ? -10.609 -8.514 -36.127 1.00 61.00 298 ALA A CA 1
ATOM 2293 C C . ALA A 1 298 ? -10.667 -6.978 -36.098 1.00 61.00 298 ALA A C 1
ATOM 2295 O O . ALA A 1 298 ? -11.094 -6.359 -37.072 1.00 61.00 298 ALA A O 1
ATOM 2296 N N . THR A 1 299 ? -10.225 -6.360 -35.002 1.00 59.97 299 THR A N 1
ATOM 2297 C CA . THR A 1 299 ? -10.344 -4.908 -34.778 1.00 59.97 299 THR A CA 1
ATOM 2298 C C . THR A 1 299 ? -9.260 -4.119 -35.505 1.00 59.97 299 THR A C 1
ATOM 2300 O O . THR A 1 299 ? -9.514 -3.025 -36.003 1.00 59.97 299 THR A O 1
ATOM 2303 N N . TYR A 1 300 ? -8.059 -4.688 -35.629 1.00 58.97 300 TYR A N 1
ATOM 2304 C CA . TYR A 1 300 ? -6.902 -4.004 -36.223 1.00 58.97 300 TYR A CA 1
ATOM 2305 C C . TYR A 1 300 ? -6.272 -4.771 -37.399 1.00 58.97 300 TYR A C 1
ATOM 2307 O O . TYR A 1 300 ? -5.051 -4.924 -37.402 1.00 58.97 300 TYR A O 1
ATOM 2315 N N . PRO A 1 301 ? -7.053 -5.316 -38.355 1.00 57.34 301 PRO A N 1
ATOM 2316 C CA . PRO A 1 301 ? -6.616 -6.350 -39.298 1.00 57.34 301 PRO A CA 1
ATOM 2317 C C . PRO A 1 301 ? -5.288 -6.003 -39.978 1.00 57.34 301 PRO A C 1
ATOM 2319 O O . PRO A 1 301 ? -5.111 -4.900 -40.499 1.00 57.34 301 PRO A O 1
ATOM 2322 N N . GLY A 1 302 ? -4.356 -6.960 -39.978 1.00 54.06 302 GLY A N 1
ATOM 2323 C CA . GLY A 1 302 ? -3.150 -6.887 -40.797 1.00 54.06 302 GLY A CA 1
ATOM 2324 C C . GLY A 1 302 ? -3.557 -7.140 -42.241 1.00 54.06 302 GLY A C 1
ATOM 2325 O O . GLY A 1 302 ? -3.808 -8.279 -42.619 1.00 54.06 302 GLY A O 1
ATOM 2326 N N . SER A 1 303 ? -3.733 -6.084 -43.028 1.00 45.81 303 SER A N 1
ATOM 2327 C CA . SER A 1 303 ? -3.988 -6.216 -44.463 1.00 45.81 303 SER A CA 1
ATOM 2328 C C . SER A 1 303 ? -2.678 -6.102 -45.238 1.00 45.81 303 SER A C 1
ATOM 2330 O O . SER A 1 303 ? -1.878 -5.239 -44.898 1.00 45.81 303 SER A O 1
ATOM 2332 N N . ASP A 1 304 ? -2.534 -6.886 -46.311 1.00 51.19 304 ASP A N 1
ATOM 2333 C CA . ASP A 1 304 ? -1.406 -6.993 -47.267 1.00 51.19 304 ASP A CA 1
ATOM 2334 C C . ASP A 1 304 ? -0.987 -5.687 -48.010 1.00 51.19 304 ASP A C 1
ATOM 2336 O O . ASP A 1 304 ? -0.444 -5.726 -49.117 1.00 51.19 304 ASP A O 1
ATOM 2340 N N . TRP A 1 305 ? -1.223 -4.501 -47.448 1.00 41.34 305 TRP A N 1
ATOM 2341 C CA . TRP A 1 305 ? -0.922 -3.215 -48.078 1.00 41.34 305 TRP A CA 1
ATOM 2342 C C . TRP A 1 305 ? 0.119 -2.437 -47.265 1.00 41.34 305 TRP A C 1
ATOM 2344 O O . TRP A 1 305 ? -0.086 -2.108 -46.103 1.00 41.34 305 TRP A O 1
ATOM 2354 N N . GLY A 1 306 ? 1.248 -2.125 -47.910 1.00 48.59 306 GLY A N 1
ATOM 2355 C CA . GLY A 1 306 ? 2.410 -1.466 -47.306 1.00 48.59 306 GLY A CA 1
ATOM 2356 C C . GLY A 1 306 ? 2.246 0.039 -47.068 1.00 48.59 306 GLY A C 1
ATOM 2357 O O . GLY A 1 306 ? 2.954 0.836 -47.682 1.00 48.59 306 GLY A O 1
ATOM 2358 N N . ASN A 1 307 ? 1.338 0.439 -46.181 1.00 63.25 307 ASN A N 1
ATOM 2359 C CA . ASN A 1 307 ? 1.109 1.832 -45.787 1.00 63.25 307 ASN A CA 1
ATOM 2360 C C . ASN A 1 307 ? 1.012 2.003 -44.257 1.00 63.25 307 ASN A C 1
ATOM 2362 O O . ASN A 1 307 ? 0.688 1.073 -43.523 1.00 63.25 307 ASN A O 1
ATOM 2366 N N . ASP A 1 308 ? 1.306 3.214 -43.766 1.00 59.62 308 ASP A N 1
ATOM 2367 C CA . ASP A 1 308 ? 1.496 3.579 -42.344 1.00 59.62 308 ASP A CA 1
ATOM 2368 C C . ASP A 1 308 ? 0.337 3.232 -41.392 1.00 59.62 308 ASP A C 1
ATOM 2370 O O . ASP A 1 308 ? 0.461 3.359 -40.175 1.00 59.62 308 ASP A O 1
ATOM 2374 N N . ILE A 1 309 ? -0.805 2.805 -41.926 1.00 60.00 309 ILE A N 1
ATOM 2375 C CA . ILE A 1 309 ? -1.954 2.313 -41.162 1.00 60.00 309 ILE A CA 1
ATOM 2376 C C . ILE A 1 309 ? -1.661 0.923 -40.574 1.00 60.00 309 ILE A C 1
ATOM 2378 O O . ILE A 1 309 ? -1.958 0.688 -39.407 1.00 60.00 309 ILE A O 1
ATOM 2382 N N . GLU A 1 310 ? -1.012 0.024 -41.321 1.00 66.44 310 GLU A N 1
ATOM 2383 C CA . GLU A 1 310 ? -0.658 -1.316 -40.829 1.00 66.44 310 GLU A CA 1
ATOM 2384 C C . GLU A 1 310 ? 0.336 -1.224 -39.664 1.00 66.44 310 GLU A C 1
ATOM 2386 O O . GLU A 1 310 ? 0.149 -1.833 -38.609 1.00 66.44 310 GLU A O 1
ATOM 2391 N N . ARG A 1 311 ? 1.361 -0.374 -39.813 1.00 62.22 311 ARG A N 1
ATOM 2392 C CA . ARG A 1 311 ? 2.340 -0.106 -38.750 1.00 62.22 311 ARG A CA 1
ATOM 2393 C C . ARG A 1 311 ? 1.667 0.426 -37.486 1.00 62.22 311 ARG A C 1
ATOM 2395 O O . ARG A 1 311 ? 2.016 -0.023 -36.397 1.00 62.22 311 ARG A O 1
ATOM 2402 N N . ARG A 1 312 ? 0.687 1.325 -37.625 1.00 63.56 312 ARG A N 1
ATOM 2403 C CA . ARG A 1 312 ? -0.112 1.843 -36.503 1.00 63.56 312 ARG A CA 1
ATOM 2404 C C . ARG A 1 312 ? -0.926 0.745 -35.824 1.00 63.56 312 ARG A C 1
ATOM 2406 O O . ARG A 1 312 ? -0.819 0.584 -34.614 1.00 63.56 312 ARG A O 1
ATOM 2413 N N . ASN A 1 313 ? -1.657 -0.057 -36.592 1.00 64.62 313 ASN A N 1
ATOM 2414 C CA . ASN A 1 313 ? -2.461 -1.165 -36.074 1.00 64.62 313 ASN A CA 1
ATOM 2415 C C . ASN A 1 313 ? -1.610 -2.196 -35.313 1.00 64.62 313 ASN A C 1
ATOM 2417 O O . ASN A 1 313 ? -1.984 -2.634 -34.226 1.00 64.62 313 ASN A O 1
ATOM 2421 N N . ILE A 1 314 ? -0.426 -2.535 -35.829 1.00 66.88 314 ILE A N 1
ATOM 2422 C CA . ILE A 1 314 ? 0.523 -3.428 -35.148 1.00 66.88 314 ILE A CA 1
ATOM 2423 C C . ILE A 1 314 ? 1.029 -2.808 -33.836 1.00 66.88 314 ILE A C 1
ATOM 2425 O O . ILE A 1 314 ? 1.126 -3.508 -32.825 1.00 66.88 314 ILE A O 1
ATOM 2429 N N . MET A 1 315 ? 1.350 -1.509 -33.822 1.00 63.84 315 MET A N 1
ATOM 2430 C CA . MET A 1 315 ? 1.788 -0.814 -32.604 1.00 63.84 315 MET A CA 1
ATOM 2431 C C . MET A 1 315 ? 0.682 -0.774 -31.545 1.00 63.84 315 MET A C 1
ATOM 2433 O O . MET A 1 315 ? 0.947 -1.119 -30.394 1.00 63.84 315 MET A O 1
ATOM 2437 N N . LEU A 1 316 ? -0.550 -0.442 -31.939 1.00 65.88 316 LEU A N 1
ATOM 2438 C CA . LEU A 1 316 ? -1.717 -0.418 -31.053 1.00 65.88 316 LEU A CA 1
ATOM 2439 C C . LEU A 1 316 ? -2.004 -1.801 -30.465 1.00 65.88 316 LEU A C 1
ATOM 2441 O O . LEU A 1 316 ? -2.121 -1.932 -29.248 1.00 65.88 316 LEU A O 1
ATOM 2445 N N . ARG A 1 317 ? -2.007 -2.856 -31.293 1.00 68.94 317 ARG A N 1
ATOM 2446 C CA . ARG A 1 317 ? -2.135 -4.244 -30.815 1.00 68.94 317 ARG A CA 1
ATOM 2447 C C . ARG A 1 317 ? -1.067 -4.588 -29.784 1.00 68.94 317 ARG A C 1
ATOM 2449 O O . ARG A 1 317 ? -1.382 -5.155 -28.744 1.00 68.94 317 ARG A O 1
ATOM 2456 N N . ARG A 1 318 ? 0.199 -4.249 -30.041 1.00 68.88 318 ARG A N 1
ATOM 2457 C CA . ARG A 1 318 ? 1.304 -4.545 -29.115 1.00 68.88 318 ARG A CA 1
ATOM 2458 C C . ARG A 1 318 ? 1.189 -3.772 -27.804 1.00 68.88 318 ARG A C 1
ATOM 2460 O O . ARG A 1 318 ? 1.411 -4.362 -26.748 1.00 68.88 318 ARG A O 1
ATOM 2467 N N . ALA A 1 319 ? 0.841 -2.487 -27.855 1.00 67.88 319 ALA A N 1
ATOM 2468 C CA . ALA A 1 319 ? 0.596 -1.680 -26.661 1.00 67.88 319 ALA A CA 1
ATOM 2469 C C . ALA A 1 319 ? -0.564 -2.261 -25.838 1.00 67.88 319 ALA A C 1
ATOM 2471 O O . ALA A 1 319 ? -0.423 -2.469 -24.634 1.00 67.88 319 ALA A O 1
ATOM 2472 N N . MET A 1 320 ? -1.654 -2.642 -26.509 1.00 71.00 320 MET A N 1
ATOM 2473 C CA . MET A 1 320 ? -2.804 -3.284 -25.882 1.00 71.00 320 MET A CA 1
ATOM 2474 C C . MET A 1 320 ? -2.443 -4.623 -25.239 1.00 71.00 320 MET A C 1
ATOM 2476 O O . MET A 1 320 ? -2.770 -4.854 -24.080 1.00 71.00 320 MET A O 1
ATOM 2480 N N . LYS A 1 321 ? -1.710 -5.496 -25.942 1.00 75.25 321 LYS A N 1
ATOM 2481 C CA . LYS A 1 321 ? -1.276 -6.778 -25.372 1.00 75.25 321 LYS A CA 1
ATOM 2482 C C . LYS A 1 321 ? -0.406 -6.582 -24.122 1.00 75.25 321 LYS A C 1
ATOM 2484 O O . LYS A 1 321 ? -0.544 -7.340 -23.171 1.00 75.25 321 LYS A O 1
ATOM 2489 N N . ARG A 1 322 ? 0.459 -5.560 -24.074 1.00 75.62 322 ARG A N 1
ATOM 2490 C CA . ARG A 1 322 ? 1.258 -5.241 -22.870 1.00 75.62 322 ARG A CA 1
ATOM 2491 C C . ARG A 1 322 ? 0.393 -4.739 -21.724 1.00 75.62 322 ARG A C 1
ATOM 2493 O O . ARG A 1 322 ? 0.587 -5.150 -20.584 1.00 75.62 322 ARG A O 1
ATOM 2500 N N . TYR A 1 323 ? -0.558 -3.864 -22.028 1.00 78.19 323 TYR A N 1
ATOM 2501 C CA . TYR A 1 323 ? -1.532 -3.382 -21.061 1.00 78.19 323 TYR A CA 1
ATOM 2502 C C . TYR A 1 323 ? -2.315 -4.549 -20.442 1.00 78.19 323 TYR A C 1
ATOM 2504 O O . TYR A 1 323 ? -2.338 -4.713 -19.220 1.00 78.19 323 TYR A O 1
ATOM 2512 N N . LEU A 1 324 ? -2.888 -5.406 -21.291 1.00 79.25 324 LEU A N 1
ATOM 2513 C CA . LEU A 1 324 ? -3.645 -6.585 -20.879 1.00 79.25 324 LEU A CA 1
ATOM 2514 C C . LEU A 1 324 ? -2.760 -7.590 -20.139 1.00 79.25 324 LEU A C 1
ATOM 2516 O O . LEU A 1 324 ? -3.173 -8.110 -19.110 1.00 79.25 324 LEU A O 1
ATOM 2520 N N . GLY A 1 325 ? -1.519 -7.795 -20.583 1.00 81.81 325 GLY A N 1
ATOM 2521 C CA . GLY A 1 325 ? -0.548 -8.645 -19.900 1.00 81.81 325 GLY A CA 1
ATOM 2522 C C . GLY A 1 325 ? -0.239 -8.158 -18.483 1.00 81.81 325 GLY A C 1
ATOM 2523 O O . GLY A 1 325 ? -0.219 -8.953 -17.546 1.00 81.81 325 GLY A O 1
ATOM 2524 N N . ALA A 1 326 ? -0.058 -6.851 -18.276 1.00 86.38 326 ALA A N 1
ATOM 2525 C CA . ALA A 1 326 ? 0.146 -6.299 -16.937 1.00 86.38 326 ALA A CA 1
ATOM 2526 C C . ALA A 1 326 ? -1.100 -6.460 -16.045 1.00 86.38 326 ALA A C 1
ATOM 2528 O O . ALA A 1 326 ? -0.970 -6.808 -14.868 1.00 86.38 326 ALA A O 1
ATOM 2529 N N . LEU A 1 327 ? -2.304 -6.267 -16.599 1.00 85.06 327 LEU A N 1
ATOM 2530 C CA . LEU A 1 327 ? -3.551 -6.543 -15.880 1.00 85.06 327 LEU A CA 1
ATOM 2531 C C . LEU A 1 327 ? -3.689 -8.024 -15.517 1.00 85.06 327 LEU A C 1
ATOM 2533 O O . LEU A 1 327 ? -4.010 -8.332 -14.372 1.00 85.06 327 LEU A O 1
ATOM 2537 N N . GLN A 1 328 ? -3.363 -8.928 -16.440 1.00 84.81 328 GLN A N 1
ATOM 2538 C CA . GLN A 1 328 ? -3.365 -10.368 -16.207 1.00 84.81 328 GLN A CA 1
ATOM 2539 C C . GLN A 1 328 ? -2.400 -10.747 -15.076 1.00 84.81 328 GLN A C 1
ATOM 2541 O O . GLN A 1 328 ? -2.752 -11.550 -14.218 1.00 84.81 328 GLN A O 1
ATOM 2546 N N . GLN A 1 329 ? -1.205 -10.147 -15.015 1.00 88.75 329 GLN A N 1
ATOM 2547 C CA . GLN A 1 329 ? -0.281 -10.373 -13.896 1.00 88.75 329 GLN A CA 1
ATOM 2548 C C . GLN A 1 329 ? -0.836 -9.850 -12.566 1.00 88.75 329 GLN A C 1
ATOM 2550 O O . GLN A 1 329 ? -0.656 -10.498 -11.537 1.00 88.75 329 GLN A O 1
ATOM 2555 N N . SER A 1 330 ? -1.557 -8.725 -12.565 1.00 88.19 330 SER A N 1
ATOM 2556 C CA . SER A 1 330 ? -2.279 -8.266 -11.371 1.00 88.19 330 SER A CA 1
ATOM 2557 C C . SER A 1 330 ? -3.406 -9.226 -10.968 1.00 88.19 330 SER A C 1
ATOM 2559 O O . SER A 1 330 ? -3.563 -9.516 -9.784 1.00 88.19 330 SER A O 1
ATOM 2561 N N . ASP A 1 331 ? -4.149 -9.793 -11.919 1.00 84.75 331 ASP A N 1
ATOM 2562 C CA . ASP A 1 331 ? -5.154 -10.826 -11.635 1.00 84.75 331 ASP A CA 1
ATOM 2563 C C . ASP A 1 331 ? -4.531 -12.096 -11.053 1.00 84.75 331 ASP A C 1
ATOM 2565 O O . ASP A 1 331 ? -5.030 -12.633 -10.063 1.00 84.75 331 ASP A O 1
ATOM 2569 N N . ILE A 1 332 ? -3.401 -12.541 -11.606 1.00 86.62 332 ILE A N 1
ATOM 2570 C CA . ILE A 1 332 ? -2.616 -13.653 -11.062 1.00 86.62 332 ILE A CA 1
ATOM 2571 C C . ILE A 1 332 ? -2.164 -13.335 -9.631 1.00 86.62 332 ILE A C 1
ATOM 2573 O O . ILE A 1 332 ? -2.358 -14.154 -8.735 1.00 86.62 332 ILE A O 1
ATOM 2577 N N . ALA A 1 333 ? -1.620 -12.138 -9.395 1.00 89.06 333 ALA A N 1
ATOM 2578 C CA . ALA A 1 333 ? -1.207 -11.692 -8.069 1.00 89.06 333 ALA A CA 1
ATOM 2579 C C . ALA A 1 333 ? -2.378 -11.730 -7.070 1.00 89.06 333 ALA A C 1
ATOM 2581 O O . ALA A 1 333 ? -2.238 -12.239 -5.960 1.00 89.06 333 ALA A O 1
ATOM 2582 N N . ARG A 1 334 ? -3.559 -11.245 -7.468 1.00 87.56 334 ARG A N 1
ATOM 2583 C CA . ARG A 1 334 ? -4.766 -11.243 -6.628 1.00 87.56 334 ARG A CA 1
ATOM 2584 C C . ARG A 1 334 ? -5.283 -12.646 -6.324 1.00 87.56 334 ARG A C 1
ATOM 2586 O O . ARG A 1 334 ? -5.700 -12.897 -5.193 1.00 87.56 334 ARG A O 1
ATOM 2593 N N . ASN A 1 335 ? -5.242 -13.551 -7.300 1.00 86.44 335 ASN A N 1
ATOM 2594 C CA . ASN A 1 335 ? -5.605 -14.957 -7.105 1.00 86.44 335 ASN A CA 1
ATOM 2595 C C . ASN A 1 335 ? -4.671 -15.660 -6.109 1.00 86.44 335 ASN A C 1
ATOM 2597 O O . ASN A 1 335 ? -5.116 -16.532 -5.365 1.00 86.44 335 ASN A O 1
ATOM 2601 N N . ASP A 1 336 ? -3.415 -15.219 -6.031 1.00 87.75 336 ASP A N 1
ATOM 2602 C CA . ASP A 1 336 ? -2.435 -15.676 -5.042 1.00 87.75 336 ASP A CA 1
ATOM 2603 C C . ASP A 1 336 ? -2.517 -14.924 -3.693 1.00 87.75 336 ASP A C 1
ATOM 2605 O O . ASP A 1 336 ? -1.641 -15.069 -2.833 1.00 87.75 336 ASP A O 1
ATOM 2609 N N . ASP A 1 337 ? -3.581 -14.138 -3.491 1.00 89.50 337 ASP A N 1
ATOM 2610 C CA . ASP A 1 337 ? -3.857 -13.333 -2.296 1.00 89.50 337 ASP A CA 1
ATOM 2611 C C . ASP A 1 337 ? -2.857 -12.179 -2.057 1.00 89.50 337 ASP A C 1
ATOM 2613 O O . ASP A 1 337 ? -2.637 -11.735 -0.922 1.00 89.50 337 ASP A O 1
ATOM 2617 N N . PHE A 1 338 ? -2.246 -11.665 -3.132 1.00 93.25 338 PHE A N 1
ATOM 2618 C CA . PHE A 1 338 ? -1.366 -10.497 -3.076 1.00 93.25 338 PHE A CA 1
ATOM 2619 C C . PHE A 1 338 ? -2.185 -9.204 -3.154 1.00 93.25 338 PHE A C 1
ATOM 2621 O O . PHE A 1 338 ? -3.227 -9.124 -3.807 1.00 93.25 338 PHE A O 1
ATOM 2628 N N . VAL A 1 339 ? -1.682 -8.157 -2.504 1.00 94.00 339 VAL A N 1
ATOM 2629 C CA . VAL A 1 339 ? -2.249 -6.806 -2.561 1.00 94.00 339 VAL A CA 1
ATOM 2630 C C . VAL A 1 339 ? -1.408 -5.949 -3.496 1.00 94.00 339 VAL A C 1
ATOM 2632 O O . VAL A 1 339 ? -0.200 -5.849 -3.311 1.00 94.00 339 VAL A O 1
ATOM 2635 N N . VAL A 1 340 ? -2.035 -5.300 -4.474 1.00 95.06 340 VAL A N 1
ATOM 2636 C CA . VAL A 1 340 ? -1.339 -4.431 -5.434 1.00 95.06 340 VAL A CA 1
ATOM 2637 C C . VAL A 1 340 ? -1.614 -2.968 -5.101 1.00 95.06 340 VAL A C 1
ATOM 2639 O O . VAL A 1 340 ? -2.757 -2.529 -5.128 1.00 95.06 340 VAL A O 1
ATOM 2642 N N . PHE A 1 341 ? -0.572 -2.205 -4.804 1.00 96.31 341 PHE A N 1
ATOM 2643 C CA . PHE A 1 341 ? -0.610 -0.754 -4.666 1.00 96.31 341 PHE A CA 1
ATOM 2644 C C . PHE A 1 341 ? -0.031 -0.121 -5.925 1.00 96.31 341 PHE A C 1
ATOM 2646 O O . PHE A 1 341 ? 1.007 -0.568 -6.414 1.00 96.31 341 PHE A O 1
ATOM 2653 N N . ALA A 1 342 ? -0.683 0.919 -6.434 1.00 95.19 342 ALA A N 1
ATOM 2654 C CA . ALA A 1 342 ? -0.229 1.636 -7.618 1.00 95.19 342 ALA A CA 1
ATOM 2655 C C . ALA A 1 342 ? -0.129 3.135 -7.321 1.00 95.19 342 ALA A C 1
ATOM 2657 O O . ALA A 1 342 ? -1.079 3.737 -6.819 1.00 95.19 342 ALA A O 1
ATOM 2658 N N . VAL A 1 343 ? 1.017 3.731 -7.634 1.00 95.31 343 VAL A N 1
ATOM 2659 C CA . VAL A 1 343 ? 1.291 5.160 -7.488 1.00 95.31 343 VAL A CA 1
ATOM 2660 C C . VAL A 1 343 ? 1.640 5.720 -8.860 1.00 95.31 343 VAL A C 1
ATOM 2662 O O . VAL A 1 343 ? 2.659 5.365 -9.450 1.00 95.31 343 VAL A O 1
ATOM 2665 N N . GLY A 1 344 ? 0.766 6.577 -9.374 1.00 92.06 344 GLY A N 1
ATOM 2666 C CA . GLY A 1 344 ? 0.960 7.294 -10.625 1.00 92.06 344 GLY A CA 1
ATOM 2667 C C . GLY A 1 344 ? 1.574 8.673 -10.398 1.00 92.06 344 GLY A C 1
ATOM 2668 O O . GLY A 1 344 ? 1.121 9.410 -9.522 1.00 92.06 344 GLY A O 1
ATOM 2669 N N . ILE A 1 345 ? 2.548 9.048 -11.225 1.00 89.12 345 ILE A N 1
ATOM 2670 C CA . ILE A 1 345 ? 3.096 10.414 -11.288 1.00 89.12 345 ILE A CA 1
ATOM 2671 C C . ILE A 1 345 ? 2.702 11.052 -12.618 1.00 89.12 345 ILE A C 1
ATOM 2673 O O . ILE A 1 345 ? 2.580 10.371 -13.634 1.00 89.12 345 ILE A O 1
ATOM 2677 N N . GLY A 1 346 ? 2.498 12.361 -12.643 1.00 80.94 346 GLY A N 1
ATOM 2678 C CA . GLY A 1 346 ? 2.233 13.134 -13.851 1.00 80.94 346 GLY A CA 1
ATOM 2679 C C . GLY A 1 346 ? 0.830 13.725 -13.863 1.00 80.94 346 GLY A C 1
ATOM 2680 O O . GLY A 1 346 ? 0.085 13.639 -12.894 1.00 80.94 346 GLY A O 1
ATOM 2681 N N . ASN A 1 347 ? 0.473 14.377 -14.966 1.00 69.31 347 ASN A N 1
ATOM 2682 C CA . ASN A 1 347 ? -0.699 15.244 -15.013 1.00 69.31 347 ASN A CA 1
ATOM 2683 C C . ASN A 1 347 ? -1.995 14.519 -14.577 1.00 69.31 347 ASN A C 1
ATOM 2685 O O . ASN A 1 347 ? -2.378 13.495 -15.141 1.00 69.31 347 ASN A O 1
ATOM 2689 N N . VAL A 1 348 ? -2.650 15.051 -13.542 1.00 58.94 348 VAL A N 1
ATOM 2690 C CA . VAL A 1 348 ? -3.860 14.475 -12.928 1.00 58.94 348 VAL A CA 1
ATOM 2691 C C . VAL A 1 348 ? -5.154 15.008 -13.535 1.00 58.94 348 VAL A C 1
ATOM 2693 O O . VAL A 1 348 ? -6.236 14.512 -13.229 1.00 58.94 348 VAL A O 1
ATOM 2696 N N . GLY A 1 349 ? -5.059 16.040 -14.375 1.00 51.62 349 GLY A N 1
ATOM 2697 C CA . GLY A 1 349 ? -6.220 16.702 -14.943 1.00 51.62 349 GLY A CA 1
ATOM 2698 C C . GLY A 1 349 ? -6.807 15.946 -16.130 1.00 51.62 349 GLY A C 1
ATOM 2699 O O . GLY A 1 349 ? -6.102 15.639 -17.089 1.00 51.62 349 GLY A O 1
ATOM 2700 N N . ILE A 1 350 ? -8.133 15.785 -16.123 1.00 48.50 350 ILE A N 1
ATOM 2701 C CA . ILE A 1 350 ? -8.934 15.776 -17.353 1.00 48.50 350 ILE A CA 1
ATOM 2702 C C . ILE A 1 350 ? -8.880 17.219 -17.876 1.00 48.50 350 ILE A C 1
ATOM 2704 O O . ILE A 1 350 ? -9.787 18.012 -17.627 1.00 48.50 350 ILE A O 1
ATOM 2708 N N . ARG A 1 351 ? -7.754 17.646 -18.466 1.00 40.44 351 ARG A N 1
ATOM 2709 C CA . ARG A 1 351 ? -7.738 18.945 -19.151 1.00 40.44 351 ARG A CA 1
ATOM 2710 C C . ARG A 1 351 ? -8.741 18.871 -20.292 1.00 40.44 351 ARG A C 1
ATOM 2712 O O . ARG A 1 351 ? -8.858 17.832 -20.937 1.00 40.44 351 ARG A O 1
ATOM 2719 N N . ASP A 1 352 ? -9.454 19.977 -20.492 1.00 41.62 352 ASP A N 1
ATOM 2720 C CA . ASP A 1 352 ? -10.403 20.168 -21.583 1.00 41.62 352 ASP A CA 1
ATOM 2721 C C . ASP A 1 352 ? -9.798 19.604 -22.874 1.00 41.62 352 ASP A C 1
ATOM 2723 O O . ASP A 1 352 ? -8.763 20.075 -23.351 1.00 41.62 352 ASP A O 1
ATOM 2727 N N . VAL A 1 353 ? -10.433 18.555 -23.396 1.00 43.41 353 VAL A N 1
ATOM 2728 C CA . VAL A 1 353 ? -9.936 17.643 -24.446 1.00 43.41 353 VAL A CA 1
ATOM 2729 C C . VAL A 1 353 ? -9.669 18.373 -25.779 1.00 43.41 353 VAL A C 1
ATOM 2731 O O . VAL A 1 353 ? -9.168 17.787 -26.732 1.00 43.41 353 VAL A O 1
ATOM 2734 N N . ASN A 1 354 ? -9.965 19.674 -25.835 1.00 40.78 354 ASN A N 1
ATOM 2735 C CA . ASN A 1 354 ? -9.993 20.505 -27.030 1.00 40.78 354 ASN A CA 1
ATOM 2736 C C . ASN A 1 354 ? -8.875 21.563 -27.126 1.00 40.78 354 ASN A C 1
ATOM 2738 O O . ASN A 1 354 ? -8.833 22.252 -28.141 1.00 40.78 354 ASN A O 1
ATOM 2742 N N . ALA A 1 355 ? -8.013 21.759 -26.116 1.00 39.19 355 ALA A N 1
ATOM 2743 C CA . ALA A 1 355 ? -7.173 22.970 -26.068 1.00 39.19 355 ALA A CA 1
ATOM 2744 C C . ALA A 1 355 ? -5.738 22.852 -26.630 1.00 39.19 355 ALA A C 1
ATOM 2746 O O . ALA A 1 355 ? -5.272 23.827 -27.204 1.00 39.19 355 ALA A O 1
ATOM 2747 N N . ASP A 1 356 ? -5.053 21.705 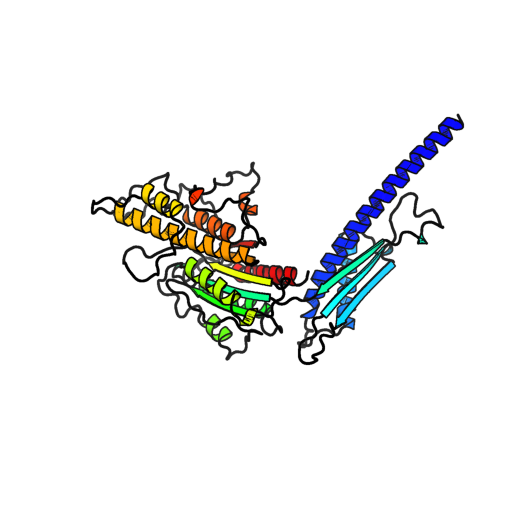-26.525 1.00 40.00 356 ASP A N 1
ATOM 2748 C CA . ASP A 1 356 ? -3.586 21.645 -26.746 1.00 40.00 356 ASP A CA 1
ATOM 2749 C C . ASP A 1 356 ? -3.122 20.564 -27.758 1.00 40.00 356 ASP A C 1
ATOM 2751 O O . ASP A 1 356 ? -1.951 20.198 -27.784 1.00 40.00 356 ASP A O 1
ATOM 2755 N N . CYS A 1 357 ? -4.008 20.023 -28.606 1.00 44.00 357 CYS A N 1
ATOM 2756 C CA . CYS A 1 357 ? -3.610 19.108 -29.701 1.00 44.00 357 CYS A CA 1
ATOM 2757 C C . CYS A 1 357 ? -3.491 19.800 -31.068 1.00 44.00 357 CYS A C 1
ATOM 2759 O O . CYS A 1 357 ? -3.293 19.132 -32.081 1.00 44.00 357 CYS A O 1
ATOM 2761 N N . ALA A 1 358 ? -3.655 21.121 -31.105 1.00 38.38 358 ALA A N 1
ATOM 2762 C CA . ALA A 1 358 ? -3.435 21.912 -32.301 1.00 38.38 358 ALA A CA 1
ATOM 2763 C C . ALA A 1 358 ? -1.985 22.414 -32.306 1.00 38.38 358 ALA A C 1
ATOM 2765 O O . ALA A 1 358 ? -1.551 23.031 -31.338 1.00 38.38 358 ALA A O 1
ATOM 2766 N N . GLU A 1 359 ? -1.300 22.173 -33.426 1.00 38.72 359 GLU A N 1
ATOM 2767 C CA . GLU A 1 359 ? -0.078 22.869 -33.853 1.00 38.72 359 GLU A CA 1
ATOM 2768 C C . GLU A 1 359 ? 1.235 22.418 -33.183 1.00 38.72 359 GLU A C 1
ATOM 2770 O O . GLU A 1 359 ? 1.922 23.198 -32.531 1.00 38.72 359 GLU A O 1
ATOM 2775 N N . ASP A 1 360 ? 1.667 21.180 -33.444 1.00 36.28 360 ASP A N 1
ATOM 2776 C CA . ASP A 1 360 ? 3.084 21.004 -33.798 1.00 36.28 360 ASP A CA 1
ATOM 2777 C C . ASP A 1 360 ? 3.140 20.593 -35.274 1.00 36.28 360 ASP A C 1
ATOM 2779 O O . ASP A 1 360 ? 3.016 19.421 -35.639 1.00 36.28 360 ASP A O 1
ATOM 2783 N N . ASP A 1 361 ? 3.189 21.622 -36.124 1.00 37.97 361 ASP A N 1
ATOM 2784 C CA . ASP A 1 361 ? 3.211 21.575 -37.587 1.00 37.97 361 ASP A CA 1
ATOM 2785 C C . ASP A 1 361 ? 4.499 20.911 -38.107 1.00 37.97 361 ASP A C 1
ATOM 2787 O O . ASP A 1 361 ? 5.386 21.552 -38.680 1.00 37.97 361 ASP A O 1
ATOM 2791 N N . THR A 1 362 ? 4.603 19.594 -37.952 1.00 42.66 362 THR A N 1
ATOM 2792 C CA . THR A 1 362 ? 5.456 18.775 -38.818 1.00 42.66 362 THR A CA 1
ATOM 2793 C C . THR A 1 362 ? 4.552 17.937 -39.717 1.00 42.66 362 THR A C 1
ATOM 2795 O O . THR A 1 362 ? 3.601 17.319 -39.254 1.00 42.66 362 THR A O 1
ATOM 2798 N N . GLU A 1 363 ? 4.802 18.012 -41.026 1.00 37.50 363 GLU A N 1
ATOM 2799 C CA . GLU A 1 363 ? 3.915 17.683 -42.158 1.00 37.50 363 GLU A CA 1
ATOM 2800 C C . GLU A 1 363 ? 3.463 16.208 -42.306 1.00 37.50 363 GLU A C 1
ATOM 2802 O O . GLU A 1 363 ? 3.191 15.760 -43.418 1.00 37.50 363 GLU A O 1
ATOM 2807 N N . ASP A 1 364 ? 3.317 15.441 -41.229 1.00 41.16 364 ASP A N 1
ATOM 2808 C CA . ASP A 1 364 ? 2.682 14.123 -41.267 1.00 41.16 364 ASP A CA 1
ATOM 2809 C C . ASP A 1 364 ? 1.248 14.219 -40.723 1.00 41.16 364 ASP A C 1
ATOM 2811 O O . ASP A 1 364 ? 0.982 14.004 -39.541 1.00 41.16 364 ASP A O 1
ATOM 2815 N N . GLU A 1 365 ? 0.299 14.526 -41.620 1.00 41.25 365 GLU A N 1
ATOM 2816 C CA . GLU A 1 365 ? -1.154 14.413 -41.406 1.00 41.25 365 GLU A CA 1
ATOM 2817 C C . GLU A 1 365 ? -1.550 12.964 -41.035 1.00 41.25 365 GLU A C 1
ATOM 2819 O O . GLU A 1 365 ? -2.097 12.181 -41.823 1.00 41.25 365 GLU A O 1
ATOM 2824 N N . LEU A 1 366 ? -1.319 12.585 -39.782 1.00 43.16 366 LEU A N 1
ATOM 2825 C CA . LEU A 1 366 ? -1.937 11.431 -39.154 1.00 43.16 366 LEU A CA 1
ATOM 2826 C C . LEU A 1 366 ? -3.397 11.798 -38.868 1.00 43.16 366 LEU A C 1
ATOM 2828 O O . LEU A 1 366 ? -3.717 12.439 -37.873 1.00 43.16 366 LEU A O 1
ATOM 2832 N N . ARG A 1 367 ? -4.302 11.403 -39.772 1.00 41.72 367 ARG A N 1
ATOM 2833 C CA . ARG A 1 367 ? -5.753 11.574 -39.595 1.00 41.72 367 ARG A CA 1
ATOM 2834 C C . ARG A 1 367 ? -6.219 11.029 -38.239 1.00 41.72 367 ARG A C 1
ATOM 2836 O O . ARG A 1 367 ? -6.248 9.818 -38.037 1.00 41.72 367 ARG A O 1
ATOM 2843 N N . TYR A 1 368 ? -6.621 11.958 -37.381 1.00 41.31 368 TYR A N 1
ATOM 2844 C CA . TYR A 1 368 ? -7.347 11.785 -36.128 1.00 41.31 368 TYR A CA 1
ATOM 2845 C C . TYR A 1 368 ? -8.581 10.882 -36.305 1.00 41.31 368 TYR A C 1
ATOM 2847 O O . TYR A 1 368 ? -9.479 11.212 -37.086 1.00 41.31 368 TYR A O 1
ATOM 2855 N N . ASN A 1 369 ? -8.642 9.752 -35.589 1.00 43.47 369 ASN A N 1
ATOM 2856 C CA . ASN A 1 369 ? -9.879 8.997 -35.392 1.00 43.47 369 ASN A CA 1
ATOM 2857 C C . ASN A 1 369 ? -10.471 9.339 -34.009 1.00 43.47 369 ASN A C 1
ATOM 2859 O O . ASN A 1 369 ? -9.997 8.802 -33.011 1.00 43.47 369 ASN A O 1
ATOM 2863 N N . PRO A 1 370 ? -11.524 10.175 -33.923 1.00 40.25 370 PRO A N 1
ATOM 2864 C CA . PRO A 1 370 ? -12.143 10.567 -32.649 1.00 40.25 370 PRO A CA 1
ATOM 2865 C C . PRO A 1 370 ? -12.746 9.405 -31.845 1.00 40.25 370 PRO A C 1
ATOM 2867 O O . PRO A 1 370 ? -13.087 9.591 -30.682 1.00 40.25 370 PRO A O 1
ATOM 2870 N N . ASN A 1 371 ? -12.897 8.226 -32.455 1.00 41.97 371 ASN A N 1
ATOM 2871 C CA . ASN A 1 371 ? -13.452 7.035 -31.812 1.00 41.97 371 ASN A CA 1
ATOM 2872 C C . ASN A 1 371 ? -12.377 6.018 -31.391 1.00 41.97 371 ASN A C 1
ATOM 2874 O O . ASN A 1 371 ? -12.731 4.920 -30.975 1.00 41.97 371 ASN A O 1
ATOM 2878 N N . ASP A 1 372 ? -11.088 6.333 -31.546 1.00 45.06 372 ASP A N 1
ATOM 2879 C CA . ASP A 1 372 ? -9.984 5.459 -31.140 1.00 45.06 372 ASP A CA 1
ATOM 2880 C C . ASP A 1 372 ? -9.398 5.960 -29.807 1.00 45.06 372 ASP A C 1
ATOM 2882 O O . ASP A 1 372 ? -8.623 6.921 -29.803 1.00 45.06 372 ASP A O 1
ATOM 2886 N N . PRO A 1 373 ? -9.755 5.351 -28.658 1.00 41.84 373 PRO A N 1
ATOM 2887 C CA . PRO A 1 373 ? -9.297 5.808 -27.347 1.00 41.84 373 PRO A CA 1
ATOM 2888 C C . PRO A 1 373 ? -7.784 5.625 -27.123 1.00 41.84 373 PRO A C 1
ATOM 2890 O O . PRO A 1 373 ? -7.283 6.042 -26.078 1.00 41.84 373 PRO A O 1
ATOM 2893 N N . TYR A 1 374 ? -7.059 5.045 -28.089 1.00 44.12 374 TYR A N 1
ATOM 2894 C CA . TYR A 1 374 ? -5.637 4.713 -27.999 1.00 44.12 374 TYR A CA 1
ATOM 2895 C C . TYR A 1 374 ? -4.749 5.449 -29.018 1.00 44.12 374 TYR A C 1
ATOM 2897 O O . TYR A 1 374 ? -3.529 5.266 -29.001 1.00 44.12 374 TYR A O 1
ATOM 2905 N N . GLN A 1 375 ? -5.305 6.306 -29.884 1.00 44.72 375 GLN A N 1
ATOM 2906 C CA . GLN A 1 375 ? -4.489 7.266 -30.638 1.00 44.72 375 GLN A CA 1
ATOM 2907 C C . GLN A 1 375 ? -3.965 8.348 -29.690 1.00 44.72 375 GLN A C 1
ATOM 2909 O O . GLN A 1 375 ? -4.672 8.758 -28.774 1.00 44.72 375 GLN A O 1
ATOM 2914 N N . CYS A 1 376 ? -2.711 8.779 -29.883 1.00 41.38 376 CYS A N 1
ATOM 2915 C CA . CYS A 1 376 ? -2.055 9.827 -29.094 1.00 41.38 376 CYS A CA 1
ATOM 2916 C C . CYS A 1 376 ? -2.844 11.143 -29.137 1.00 41.38 376 CYS A C 1
ATOM 2918 O O . CYS A 1 376 ? -2.534 12.037 -29.916 1.00 41.38 376 CYS A O 1
ATOM 2920 N N . THR A 1 377 ? -3.873 11.262 -28.309 1.00 41.34 377 THR A N 1
ATOM 2921 C CA . THR A 1 377 ? -4.710 12.449 -28.172 1.00 41.34 377 THR A CA 1
ATOM 2922 C C . THR A 1 377 ? -5.258 12.421 -26.763 1.00 41.34 377 THR A C 1
ATOM 2924 O O . THR A 1 377 ? -6.158 11.630 -26.514 1.00 41.34 377 THR A O 1
ATOM 2927 N N . THR A 1 378 ? -4.696 13.206 -25.836 1.00 41.56 378 THR A N 1
ATOM 2928 C CA . THR A 1 378 ? -5.352 13.623 -24.569 1.00 41.56 378 THR A CA 1
ATOM 2929 C C . THR A 1 378 ? -5.902 12.531 -23.610 1.00 41.56 378 THR A C 1
ATOM 2931 O O . THR A 1 378 ? -6.253 12.844 -22.476 1.00 41.56 378 THR A O 1
ATOM 2934 N N . ASN A 1 379 ? -5.854 11.249 -23.984 1.00 50.00 379 ASN A N 1
ATOM 2935 C CA . ASN A 1 379 ? -6.411 10.065 -23.330 1.00 50.00 379 ASN A CA 1
ATOM 2936 C C . ASN A 1 379 ? -5.330 9.207 -22.676 1.00 50.00 379 ASN A C 1
ATOM 2938 O O . ASN A 1 379 ? -5.652 8.298 -21.922 1.00 50.00 379 ASN A O 1
ATOM 2942 N N . ASP A 1 380 ? -4.049 9.496 -22.903 1.00 52.97 380 ASP A N 1
ATOM 2943 C CA . ASP A 1 380 ? -2.944 8.765 -22.276 1.00 52.97 380 ASP A CA 1
ATOM 2944 C C . ASP A 1 380 ? -2.957 8.886 -20.746 1.00 52.97 380 ASP A C 1
ATOM 2946 O O . ASP A 1 380 ? -2.673 7.923 -20.032 1.00 52.97 380 ASP A O 1
ATOM 2950 N N . LEU A 1 381 ? -3.351 10.057 -20.232 1.00 60.94 381 LEU A N 1
ATOM 2951 C CA . LEU A 1 381 ? -3.531 10.289 -18.798 1.00 60.94 381 LEU A CA 1
ATOM 2952 C C . LEU A 1 381 ? -4.708 9.480 -18.252 1.00 60.94 381 LEU A C 1
ATOM 2954 O O . LEU A 1 381 ? -4.595 8.860 -17.195 1.00 60.94 381 LEU A O 1
ATOM 2958 N N . PHE A 1 382 ? -5.818 9.447 -18.992 1.00 64.62 382 PHE A N 1
ATOM 2959 C CA . PHE A 1 382 ? -6.991 8.666 -18.619 1.00 64.62 382 PHE A CA 1
ATOM 2960 C C . PHE A 1 382 ? -6.693 7.164 -18.656 1.00 64.62 382 PHE A C 1
ATOM 2962 O O . PHE A 1 382 ? -6.947 6.474 -17.675 1.00 64.62 382 PHE A O 1
ATOM 2969 N N . ALA A 1 383 ? -6.069 6.673 -19.727 1.00 67.94 383 ALA A N 1
ATOM 2970 C CA . ALA A 1 383 ? -5.665 5.283 -19.884 1.00 67.94 383 ALA A CA 1
ATOM 2971 C C . ALA A 1 383 ? -4.684 4.852 -18.788 1.00 67.94 383 ALA A C 1
ATOM 2973 O O . ALA A 1 383 ? -4.845 3.771 -18.229 1.00 67.94 383 ALA A O 1
ATOM 2974 N N . LYS A 1 384 ? -3.715 5.701 -18.414 1.00 78.06 384 LYS A N 1
ATOM 2975 C CA . LYS A 1 384 ? -2.814 5.445 -17.280 1.00 78.06 384 LYS A CA 1
ATOM 2976 C C . LYS A 1 384 ? -3.563 5.386 -15.948 1.00 78.06 384 LYS A C 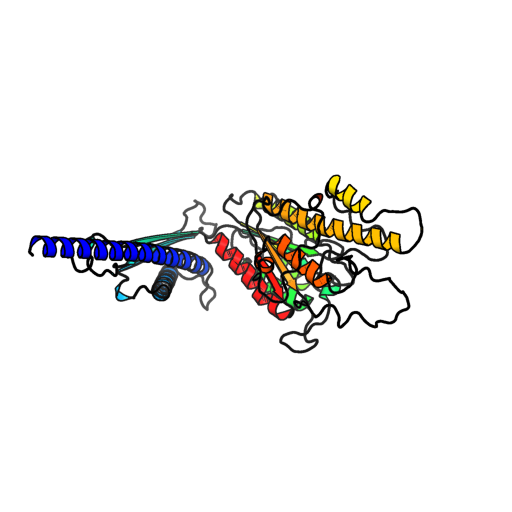1
ATOM 2978 O O . LYS A 1 384 ? -3.368 4.451 -15.180 1.00 78.06 384 LYS A O 1
ATOM 2983 N N . ASN A 1 385 ? -4.405 6.368 -15.643 1.00 78.38 385 ASN A N 1
ATOM 2984 C CA . ASN A 1 385 ? -5.119 6.392 -14.363 1.00 78.38 385 ASN A CA 1
ATOM 2985 C C . ASN A 1 385 ? -6.080 5.202 -14.258 1.00 78.38 385 ASN A C 1
ATOM 2987 O O . ASN A 1 385 ? -6.121 4.515 -13.237 1.00 78.38 385 ASN A O 1
ATOM 2991 N N . PHE A 1 386 ? -6.774 4.904 -15.359 1.00 76.75 386 PHE A N 1
ATOM 2992 C CA . PHE A 1 386 ? -7.617 3.728 -15.503 1.00 76.75 386 PHE A CA 1
ATOM 2993 C C . PHE A 1 386 ? -6.831 2.433 -15.273 1.00 76.75 386 PHE A C 1
ATOM 2995 O O . PHE A 1 386 ? -7.216 1.613 -14.437 1.00 76.75 386 PHE A O 1
ATOM 3002 N N . PHE A 1 387 ? -5.690 2.293 -15.948 1.00 83.12 387 PHE A N 1
ATOM 3003 C CA . PHE A 1 387 ? -4.769 1.172 -15.800 1.00 83.12 387 PHE A CA 1
ATOM 3004 C C . PHE A 1 387 ? -4.342 0.946 -14.353 1.00 83.12 387 PHE A C 1
ATOM 3006 O O . PHE A 1 387 ? -4.533 -0.141 -13.810 1.00 83.12 387 PHE A O 1
ATOM 3013 N N . LEU A 1 388 ? -3.767 1.971 -13.722 1.00 86.62 388 LEU A N 1
ATOM 3014 C CA . LEU A 1 388 ? -3.184 1.873 -12.387 1.00 86.62 388 LEU A CA 1
ATOM 3015 C C . LEU A 1 388 ? -4.241 1.545 -11.341 1.00 86.62 388 LEU A C 1
ATOM 3017 O O . LEU A 1 388 ? -4.019 0.733 -10.441 1.00 86.62 388 LEU A O 1
ATOM 3021 N N . ALA A 1 389 ? -5.428 2.111 -11.487 1.00 83.81 389 ALA A N 1
ATOM 3022 C CA . ALA A 1 389 ? -6.486 1.815 -10.556 1.00 83.81 389 ALA A CA 1
ATOM 3023 C C . ALA A 1 389 ? -7.107 0.431 -10.770 1.00 83.81 389 ALA A C 1
ATOM 3025 O O . ALA A 1 389 ? -7.448 -0.259 -9.804 1.00 83.81 389 ALA A O 1
ATOM 3026 N N . ARG A 1 390 ? -7.180 -0.037 -12.023 1.00 84.19 390 ARG A N 1
ATOM 3027 C CA . ARG A 1 390 ? -7.554 -1.420 -12.339 1.00 84.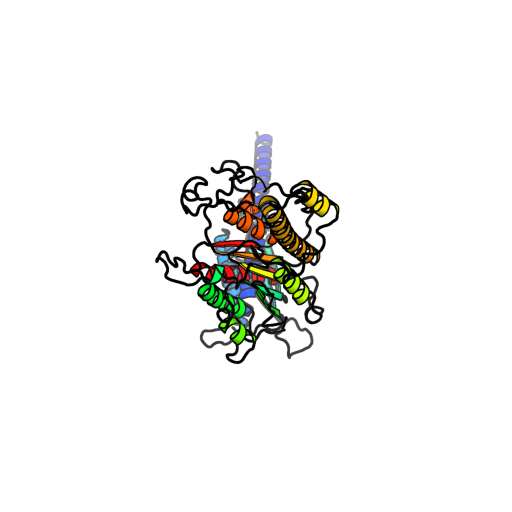19 390 ARG A CA 1
ATOM 3028 C C . ARG A 1 390 ? -6.520 -2.415 -11.807 1.00 84.19 390 ARG A C 1
ATOM 3030 O O . ARG A 1 390 ? -6.912 -3.437 -11.233 1.00 84.19 390 ARG A O 1
ATOM 3037 N N . LEU A 1 391 ? -5.228 -2.098 -11.915 1.00 86.44 391 LEU A N 1
ATOM 3038 C CA . LEU A 1 391 ? -4.142 -2.859 -11.292 1.00 86.44 391 LEU A CA 1
ATOM 3039 C C . LEU A 1 391 ? -4.343 -2.963 -9.775 1.00 86.44 391 LEU A C 1
ATOM 3041 O O . LEU A 1 391 ? -4.250 -4.062 -9.235 1.00 86.44 391 LEU A O 1
ATOM 3045 N N . ALA A 1 392 ? -4.694 -1.867 -9.100 1.00 87.12 392 ALA A N 1
ATOM 3046 C CA . ALA A 1 392 ? -4.911 -1.842 -7.651 1.00 87.12 392 ALA A CA 1
ATOM 3047 C C . ALA A 1 392 ? -6.278 -2.396 -7.187 1.00 87.12 392 ALA A C 1
ATOM 3049 O O . ALA A 1 392 ? -6.510 -2.541 -5.985 1.00 87.12 392 ALA A O 1
ATOM 3050 N N . LYS A 1 393 ? -7.198 -2.713 -8.115 1.00 84.12 393 LYS A N 1
ATOM 3051 C CA . LYS A 1 393 ? -8.621 -3.014 -7.829 1.00 84.12 393 LYS A CA 1
ATOM 3052 C C . LYS A 1 393 ? -9.326 -1.868 -7.084 1.00 84.12 393 LYS A C 1
ATOM 3054 O O . LYS A 1 393 ? -10.306 -2.083 -6.376 1.00 84.12 393 LYS A O 1
ATOM 3059 N N . ASP A 1 394 ? -8.841 -0.645 -7.237 1.00 72.06 394 ASP A N 1
ATOM 3060 C CA . ASP A 1 394 ? -9.435 0.529 -6.618 1.00 72.06 394 ASP A CA 1
ATOM 3061 C C . ASP A 1 394 ? -10.314 1.232 -7.650 1.00 72.06 394 ASP A C 1
ATOM 3063 O O . ASP A 1 394 ? -9.854 2.076 -8.405 1.00 72.06 394 ASP A O 1
ATOM 3067 N N . LEU A 1 395 ? -11.581 0.826 -7.745 1.00 64.94 395 LEU A N 1
ATOM 3068 C CA . LEU A 1 395 ? -12.545 1.451 -8.661 1.00 64.94 395 LEU A CA 1
ATOM 3069 C C . LEU A 1 395 ? -13.305 2.605 -7.993 1.00 64.94 395 LEU A C 1
ATOM 3071 O O . LEU A 1 395 ? -14.216 3.158 -8.601 1.00 64.94 395 LEU A O 1
ATOM 3075 N N . SER A 1 396 ? -12.964 2.971 -6.752 1.00 66.06 396 SER A N 1
ATOM 3076 C CA . SER A 1 396 ? -13.709 3.979 -5.985 1.00 66.06 396 SER A CA 1
ATOM 3077 C C . 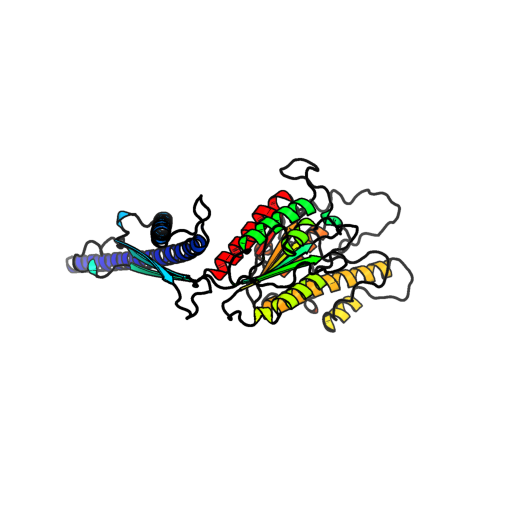SER A 1 396 ? -13.682 5.360 -6.649 1.00 66.06 396 SER A C 1
ATOM 3079 O O . SER A 1 396 ? -14.695 6.052 -6.672 1.00 66.06 396 SER A O 1
ATOM 3081 N N . TRP A 1 397 ? -12.570 5.722 -7.291 1.00 58.25 397 TRP A N 1
ATOM 3082 C CA . TRP A 1 397 ? -12.450 6.943 -8.095 1.00 58.25 397 TRP A CA 1
ATOM 3083 C C . TRP A 1 397 ? -13.285 6.903 -9.391 1.00 58.25 397 TRP A C 1
ATOM 3085 O O . TRP A 1 397 ? -13.690 7.957 -9.872 1.00 58.25 397 TRP A O 1
ATOM 3095 N N . MET A 1 398 ? -13.586 5.714 -9.938 1.00 58.53 398 MET A N 1
ATOM 3096 C CA . MET A 1 398 ? -14.533 5.555 -11.056 1.00 58.53 398 MET A CA 1
ATOM 3097 C C . MET A 1 398 ? -15.987 5.545 -10.580 1.00 58.53 398 MET A C 1
ATOM 3099 O O . MET A 1 398 ? -16.899 5.702 -11.376 1.00 58.53 398 MET A O 1
ATOM 3103 N N . GLN A 1 399 ? -16.239 5.342 -9.288 1.00 55.81 399 GLN A N 1
ATOM 3104 C CA . GLN A 1 399 ? -17.580 5.437 -8.708 1.00 55.81 399 GLN A CA 1
ATOM 3105 C C . GLN A 1 399 ? -17.918 6.873 -8.288 1.00 55.81 399 GLN A C 1
ATOM 3107 O O . GLN A 1 399 ? -18.787 7.068 -7.437 1.00 55.81 399 GLN A O 1
ATOM 3112 N N . GLY A 1 400 ? -17.227 7.867 -8.865 1.00 51.34 400 GLY A N 1
ATOM 3113 C CA . GLY A 1 400 ? -17.512 9.284 -8.664 1.00 51.34 400 GLY A CA 1
ATOM 3114 C C . GLY A 1 400 ? -19.012 9.563 -8.742 1.00 51.34 400 GLY A C 1
ATOM 3115 O O . GLY A 1 400 ? -19.730 8.891 -9.484 1.00 51.34 400 GLY A O 1
ATOM 3116 N N . ASP A 1 401 ? -19.469 10.519 -7.923 1.00 49.31 401 ASP A N 1
ATOM 3117 C CA . ASP A 1 401 ? -20.873 10.926 -7.828 1.00 49.31 401 ASP A CA 1
ATOM 3118 C C . ASP A 1 401 ? -21.497 10.927 -9.232 1.00 49.31 401 ASP A C 1
ATOM 3120 O O . ASP A 1 401 ? -20.990 11.636 -10.103 1.00 49.31 401 ASP A O 1
ATOM 3124 N N . PRO A 1 402 ? -22.559 10.143 -9.495 1.00 54.25 402 PRO A N 1
ATOM 3125 C CA . PRO A 1 402 ? -23.192 10.103 -10.812 1.00 54.25 402 PRO A CA 1
ATOM 3126 C C . PRO A 1 402 ? -23.699 11.482 -11.274 1.00 54.25 402 PRO A C 1
ATOM 3128 O O . PRO A 1 402 ? -24.073 11.635 -12.433 1.00 54.25 402 PRO A O 1
ATOM 3131 N N . ASN A 1 403 ? -23.704 12.482 -10.383 1.00 52.03 403 ASN A N 1
ATOM 3132 C CA . ASN A 1 403 ? -24.030 13.878 -10.662 1.00 52.03 403 ASN A CA 1
ATOM 3133 C C . ASN A 1 403 ? -22.808 14.816 -10.739 1.00 52.03 403 ASN A C 1
ATOM 3135 O O . ASN A 1 403 ? -22.991 16.017 -10.953 1.00 52.03 403 ASN A O 1
ATOM 3139 N N . ALA A 1 404 ? -21.581 14.324 -10.544 1.00 51.88 404 ALA A N 1
ATOM 3140 C CA . ALA A 1 404 ? -20.378 15.116 -10.757 1.00 51.88 404 ALA A CA 1
ATOM 3141 C C . ALA A 1 404 ? -20.242 15.448 -12.249 1.00 51.88 404 ALA A C 1
ATOM 3143 O O . ALA A 1 404 ? -20.360 14.581 -13.112 1.00 51.88 404 ALA A O 1
ATOM 3144 N N . SER A 1 405 ? -19.999 16.725 -12.543 1.00 41.19 405 SER A N 1
ATOM 3145 C CA . SER A 1 405 ? -19.618 17.191 -13.876 1.00 41.19 405 SER A CA 1
ATOM 3146 C C . SER A 1 405 ? -18.104 17.399 -13.906 1.00 41.19 405 SER A C 1
ATOM 3148 O O . SER A 1 405 ? -17.615 18.207 -13.110 1.00 41.19 405 SER A O 1
ATOM 3150 N N . PRO A 1 406 ? -17.369 16.745 -14.823 1.00 51.59 406 PRO A N 1
ATOM 3151 C CA . PRO A 1 406 ? -17.858 15.852 -15.880 1.00 51.59 406 PRO A CA 1
ATOM 3152 C C . PRO A 1 406 ? -18.220 14.437 -15.372 1.00 51.59 406 PRO A C 1
ATOM 3154 O O . PRO A 1 406 ? -17.631 13.986 -14.387 1.00 51.59 406 PRO A O 1
ATOM 3157 N N . PRO A 1 407 ? -19.161 13.734 -16.041 1.00 52.22 407 PRO A N 1
ATOM 3158 C CA . PRO A 1 407 ? -19.491 12.349 -15.718 1.00 52.22 407 PRO A CA 1
ATOM 3159 C C . PRO A 1 407 ? -18.247 11.466 -15.809 1.00 52.22 407 PRO A C 1
ATOM 3161 O O . PRO A 1 407 ? -17.363 11.714 -16.633 1.00 52.22 407 PRO A O 1
ATOM 3164 N N . VAL A 1 408 ? -18.201 10.423 -14.974 1.00 53.12 408 VAL A N 1
ATOM 3165 C CA . VAL A 1 408 ? -17.165 9.386 -15.046 1.00 53.12 408 VAL A CA 1
ATOM 3166 C C . VAL A 1 408 ? -17.107 8.895 -16.494 1.00 53.12 408 VAL A C 1
ATOM 3168 O O . VAL A 1 408 ? -18.144 8.474 -17.019 1.00 53.12 408 VAL A O 1
ATOM 3171 N N . PRO A 1 409 ? -15.945 8.971 -17.164 1.00 52.84 409 PRO A N 1
ATOM 3172 C CA . PRO A 1 409 ? -15.835 8.466 -18.518 1.00 52.84 409 PRO A CA 1
ATOM 3173 C C . PRO A 1 409 ? -16.223 6.983 -18.516 1.00 52.84 409 PRO A C 1
ATOM 3175 O O . PRO A 1 409 ? -15.872 6.276 -17.562 1.00 52.84 409 PRO A O 1
ATOM 3178 N N . PRO A 1 410 ? -16.968 6.505 -19.528 1.00 52.75 410 PRO A N 1
ATOM 3179 C CA . PRO A 1 410 ? -17.238 5.081 -19.652 1.00 52.75 410 PRO A CA 1
ATOM 3180 C C . PRO A 1 410 ? -15.914 4.318 -19.574 1.00 52.75 410 PRO A C 1
ATOM 3182 O O . PRO A 1 410 ? -14.869 4.841 -19.974 1.00 52.75 410 PRO A O 1
ATOM 3185 N N . ASP A 1 411 ? -15.967 3.108 -19.009 1.00 56.38 411 ASP A N 1
ATOM 3186 C CA . ASP A 1 411 ? -14.862 2.156 -19.116 1.00 56.38 411 ASP A CA 1
ATOM 3187 C C . ASP A 1 411 ? -14.360 2.217 -20.562 1.00 56.38 411 ASP A C 1
ATOM 3189 O O . ASP A 1 411 ? -15.205 2.084 -21.453 1.00 56.38 411 ASP A O 1
ATOM 3193 N N . PRO A 1 412 ? -13.078 2.541 -20.826 1.00 57.69 412 PRO A N 1
ATOM 3194 C CA . PRO A 1 412 ? -12.570 2.450 -22.189 1.00 57.69 412 PRO A CA 1
ATOM 3195 C C . PRO A 1 412 ? -12.979 1.068 -22.682 1.00 57.69 412 PRO A C 1
ATOM 3197 O O . PRO A 1 412 ? -12.718 0.117 -21.953 1.00 57.69 412 PRO A O 1
ATOM 3200 N N . ASP A 1 413 ? -13.712 0.993 -23.802 1.00 52.69 413 ASP A N 1
ATOM 3201 C CA . ASP A 1 413 ? -14.384 -0.220 -24.290 1.00 52.69 413 ASP A CA 1
ATOM 3202 C C . ASP A 1 413 ? -13.352 -1.334 -24.514 1.00 52.69 413 ASP A C 1
ATOM 3204 O O . ASP A 1 413 ? -12.902 -1.612 -25.628 1.00 52.69 413 ASP A O 1
ATOM 3208 N N . PHE A 1 414 ? -12.928 -1.959 -23.422 1.00 55.19 414 PHE A N 1
ATOM 3209 C CA . PHE A 1 414 ? -12.150 -3.159 -23.443 1.00 55.19 414 PHE A CA 1
ATOM 3210 C C . PHE A 1 414 ? -13.130 -4.232 -23.879 1.00 55.19 414 PHE A C 1
ATOM 3212 O O . PHE A 1 414 ? -14.238 -4.310 -23.335 1.00 55.19 414 PHE A O 1
ATOM 3219 N N . PRO A 1 415 ? -12.742 -5.061 -24.849 1.00 58.47 415 PRO A N 1
ATOM 3220 C CA . PRO A 1 415 ? -13.552 -6.201 -25.232 1.00 58.47 415 PRO A CA 1
ATOM 3221 C C . PRO A 1 415 ? -13.837 -6.978 -23.960 1.00 58.47 415 PRO A C 1
ATOM 3223 O O . PRO A 1 415 ? -12.910 -7.280 -23.199 1.00 58.47 415 PRO A O 1
ATOM 3226 N N . VAL A 1 416 ? -15.110 -7.254 -23.699 1.00 58.25 416 VAL A N 1
ATOM 3227 C CA . VAL A 1 416 ? -15.524 -8.011 -22.511 1.00 58.25 416 VAL A CA 1
ATOM 3228 C C . VAL A 1 416 ? -14.835 -9.383 -22.515 1.00 58.25 416 VAL A C 1
ATOM 3230 O O . VAL A 1 416 ? -14.560 -9.954 -21.466 1.00 58.25 416 VAL A O 1
ATOM 3233 N N . GLU A 1 417 ? -14.461 -9.868 -23.700 1.00 61.84 417 GLU A N 1
ATOM 3234 C CA . GLU A 1 417 ? -13.687 -11.084 -23.927 1.00 61.84 417 GLU A CA 1
ATOM 3235 C C . GLU A 1 417 ? -12.211 -10.978 -23.486 1.00 61.84 417 GLU A C 1
ATOM 3237 O O . GLU A 1 417 ? -11.589 -11.989 -23.170 1.00 61.84 417 GLU A O 1
ATOM 3242 N N . CYS A 1 418 ? -11.636 -9.771 -23.439 1.00 60.25 418 CYS A N 1
ATOM 3243 C CA . CYS A 1 418 ? -10.227 -9.524 -23.107 1.00 60.25 418 CYS A CA 1
ATOM 3244 C C . CYS A 1 418 ? -9.977 -9.201 -21.628 1.00 60.25 418 CYS A C 1
ATOM 3246 O O . CYS A 1 418 ? -8.828 -9.231 -21.180 1.00 60.25 418 CYS A O 1
ATOM 3248 N N . VAL A 1 419 ? -11.013 -8.838 -20.868 1.00 61.00 419 VAL A N 1
ATOM 3249 C CA . VAL A 1 419 ? -10.882 -8.450 -19.459 1.00 61.00 419 VAL A CA 1
ATOM 3250 C C . VAL A 1 419 ? -11.835 -9.296 -18.620 1.00 61.00 419 VAL A C 1
ATOM 3252 O O . VAL A 1 419 ? -13.043 -9.203 -18.818 1.00 61.00 419 VAL A O 1
ATOM 3255 N N . PRO A 1 420 ? -11.335 -10.074 -17.639 1.00 57.66 420 PRO A N 1
ATOM 3256 C CA . PRO A 1 420 ? -12.192 -10.841 -16.744 1.00 57.66 420 PRO A CA 1
ATOM 3257 C C . PRO A 1 420 ? -13.255 -9.952 -16.090 1.00 57.66 420 PRO A C 1
ATOM 3259 O O . PRO A 1 420 ? -12.942 -8.852 -15.606 1.00 57.66 420 PRO A O 1
ATOM 3262 N N . ASP A 1 421 ? -14.494 -10.452 -16.057 1.00 58.78 421 ASP A N 1
ATOM 3263 C CA . ASP A 1 421 ? -15.666 -9.751 -15.530 1.00 58.78 421 ASP A CA 1
ATOM 3264 C C . ASP A 1 421 ? -15.354 -9.048 -14.201 1.00 58.78 421 ASP A C 1
ATOM 3266 O O . ASP A 1 421 ? -14.855 -9.653 -13.243 1.00 58.78 421 ASP A O 1
ATOM 3270 N N . LYS A 1 422 ? -15.665 -7.746 -14.125 1.00 57.84 422 LYS A N 1
ATOM 3271 C CA . LYS A 1 422 ? -15.342 -6.892 -12.965 1.00 57.84 422 LYS A CA 1
ATOM 3272 C C . LYS A 1 422 ? -15.877 -7.446 -11.645 1.00 57.84 422 LYS A C 1
ATOM 3274 O O . LYS A 1 422 ? -15.246 -7.244 -10.609 1.00 57.84 422 LYS A O 1
ATOM 3279 N N . GLU A 1 423 ? -17.014 -8.133 -11.690 1.00 54.38 423 GLU A N 1
ATOM 3280 C CA . GLU A 1 423 ? -17.692 -8.693 -10.519 1.00 54.38 423 GLU A CA 1
ATOM 3281 C C . GLU A 1 423 ? -17.076 -10.009 -10.022 1.00 54.38 423 GLU A C 1
ATOM 3283 O O . GLU A 1 423 ? -17.356 -10.420 -8.897 1.00 54.38 423 GLU A O 1
ATOM 3288 N N . GLN A 1 424 ? -16.206 -10.656 -10.808 1.00 57.22 424 GLN A N 1
ATOM 3289 C CA . GLN A 1 424 ? -15.688 -11.989 -10.488 1.00 57.22 424 GLN A CA 1
ATOM 3290 C C . GLN A 1 424 ? -14.242 -12.024 -10.005 1.00 57.22 424 GLN A C 1
ATOM 3292 O O . GLN A 1 424 ? -13.808 -13.084 -9.567 1.00 57.22 424 GLN A O 1
ATOM 3297 N N . ILE A 1 425 ? -13.493 -10.918 -10.039 1.00 57.50 425 ILE A N 1
ATOM 3298 C CA . ILE A 1 425 ? -12.075 -10.951 -9.649 1.00 57.50 425 ILE A CA 1
ATOM 3299 C C . ILE A 1 425 ? -11.971 -11.133 -8.127 1.00 57.50 425 ILE A C 1
ATOM 3301 O O . ILE A 1 425 ? -12.233 -10.177 -7.380 1.00 57.50 425 ILE A O 1
ATOM 3305 N N . PRO A 1 426 ? -11.577 -12.319 -7.628 1.00 59.09 426 PRO A N 1
ATOM 3306 C CA . PRO A 1 426 ? -11.399 -12.554 -6.203 1.00 59.09 426 PRO A CA 1
ATOM 3307 C C . PRO A 1 426 ? -10.180 -11.766 -5.697 1.00 59.09 426 PRO A C 1
ATOM 3309 O O . PRO A 1 426 ? -9.416 -11.190 -6.469 1.00 59.09 426 PRO A O 1
ATOM 3312 N N . GLY A 1 427 ? -10.000 -11.694 -4.382 1.00 68.00 427 GLY A N 1
ATOM 3313 C CA . GLY A 1 427 ? -8.768 -11.162 -3.793 1.00 68.00 427 GLY A CA 1
ATOM 3314 C C . GLY A 1 427 ? -8.878 -9.759 -3.197 1.00 68.00 427 GLY A C 1
ATOM 3315 O O . GLY A 1 427 ? -9.856 -9.022 -3.396 1.00 68.00 427 GLY A O 1
ATOM 3316 N N . LYS A 1 428 ? -7.857 -9.429 -2.403 1.00 81.44 428 LYS A N 1
ATOM 3317 C CA . LYS A 1 428 ? -7.771 -8.236 -1.555 1.00 81.44 428 LYS A CA 1
ATOM 3318 C C . LYS A 1 428 ? -7.677 -6.955 -2.391 1.00 81.44 428 LYS A C 1
ATOM 3320 O O . LYS A 1 428 ? -6.926 -6.876 -3.358 1.00 81.44 428 LYS A O 1
ATOM 3325 N N . GLN A 1 429 ? -8.427 -5.932 -1.989 1.00 84.38 429 GLN A N 1
ATOM 3326 C CA . GLN A 1 429 ? -8.377 -4.608 -2.610 1.00 84.38 429 GLN A CA 1
ATOM 3327 C C . GLN A 1 429 ? -7.086 -3.883 -2.211 1.00 84.38 429 GLN A C 1
ATOM 3329 O O . GLN A 1 429 ? -6.744 -3.841 -1.027 1.00 84.38 429 GLN A O 1
ATOM 3334 N N . GLY A 1 430 ? -6.366 -3.328 -3.182 1.00 88.44 430 GLY A N 1
ATOM 3335 C CA . GLY A 1 430 ? -5.232 -2.438 -2.956 1.00 88.44 430 GLY A CA 1
ATOM 3336 C C . GLY A 1 430 ? -5.651 -0.976 -2.848 1.00 88.44 430 GLY A C 1
ATOM 3337 O O . GLY A 1 430 ? -6.800 -0.678 -2.532 1.00 88.44 430 GLY A O 1
ATOM 3338 N N . ASN A 1 431 ? -4.718 -0.065 -3.105 1.00 89.62 431 ASN A N 1
ATOM 3339 C CA . ASN A 1 431 ? -4.996 1.367 -3.168 1.00 89.62 431 ASN A CA 1
ATOM 3340 C C . ASN A 1 431 ? -4.284 1.975 -4.376 1.00 89.62 431 ASN A C 1
ATOM 3342 O O . ASN A 1 431 ? -3.155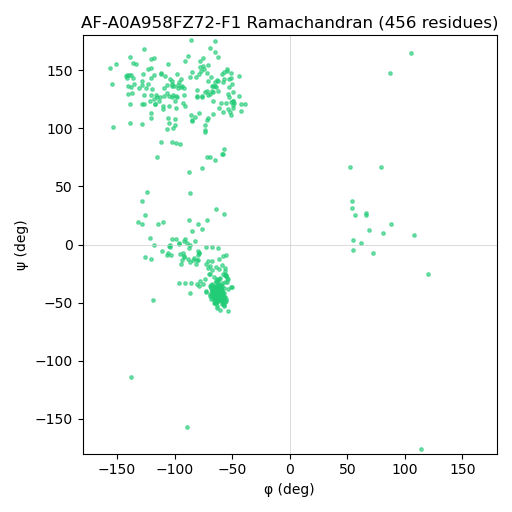 1.587 -4.700 1.00 89.62 431 ASN A O 1
ATOM 3346 N N . PHE A 1 432 ? -4.950 2.934 -5.010 1.00 89.56 432 PHE A N 1
ATOM 3347 C CA . PHE A 1 432 ? -4.394 3.734 -6.090 1.00 89.56 432 PHE A CA 1
ATOM 3348 C C . PHE A 1 432 ? -4.160 5.169 -5.617 1.00 89.56 432 PHE A C 1
ATOM 3350 O O . PHE A 1 432 ? -5.015 5.772 -4.971 1.00 89.56 432 PHE A O 1
ATOM 3357 N N . TYR A 1 433 ? -2.993 5.709 -5.951 1.00 90.62 433 TYR A N 1
ATOM 3358 C CA . TYR A 1 433 ? -2.618 7.088 -5.675 1.00 90.62 433 TYR A CA 1
ATOM 3359 C C . TYR A 1 433 ? -2.138 7.753 -6.954 1.00 90.62 433 TYR A C 1
ATOM 3361 O O . TYR A 1 433 ? -1.511 7.113 -7.796 1.00 90.62 433 TYR A O 1
ATOM 3369 N N . LEU A 1 434 ? -2.396 9.049 -7.073 1.00 89.06 434 LEU A N 1
ATOM 3370 C CA . LEU A 1 434 ? -1.988 9.839 -8.220 1.00 89.06 434 LEU A CA 1
ATOM 3371 C C . LEU A 1 434 ? -1.519 11.213 -7.745 1.00 89.06 434 LEU A C 1
ATOM 3373 O O . LEU A 1 434 ? -2.180 11.825 -6.908 1.00 89.06 434 LEU A O 1
ATOM 3377 N N . THR A 1 435 ? -0.413 11.702 -8.298 1.00 88.94 435 THR A N 1
ATOM 3378 C CA . THR A 1 435 ? 0.039 13.082 -8.102 1.00 88.94 435 THR A CA 1
ATOM 3379 C C . THR A 1 435 ? 0.624 13.666 -9.382 1.00 88.94 435 THR A C 1
ATOM 3381 O O . THR A 1 435 ? 1.255 12.962 -10.169 1.00 88.94 435 THR A O 1
ATOM 3384 N N . SER A 1 436 ? 0.428 14.969 -9.577 1.00 86.88 436 SER A N 1
ATOM 3385 C CA . SER A 1 436 ? 1.091 15.755 -10.620 1.00 86.88 436 SER A CA 1
ATOM 3386 C C . SER A 1 436 ? 2.361 16.438 -10.130 1.00 86.88 436 SER A C 1
ATOM 3388 O O . SER A 1 436 ? 3.109 16.935 -10.964 1.00 86.88 436 SER A O 1
ATOM 3390 N N . ASP A 1 437 ? 2.584 16.481 -8.815 1.00 89.62 437 ASP A N 1
ATOM 3391 C CA . ASP A 1 437 ? 3.761 17.073 -8.188 1.00 89.62 437 ASP A CA 1
ATOM 3392 C C . ASP A 1 437 ? 4.672 15.936 -7.693 1.00 89.62 437 ASP A C 1
ATOM 3394 O O . ASP A 1 437 ? 4.335 15.256 -6.718 1.00 89.62 437 ASP A O 1
ATOM 3398 N N . PRO A 1 438 ? 5.831 15.694 -8.334 1.00 90.81 438 PRO A N 1
ATOM 3399 C CA . PRO A 1 438 ? 6.728 14.619 -7.921 1.00 90.81 438 PRO A CA 1
ATOM 3400 C C . PRO A 1 438 ? 7.173 14.706 -6.457 1.00 90.81 438 PRO A C 1
ATOM 3402 O O . PRO A 1 438 ? 7.430 13.668 -5.852 1.00 90.81 438 PRO A O 1
ATOM 3405 N N . SER A 1 439 ? 7.199 15.896 -5.844 1.00 91.19 439 SER A N 1
ATOM 3406 C CA . SER A 1 439 ? 7.552 16.048 -4.424 1.00 91.19 439 SER A CA 1
ATOM 3407 C C . SER A 1 439 ? 6.555 15.365 -3.475 1.00 91.19 439 SER A C 1
ATOM 3409 O O . SER A 1 439 ? 6.897 15.021 -2.339 1.00 91.19 439 SER A O 1
ATOM 3411 N N . GLU A 1 440 ? 5.333 15.081 -3.937 1.00 93.38 440 GLU A N 1
ATOM 3412 C CA . GLU A 1 440 ? 4.334 14.332 -3.175 1.00 93.38 440 GLU A CA 1
ATOM 3413 C C . GLU A 1 440 ? 4.578 12.814 -3.183 1.00 93.38 440 GLU A C 1
ATOM 3415 O O . GLU A 1 440 ? 3.935 12.077 -2.432 1.00 93.38 440 GLU A O 1
ATOM 3420 N N . LEU A 1 441 ? 5.539 12.308 -3.962 1.00 94.88 441 LEU A N 1
ATOM 3421 C CA . LEU A 1 441 ? 5.849 10.876 -3.997 1.00 94.88 441 LEU A CA 1
ATOM 3422 C C . LEU A 1 441 ? 6.255 10.319 -2.639 1.00 94.88 441 LEU A C 1
ATOM 3424 O O . LEU A 1 441 ? 5.826 9.227 -2.264 1.00 94.88 441 LEU A O 1
ATOM 3428 N N . THR A 1 442 ? 7.063 11.068 -1.890 1.00 96.00 442 THR A N 1
ATOM 3429 C CA . THR A 1 442 ? 7.506 10.655 -0.556 1.00 96.00 442 THR A CA 1
ATOM 3430 C C . THR A 1 442 ? 6.317 10.473 0.393 1.00 96.00 442 THR A C 1
ATOM 3432 O O . THR A 1 442 ? 6.149 9.367 0.916 1.00 96.00 442 THR A O 1
ATOM 3435 N N . PRO A 1 443 ? 5.440 11.476 0.617 1.00 94.56 443 PRO A N 1
ATOM 3436 C CA . PRO A 1 443 ? 4.274 11.276 1.473 1.00 94.56 443 PRO A CA 1
ATOM 3437 C C . PRO A 1 443 ? 3.304 10.211 0.936 1.00 94.56 443 PRO A C 1
ATOM 3439 O O . PRO A 1 443 ? 2.717 9.486 1.741 1.00 94.56 443 PRO A O 1
ATOM 3442 N N 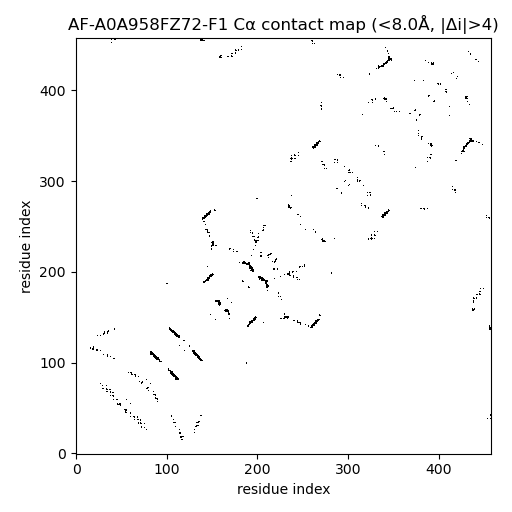. LEU A 1 444 ? 3.159 10.052 -0.386 1.00 94.81 444 LEU A N 1
ATOM 3443 C CA . LEU A 1 444 ? 2.325 8.996 -0.969 1.00 94.81 444 LEU A CA 1
ATOM 3444 C C . LEU A 1 444 ? 2.860 7.591 -0.680 1.00 94.81 444 LEU A C 1
ATOM 3446 O O . LEU A 1 444 ? 2.109 6.746 -0.190 1.00 94.81 444 LEU A O 1
ATOM 3450 N N . LEU A 1 445 ? 4.150 7.331 -0.907 1.00 96.75 445 LEU A N 1
ATOM 3451 C CA . LEU A 1 445 ? 4.738 6.031 -0.587 1.00 96.75 445 LEU A CA 1
ATOM 3452 C C . LEU A 1 445 ? 4.761 5.764 0.920 1.00 96.75 445 LEU A C 1
ATOM 3454 O O . LEU A 1 445 ? 4.480 4.642 1.340 1.00 96.75 445 LEU A O 1
ATOM 3458 N N . LEU A 1 446 ? 4.980 6.779 1.758 1.00 94.75 446 LEU A N 1
ATOM 3459 C CA . LEU A 1 446 ? 4.823 6.623 3.206 1.00 94.75 446 LEU A CA 1
ATOM 3460 C C . LEU A 1 446 ? 3.381 6.261 3.594 1.00 94.75 446 LEU A C 1
ATOM 3462 O O . LEU A 1 446 ? 3.173 5.469 4.512 1.00 94.75 446 LEU A O 1
ATOM 3466 N N . ASN A 1 447 ? 2.373 6.777 2.888 1.00 90.75 447 ASN A N 1
ATOM 3467 C CA . ASN A 1 447 ? 0.986 6.354 3.086 1.00 90.75 447 ASN A CA 1
ATOM 3468 C C . ASN A 1 447 ? 0.746 4.911 2.616 1.00 90.75 447 ASN A C 1
ATOM 3470 O O . ASN A 1 447 ? 0.018 4.181 3.287 1.00 90.75 447 ASN A O 1
ATOM 3474 N N . VAL A 1 448 ? 1.371 4.460 1.523 1.00 94.81 448 VAL A N 1
ATOM 3475 C CA . VAL A 1 448 ? 1.346 3.040 1.121 1.00 94.81 448 VAL A CA 1
ATOM 3476 C C . VAL A 1 448 ? 1.961 2.164 2.215 1.00 94.81 448 VAL A C 1
ATOM 3478 O O . VAL A 1 448 ? 1.337 1.190 2.632 1.00 94.81 448 VAL A O 1
ATOM 3481 N N . ALA A 1 449 ? 3.131 2.538 2.741 1.00 94.19 449 ALA A N 1
ATOM 3482 C CA . ALA A 1 449 ? 3.796 1.812 3.821 1.00 94.19 449 ALA A CA 1
ATOM 3483 C C . ALA A 1 449 ? 2.911 1.717 5.074 1.00 94.19 449 ALA A C 1
ATOM 3485 O O . ALA A 1 449 ? 2.721 0.627 5.610 1.00 94.19 449 ALA A O 1
ATOM 3486 N N . LYS A 1 450 ? 2.280 2.826 5.483 1.00 88.44 450 LYS A N 1
ATOM 3487 C CA . LYS A 1 450 ? 1.282 2.834 6.566 1.00 88.44 450 LYS A CA 1
ATOM 3488 C C . LYS A 1 450 ? 0.103 1.910 6.262 1.00 88.44 450 LYS A C 1
ATOM 3490 O O . LYS A 1 450 ? -0.328 1.165 7.126 1.00 88.44 450 LYS A O 1
ATOM 3495 N N . ASN A 1 451 ? -0.427 1.893 5.042 1.00 88.88 451 ASN A N 1
ATOM 3496 C CA . ASN A 1 451 ? -1.526 0.980 4.712 1.00 88.88 451 ASN A CA 1
ATOM 3497 C C . ASN A 1 451 ? -1.111 -0.494 4.778 1.00 88.88 451 ASN A C 1
ATOM 3499 O O . ASN A 1 451 ? -1.897 -1.325 5.229 1.00 88.88 451 ASN A O 1
ATOM 3503 N N . ILE A 1 452 ? 0.114 -0.822 4.364 1.00 91.75 452 ILE A N 1
ATOM 3504 C CA . ILE A 1 452 ? 0.675 -2.168 4.513 1.00 91.75 452 ILE A CA 1
ATOM 3505 C C . ILE A 1 452 ? 0.795 -2.519 5.998 1.00 91.75 452 ILE A C 1
ATOM 3507 O O . ILE A 1 452 ? 0.223 -3.523 6.420 1.00 91.75 452 ILE A O 1
ATOM 3511 N N . LYS A 1 453 ? 1.448 -1.664 6.795 1.00 87.25 453 LYS A N 1
ATOM 3512 C CA . LYS A 1 453 ? 1.614 -1.860 8.241 1.00 87.25 453 LYS A CA 1
ATOM 3513 C C . LYS A 1 453 ? 0.269 -2.022 8.958 1.00 87.25 453 LYS A C 1
ATOM 3515 O O . LYS A 1 453 ? 0.063 -2.988 9.678 1.00 87.25 453 LYS A O 1
ATOM 3520 N N . ALA A 1 454 ? -0.718 -1.184 8.645 1.00 81.44 454 ALA A N 1
ATOM 3521 C CA . ALA A 1 454 ? -2.058 -1.275 9.227 1.00 81.44 454 ALA A CA 1
ATOM 3522 C C . ALA A 1 454 ? -2.740 -2.622 8.942 1.00 81.44 454 ALA A C 1
ATOM 3524 O O . ALA A 1 454 ? -3.489 -3.113 9.782 1.00 81.44 454 ALA A O 1
ATOM 3525 N N . ARG A 1 455 ? -2.504 -3.216 7.765 1.00 85.06 455 ARG A N 1
ATOM 3526 C CA . ARG A 1 455 ? -3.089 -4.507 7.367 1.00 85.06 455 ARG A CA 1
ATOM 3527 C C . ARG A 1 455 ? -2.386 -5.700 8.013 1.00 85.06 455 ARG A C 1
ATOM 3529 O O . ARG A 1 455 ? -3.046 -6.705 8.251 1.00 85.06 455 ARG A O 1
ATOM 3536 N N . ILE A 1 456 ? -1.084 -5.603 8.287 1.00 84.62 456 ILE A N 1
ATOM 3537 C CA . ILE A 1 456 ? -0.336 -6.647 9.014 1.00 84.62 456 ILE A CA 1
ATOM 3538 C C . ILE A 1 456 ? -0.475 -6.539 10.534 1.00 84.62 456 ILE A C 1
ATOM 3540 O O . ILE A 1 456 ? -0.104 -7.478 11.226 1.00 84.62 456 ILE A O 1
ATOM 3544 N N . SER A 1 457 ? -1.019 -5.427 11.029 1.00 72.38 457 SER A N 1
ATOM 3545 C CA . SER A 1 457 ? -1.322 -5.175 12.442 1.00 72.38 457 SER A CA 1
ATOM 3546 C C . SER A 1 457 ? -2.695 -5.676 12.915 1.00 72.38 457 SER A C 1
ATOM 3548 O O . SER A 1 457 ? -2.936 -5.730 14.123 1.00 72.38 457 SER A O 1
ATOM 3550 N N . GLN A 1 458 ? -3.601 -5.996 11.984 1.00 63.66 458 GLN A N 1
ATOM 3551 C CA . GLN A 1 458 ? -4.888 -6.668 12.244 1.00 63.66 458 GLN A CA 1
ATOM 3552 C C . GLN A 1 458 ? -4.661 -8.158 12.463 1.00 63.66 458 GLN A C 1
ATOM 3554 O O . GLN A 1 458 ? -5.455 -8.821 13.164 1.00 63.66 458 GLN A O 1
#

Nearest PDB structures (foldseek):
  7b7p-assembly2_B  TM=5.189E-01  e=2.067E-10  Streptococcus sanguinis
  9c4f-assembly1_I  TM=6.468E-01  e=4.190E-06  Homo sapiens
  6fpy-assembly1_A  TM=6.103E-01  e=1.912E-06  Homo sapiens
  6fpy-assembly2_B  TM=5.882E-01  e=3.348E-06  Homo sapiens
  6fpz-assembly2_B  TM=5.911E-01  e=4.431E-06  Homo sapiens

Solvent-accessible surface area (backbone atoms only — not comparable to full-atom values): 25399 Å² total; per-residue (Å²): 108,70,70,58,52,54,50,52,51,51,52,49,51,52,51,49,49,52,51,28,53,54,41,45,52,52,49,48,55,46,48,40,52,22,37,46,52,26,26,40,57,40,53,59,50,73,75,38,53,48,100,85,70,45,69,64,51,72,70,56,50,32,52,54,35,43,49,44,34,50,53,38,34,43,74,72,70,45,56,76,90,30,56,76,46,74,46,53,44,80,41,72,48,84,74,92,53,93,88,51,86,57,48,43,32,38,42,38,36,41,30,33,58,64,75,46,90,54,61,72,73,39,82,87,49,56,84,75,51,70,43,72,40,75,25,68,14,38,70,48,46,38,39,35,26,40,36,41,56,30,15,32,76,34,65,42,69,37,42,31,94,87,36,80,64,66,40,41,37,50,60,29,46,39,54,12,52,50,60,34,47,61,76,44,36,75,36,84,70,21,27,38,22,40,33,39,25,14,68,58,69,43,61,68,28,63,63,33,70,37,34,55,71,50,88,86,26,60,49,37,48,43,51,73,43,57,75,77,67,32,76,80,29,37,36,36,50,27,63,40,41,45,52,37,48,50,50,64,67,32,75,90,48,68,83,60,52,96,85,36,46,39,35,39,40,40,38,38,69,66,46,47,43,66,78,86,88,73,90,88,82,71,80,78,60,74,83,69,44,71,66,27,48,52,46,53,45,69,74,41,56,86,58,101,57,99,48,77,62,42,60,48,33,54,50,51,49,52,26,48,44,35,44,49,40,28,43,49,35,37,51,53,34,16,72,72,59,24,31,29,33,22,38,41,40,42,75,77,70,87,60,71,88,81,74,80,87,73,82,82,91,59,97,69,88,72,81,81,58,96,86,46,80,80,54,100,58,90,30,63,55,53,52,26,53,52,47,39,16,60,47,5,59,35,56,67,79,68,62,50,59,90,83,42,85,76,62,69,74,72,76,74,87,63,55,71,74,57,43,83,60,84,91,68,68,66,60,57,70,33,46,56,47,76,36,55,35,46,69,52,40,35,64,49,37,44,48,49,48,50,54,53,51,55,63,30,18,94

Foldseek 3Di:
DVVVVVVVVVVVVVVQVVVQVVQLVLLLVQLQVLQQVLLLVLLVLQCDADPVRHRDDQVRSFVVSQVSSQVSCVVSPADPVFWPDKGWGWDFQPPPDPVAPGFIKIKIKTWGFTDGDPQVVPVVSRVVRTNMDIDIWTQAEEAEEEEAELELQQQDQQDAPNRGSPDGLLVLSLVQVVLLVVLQAQHFRYWYWYWYDFLDIDGQGQIDGRHHCPCPGSVVVVSVCSPVPSPHGHAQLLVSLVVLLVSCVDPVNVPRDPLHAYEYEHEEAFQHADDPDDDDDHPQQPPLDPLLVVVLCVVQPQDPDPDPSNSVSVRLSRSVSSLLSSLVSLLVCFVVQHAYEYEYEADQDLPDQPDPPPDPPDPDPPDDDPLDLPPPGSNRNVNVQLSRCSSQLNCVVLVPDCPDPPGRPPDSPDPCSSDPDNVPRHHDGYDYHYDHHSNCSNVVSVVNSSVSSSSSGD

Mean predicted aligned error: 12.05 Å

Radius of gyration: 27.99 Å; Cα contacts (8 Å, |Δi|>4): 761; chains: 1; bounding box: 86×47×90 Å

pLDDT: mean 75.54, std 17.07, range [34.03, 98.25]

Sequence (458 aa):
IVIVGVALFAILAIFFFAVDVATIHRAKLRLQRALDASTVAATYLFESKDENGNFLLDDELNQVAEQIITDNLVATGVRPEQILEIKASFLPVNRGNPALIPARVVELSANIAPAGLLLPHIPWIHQAFDISGSAQGQNRKVAISLIADTSGSMDDVMDCHGQPGSCLKIDELRKAVRAFVEQFANEADHRLAFITFNDDVAVPQPMVRNPDLSPDSALTYAIGRLDDNHTQGYTNTWTAMQEAVEQLRSPINNDLMPHDMRAIVLVTDGSPRGRNGFYNFAPEPPDVGPDCEDFLEATYPGSDWGNDIERRNIMLRRAMKRYLGALQQSDIARNDDFVVFAVGIGNVGIRDVNADCAEDDTEDELRYNPNDPYQCTTNDLFAKNFFLARLAKDLSWMQGDPNASPPVPPDPDFPVECVPDKEQIPGKQGNFYLTSDPSELTPLLLNVAKNIKARISQ